Protein AF-A0A8D8G8B8-F1 (afdb_monomer)

Nearest PDB structures (foldseek):
  8p4f-assembly1_O  TM=9.162E-01  e=1.457E-73  Homo sapiens
  4n4a-assembly1_A  TM=9.515E-01  e=2.276E-36  Homo sapiens
  4ztb-assembly1_C  TM=6.975E-01  e=3.037E-04  Chikungunya virus
  8duf-assembly1_A  TM=7.609E-01  e=1.648E-03  Venezuelan equine encephalitis virus
  2hwk-assembly1_A  TM=7.775E-01  e=2.738E-03  Venezuelan equine encephalitis virus (strain TC-83)

Radius of gyration: 29.43 Å; Cα contacts (8 Å, |Δi|>4): 1204; chains: 1; bounding box: 69×52×89 Å

InterPro domains:
  IPR002877 Ribosomal RNA methyltransferase, FtsJ domain [PF01728] (19-229)
  IPR025816 RrmJ-type ribose 2-O-methyltransferase domain [PS51613] (18-231)
  IPR029063 S-adenosyl-L-methionine-dependent methyltransferase superfamily [SSF53335] (20-229)
  IPR050851 mRNA Cap 2'-O-Ribose Methyltransferase [PTHR16121] (1-631)

Foldseek 3Di:
DVVLLCFLQLANVLFLQQAPGLVLVVLLQVCLVVVNCQLFNAFPVRHTPADPLGAQEEEEAQQPQQSVVLNSQLSCPLSHAYEYAHFDDPRYHPLVRSLRGACLLYHYDHFPVNGRDLLDLRRLVRSLVVQCLLPVFAGQEYEYERADDPPPNQVCRQVVCLSVLLSSVLSCLSGHGAQGKYKYKHFDQPFQSSLQSVVLVCVQAVDKDKADGSSHRLQGRIIMIIGGGGHPPSVVVSVLSSVQSVCVSPDPDPDDDRHPDDPVVCVVPVVSVVRSVVVNVVSVVSNVVSVVSSVVCVVPVPRGDPCSVVVSVVSCVSSVHDNDYNDDDPDDDPVVLVCVLCPVHDLVLQPFDEAAQWDDLPSDPALPQKKKFFAADPDDDDQKDWGKKAAQFQQQIWGDDPNDTHRDPPQLEGAARSWIFTWIFFWWWDDAAPPIDTDTAIETAFGQTHNNRGCQLPQRVVRLSVQQSSLSSSADDFDLDVVGRTRHRYHYTDMDRLLCVVVQLVQWDWGQHNVRDTATWHWDDDSRDPIITGGGFKMKMFGQFAPQWDWDADPVVRAIWIQGNVVRDIDDPVRDPCPSNGGQGNSRRSNHMYIQGPPDRLQEDDPVRCVPPDDDNRHHHPVSSVVSSVVNVD

Organism: Culex pipiens (NCBI:txid7175)

Structure (mmCIF, N/CA/C/O backbone):
data_AF-A0A8D8G8B8-F1
#
_entry.id   AF-A0A8D8G8B8-F1
#
loop_
_atom_site.group_PDB
_atom_site.id
_atom_site.type_symbol
_atom_site.label_atom_id
_atom_site.label_alt_id
_atom_site.label_comp_id
_atom_site.label_asym_id
_atom_site.label_entity_id
_atom_site.label_seq_id
_atom_site.pdbx_PDB_ins_code
_atom_site.Cartn_x
_atom_site.Cartn_y
_atom_site.Cartn_z
_atom_site.occupancy
_atom_site.B_iso_or_equiv
_atom_site.auth_seq_id
_atom_site.auth_comp_id
_atom_site.auth_asym_id
_atom_site.auth_atom_id
_atom_site.pdbx_PDB_model_num
ATOM 1 N N . MET A 1 1 ? -9.395 -12.749 37.684 1.00 87.75 1 MET A N 1
ATOM 2 C CA . MET A 1 1 ? -10.056 -12.094 36.525 1.00 87.75 1 MET A CA 1
ATOM 3 C C . MET A 1 1 ? -9.531 -12.523 35.138 1.00 87.75 1 MET A C 1
ATOM 5 O O . MET A 1 1 ? -10.305 -13.087 34.373 1.00 87.75 1 MET A O 1
ATOM 9 N N . ARG A 1 2 ? -8.257 -12.290 34.752 1.00 89.06 2 ARG A N 1
ATOM 10 C CA . ARG A 1 2 ? -7.782 -12.545 33.361 1.00 89.06 2 ARG A CA 1
ATOM 11 C C . ARG A 1 2 ? -7.968 -13.997 32.883 1.00 89.06 2 ARG A C 1
ATOM 13 O O . ARG A 1 2 ? -8.383 -14.194 31.746 1.00 89.06 2 ARG A O 1
ATOM 20 N N . MET A 1 3 ? -7.724 -14.990 33.743 1.00 92.19 3 MET A N 1
ATOM 21 C CA . MET A 1 3 ? -7.962 -16.410 33.426 1.00 92.19 3 MET A CA 1
ATOM 22 C C . MET A 1 3 ? -9.453 -16.732 33.240 1.00 92.19 3 MET A C 1
ATOM 24 O O . MET A 1 3 ? -9.814 -17.439 32.303 1.00 92.19 3 MET A O 1
ATOM 28 N N . ALA A 1 4 ? -10.326 -16.175 34.086 1.00 94.56 4 ALA A N 1
ATOM 29 C CA . ALA A 1 4 ? -11.778 -16.323 33.958 1.00 94.56 4 ALA A CA 1
ATOM 30 C C . ALA A 1 4 ? -12.293 -15.723 32.641 1.00 94.56 4 ALA A C 1
ATOM 32 O O . ALA A 1 4 ? -13.097 -16.343 31.950 1.00 94.56 4 ALA A O 1
ATOM 33 N N . ARG A 1 5 ? -11.759 -14.566 32.227 1.00 93.88 5 ARG A N 1
ATOM 34 C CA . ARG A 1 5 ? -12.045 -13.967 30.913 1.00 93.88 5 ARG A CA 1
ATOM 35 C C . ARG A 1 5 ? -11.650 -14.890 29.757 1.00 93.88 5 ARG A C 1
ATOM 37 O O . ARG A 1 5 ? -12.420 -15.042 28.817 1.00 93.88 5 ARG A O 1
ATOM 44 N N . THR A 1 6 ? -10.479 -15.522 29.833 1.00 93.75 6 THR A N 1
ATOM 45 C CA . THR A 1 6 ? -10.028 -16.476 28.807 1.00 93.75 6 THR A CA 1
ATOM 46 C C . THR A 1 6 ? -10.955 -17.687 28.699 1.00 93.75 6 THR A C 1
ATOM 48 O O . THR A 1 6 ? -11.273 -18.108 27.592 1.00 93.75 6 THR A O 1
ATOM 51 N N . ARG A 1 7 ? -11.413 -18.231 29.834 1.00 95.06 7 ARG A N 1
ATOM 52 C CA . ARG A 1 7 ? -12.326 -19.387 29.867 1.00 95.06 7 ARG A CA 1
ATOM 53 C C . ARG A 1 7 ? -13.758 -19.050 29.441 1.00 95.06 7 ARG A C 1
ATOM 55 O O . ARG A 1 7 ? -14.430 -19.908 28.886 1.00 95.06 7 ARG A O 1
ATOM 62 N N . SER A 1 8 ? -14.223 -17.828 29.706 1.00 95.75 8 SER A N 1
ATOM 63 C CA . SER A 1 8 ? -15.611 -17.408 29.449 1.00 95.75 8 SER A CA 1
ATOM 64 C C . SER A 1 8 ? -15.854 -16.855 28.045 1.00 95.75 8 SER A C 1
ATOM 66 O O . SER A 1 8 ? -16.990 -16.914 27.569 1.00 95.75 8 SER A O 1
ATOM 68 N N . ASN A 1 9 ? -14.835 -16.306 27.377 1.00 96.44 9 ASN A N 1
ATOM 69 C CA . ASN A 1 9 ? -14.975 -15.732 26.039 1.00 96.44 9 ASN A CA 1
ATOM 70 C C . ASN A 1 9 ? -14.975 -16.832 24.950 1.00 96.44 9 ASN A C 1
ATOM 72 O O . ASN A 1 9 ? -13.936 -17.469 24.752 1.00 96.44 9 ASN A O 1
ATOM 76 N N . PRO A 1 10 ? -16.071 -17.029 24.188 1.00 96.31 10 PRO A N 1
ATOM 77 C CA . PRO A 1 10 ? -16.141 -18.058 23.143 1.00 96.31 10 PRO A CA 1
ATOM 78 C C . PRO A 1 10 ? -15.142 -17.879 21.995 1.00 96.31 10 PRO A C 1
ATOM 80 O O . PRO A 1 10 ? -14.795 -18.853 21.334 1.00 96.31 10 PRO A O 1
ATOM 83 N N . PHE A 1 11 ? -14.637 -16.660 21.791 1.00 96.75 11 PHE A N 1
ATOM 84 C CA . PHE A 1 11 ? -13.737 -16.314 20.689 1.00 96.75 11 PHE A CA 1
ATOM 85 C C . PHE A 1 11 ? -12.253 -16.252 21.098 1.00 96.75 11 PHE A C 1
ATOM 87 O O . PHE A 1 11 ? -11.394 -15.937 20.275 1.00 96.75 11 PHE A O 1
ATOM 94 N N . GLU A 1 12 ? -11.901 -16.528 22.362 1.00 95.38 12 GLU A N 1
ATOM 95 C CA . GLU A 1 12 ? -10.543 -16.252 22.867 1.00 95.38 12 GLU A CA 1
ATOM 96 C C . GLU A 1 12 ? -9.453 -17.117 22.207 1.00 95.38 12 GLU A C 1
ATOM 98 O O . GLU A 1 12 ? -8.317 -16.662 22.056 1.00 95.38 12 GLU A O 1
ATOM 103 N N . THR A 1 13 ? -9.772 -18.346 21.790 1.00 94.94 13 THR A N 1
ATOM 104 C CA . THR A 1 13 ? -8.812 -19.295 21.191 1.00 94.94 13 THR A CA 1
ATOM 105 C C . THR A 1 13 ? -8.370 -18.911 19.779 1.00 94.94 13 THR A C 1
ATOM 107 O O . THR A 1 13 ? -7.332 -19.396 19.326 1.00 94.94 13 THR A O 1
ATOM 110 N N . ILE A 1 14 ? -9.088 -18.005 19.107 1.00 95.25 14 ILE A N 1
ATOM 111 C CA . ILE A 1 14 ? -8.697 -17.442 17.806 1.00 95.25 14 ILE A CA 1
ATOM 112 C C . ILE A 1 14 ? -7.348 -16.717 17.921 1.00 95.25 14 ILE A C 1
ATOM 114 O O . ILE A 1 14 ? -6.475 -16.866 17.062 1.00 95.25 14 ILE A O 1
ATOM 118 N N . LYS A 1 15 ? -7.152 -15.982 19.026 1.00 93.62 15 LYS A N 1
ATOM 119 C CA . LYS A 1 15 ? -5.935 -15.214 19.324 1.00 93.62 15 LYS A CA 1
ATOM 120 C C . LYS A 1 15 ? -5.505 -14.365 18.117 1.00 93.62 15 LYS A C 1
ATOM 122 O O . LYS A 1 15 ? -6.287 -13.544 17.651 1.00 93.62 15 LYS A O 1
ATOM 127 N N . SER A 1 16 ? -4.254 -14.490 17.680 1.00 92.94 16 SER A N 1
ATOM 128 C CA . SER A 1 16 ? -3.675 -13.739 16.566 1.00 92.94 16 SER A CA 1
ATOM 129 C C . SER A 1 16 ? -3.580 -14.550 15.271 1.00 92.94 16 SER A C 1
ATOM 131 O O . SER A 1 16 ? -3.102 -14.019 14.278 1.00 92.94 16 SER A O 1
ATOM 133 N N . SER A 1 17 ? -4.033 -15.812 15.245 1.00 93.62 17 SER A N 1
ATOM 134 C CA . SER A 1 17 ? -3.844 -16.710 14.094 1.00 93.62 17 SER A CA 1
ATOM 135 C C . SER A 1 17 ? -2.374 -16.707 13.607 1.00 93.62 17 SER A C 1
ATOM 137 O O . SER A 1 17 ? -1.462 -16.947 14.403 1.00 93.62 17 SER A O 1
ATOM 139 N N . ILE A 1 18 ? -2.133 -16.407 12.329 1.00 93.81 18 ILE A N 1
ATOM 140 C CA . ILE A 1 18 ? -0.810 -16.271 11.703 1.00 93.81 18 ILE A CA 1
ATOM 141 C C . ILE A 1 18 ? -0.135 -14.906 11.926 1.00 93.81 18 ILE A C 1
ATOM 143 O O . ILE A 1 18 ? 1.025 -14.737 11.556 1.00 93.81 18 ILE A O 1
ATOM 147 N N . PHE A 1 19 ? -0.835 -13.947 12.530 1.00 95.12 19 PHE A N 1
ATOM 148 C CA . PHE A 1 19 ? -0.410 -12.553 12.658 1.00 95.12 19 PHE A CA 1
ATOM 149 C C . PHE A 1 19 ? 0.311 -12.264 13.977 1.00 95.12 19 PHE A C 1
ATOM 151 O O . PHE A 1 19 ? 0.281 -13.047 14.936 1.00 95.12 19 PHE A O 1
ATOM 158 N N . MET A 1 20 ? 0.948 -11.097 14.042 1.00 93.50 20 MET A N 1
ATOM 159 C CA . MET A 1 20 ? 1.714 -10.626 15.189 1.00 93.50 20 MET A CA 1
ATOM 160 C C . MET A 1 20 ? 0.867 -10.405 16.440 1.00 93.50 20 MET A C 1
ATOM 162 O O . MET A 1 20 ? 1.330 -10.645 17.555 1.00 93.50 20 MET A O 1
ATOM 166 N N . ASN A 1 21 ? -0.377 -9.957 16.272 1.00 94.19 21 ASN A N 1
ATOM 167 C CA . ASN A 1 21 ? -1.273 -9.637 17.371 1.00 94.19 21 ASN A CA 1
ATOM 168 C C . ASN A 1 21 ? -2.740 -9.868 16.978 1.00 94.19 21 ASN A C 1
ATOM 170 O O . ASN A 1 21 ? -3.073 -10.195 15.841 1.00 94.19 21 ASN A O 1
ATOM 174 N N . ARG A 1 22 ? -3.641 -9.725 17.954 1.00 94.94 22 ARG A N 1
ATOM 175 C CA . ARG A 1 22 ? -5.079 -9.951 17.741 1.00 94.94 22 ARG A CA 1
ATOM 176 C C . ARG A 1 22 ? -5.754 -8.865 16.906 1.00 94.94 22 ARG A C 1
ATOM 178 O O . ARG A 1 22 ? -6.830 -9.127 16.388 1.00 94.94 22 ARG A O 1
ATOM 185 N N . ALA A 1 23 ? -5.169 -7.669 16.803 1.00 96.00 23 ALA A N 1
ATOM 186 C CA . ALA A 1 23 ? -5.764 -6.570 16.046 1.00 96.00 23 ALA A CA 1
ATOM 187 C C . ALA A 1 23 ? -5.881 -6.943 14.561 1.00 96.00 23 ALA A C 1
ATOM 189 O O . ALA A 1 23 ? -6.941 -6.761 13.975 1.00 96.00 23 ALA A O 1
ATOM 190 N N . ALA A 1 24 ? -4.876 -7.614 13.992 1.00 97.06 24 ALA A N 1
ATOM 191 C CA . ALA A 1 24 ? -4.946 -8.154 12.630 1.00 97.06 24 ALA A CA 1
ATOM 192 C C . ALA A 1 24 ? -6.196 -9.024 12.388 1.00 97.06 24 ALA A C 1
ATOM 194 O O . ALA A 1 24 ? -6.895 -8.881 11.387 1.00 97.06 24 ALA A O 1
ATOM 195 N N . VAL A 1 25 ? -6.530 -9.888 13.353 1.00 97.31 25 VAL A N 1
ATOM 196 C CA . VAL A 1 25 ? -7.715 -10.756 13.280 1.00 97.31 25 VAL A CA 1
ATOM 197 C C . VAL A 1 25 ? -9.010 -9.952 13.435 1.00 97.31 25 VAL A C 1
ATOM 199 O O . VAL A 1 25 ? -10.019 -10.324 12.842 1.00 97.31 25 VAL A O 1
ATOM 202 N N . LYS A 1 26 ? -8.998 -8.818 14.151 1.00 97.88 26 LYS A N 1
ATOM 203 C CA . LYS A 1 26 ? -10.152 -7.906 14.168 1.00 97.88 26 LYS A CA 1
ATOM 204 C C . LYS A 1 26 ? -10.425 -7.316 12.794 1.00 97.88 26 LYS A C 1
ATOM 206 O O . LYS A 1 26 ? -11.577 -7.329 12.372 1.00 97.88 26 LYS A O 1
ATOM 211 N N . MET A 1 27 ? -9.388 -6.872 12.080 1.00 98.25 27 MET A N 1
ATOM 212 C CA . MET A 1 27 ? -9.578 -6.434 10.698 1.00 98.25 27 MET A CA 1
ATOM 213 C C . MET A 1 27 ? -10.020 -7.576 9.792 1.00 98.25 27 MET A C 1
ATOM 215 O O . MET A 1 27 ? -10.912 -7.360 8.988 1.00 98.25 27 MET A O 1
ATOM 219 N N . ALA A 1 28 ? -9.505 -8.797 9.957 1.00 98.25 28 ALA A N 1
ATOM 220 C CA . ALA A 1 28 ? -10.003 -9.947 9.199 1.00 98.25 28 ALA A CA 1
ATOM 221 C C . ALA A 1 28 ? -11.497 -10.224 9.447 1.00 98.25 28 ALA A C 1
ATOM 223 O O . ALA A 1 28 ? -12.244 -10.486 8.503 1.00 98.25 28 ALA A O 1
ATOM 224 N N . ASN A 1 29 ? -11.939 -10.139 10.707 1.00 98.44 29 ASN A N 1
ATOM 225 C CA . ASN A 1 29 ? -13.343 -10.290 11.067 1.00 98.44 29 ASN A CA 1
ATOM 226 C C . ASN A 1 29 ? -14.188 -9.169 10.450 1.00 98.44 29 ASN A C 1
ATOM 228 O O . ASN A 1 29 ? -15.213 -9.479 9.849 1.00 98.44 29 ASN A O 1
ATOM 232 N N . MET A 1 30 ? -13.789 -7.904 10.602 1.00 98.50 30 MET A N 1
ATOM 233 C CA . MET A 1 30 ? -14.551 -6.769 10.072 1.00 98.50 30 MET A CA 1
ATOM 234 C C . MET A 1 30 ? -14.572 -6.772 8.544 1.00 98.50 30 MET A C 1
ATOM 236 O O . MET A 1 30 ? -15.631 -6.627 7.954 1.00 98.50 30 MET A O 1
ATOM 240 N N . ASP A 1 31 ? -13.445 -7.029 7.889 1.00 98.56 31 ASP A N 1
ATOM 241 C CA . ASP A 1 31 ? -13.377 -7.127 6.432 1.00 98.56 31 ASP A CA 1
ATOM 242 C C . ASP A 1 31 ? -14.316 -8.216 5.913 1.00 98.56 31 ASP A C 1
ATOM 244 O O . ASP A 1 31 ? -15.114 -7.950 5.028 1.00 98.56 31 ASP A O 1
ATOM 248 N N . SER A 1 32 ? -14.353 -9.394 6.539 1.00 98.19 32 SER A N 1
ATOM 249 C CA . SER A 1 32 ? -15.342 -10.416 6.183 1.00 98.19 32 SER A CA 1
ATOM 250 C C . SER A 1 32 ? -16.791 -10.031 6.513 1.00 98.19 32 SER A C 1
ATOM 252 O O . SER A 1 32 ? -17.690 -10.479 5.812 1.00 98.19 32 SER A O 1
ATOM 254 N N . MET A 1 33 ? -17.030 -9.276 7.589 1.00 97.44 33 MET A N 1
ATOM 255 C CA . MET A 1 33 ? -18.368 -8.842 8.018 1.00 97.44 33 MET A CA 1
ATOM 256 C C . MET A 1 33 ? -18.964 -7.787 7.077 1.00 97.44 33 MET A C 1
ATOM 258 O O . MET A 1 33 ? -20.180 -7.711 6.945 1.00 97.44 33 MET A O 1
ATOM 262 N N . PHE A 1 34 ? -18.113 -6.993 6.431 1.00 97.56 34 PHE A N 1
ATOM 263 C CA . PHE A 1 34 ? -18.500 -5.934 5.503 1.00 97.56 34 PHE A CA 1
ATOM 264 C C . PHE A 1 34 ? -18.136 -6.289 4.052 1.00 97.56 34 PHE A C 1
ATOM 266 O O . PHE A 1 34 ? -17.647 -5.443 3.305 1.00 97.56 34 PHE A O 1
ATOM 273 N N . ASP A 1 35 ? -18.343 -7.552 3.664 1.00 97.00 35 ASP A N 1
ATOM 274 C CA . ASP A 1 35 ? -18.202 -8.056 2.287 1.00 97.00 35 ASP A CA 1
ATOM 275 C C . ASP A 1 35 ? -16.858 -7.731 1.616 1.00 97.00 35 ASP A C 1
ATOM 277 O O . ASP A 1 35 ? -16.769 -7.454 0.422 1.00 97.00 35 ASP A O 1
ATOM 281 N N . TYR A 1 36 ? -15.784 -7.768 2.399 1.00 98.06 36 TYR A N 1
ATOM 282 C CA . TYR A 1 36 ? -14.420 -7.428 2.004 1.00 98.06 36 TYR A CA 1
ATOM 283 C C . TYR A 1 36 ? -14.260 -6.005 1.460 1.00 98.06 36 TYR A C 1
ATOM 285 O O . TYR A 1 36 ? -13.342 -5.751 0.678 1.00 98.06 36 TYR A O 1
ATOM 293 N N . MET A 1 37 ? -15.111 -5.057 1.875 1.00 97.50 37 MET A N 1
ATOM 294 C CA . MET A 1 37 ? -15.055 -3.679 1.379 1.00 97.50 37 MET A CA 1
ATOM 295 C C . MET A 1 37 ? -13.695 -3.013 1.612 1.00 97.50 37 MET A C 1
ATOM 297 O O . MET A 1 37 ? -13.322 -2.136 0.847 1.00 97.50 37 MET A O 1
ATOM 301 N N . PHE A 1 38 ? -12.918 -3.412 2.626 1.00 98.31 38 PHE A N 1
ATOM 302 C CA . PHE A 1 38 ? -11.616 -2.790 2.865 1.00 98.31 38 PHE A CA 1
ATOM 303 C C . PHE A 1 38 ? -10.551 -3.328 1.902 1.00 98.31 38 PHE A C 1
ATOM 305 O O . PHE A 1 38 ? -9.780 -2.563 1.329 1.00 98.31 38 PHE A O 1
ATOM 312 N N . THR A 1 39 ? -10.502 -4.644 1.687 1.00 98.12 39 THR A N 1
ATOM 313 C CA . THR A 1 39 ? -9.478 -5.260 0.824 1.00 98.12 39 THR A CA 1
ATOM 314 C C . THR A 1 39 ? -9.890 -5.353 -0.652 1.00 98.12 39 THR A C 1
ATOM 316 O O . THR A 1 39 ? -9.038 -5.535 -1.530 1.00 98.12 39 THR A O 1
ATOM 319 N N . SER A 1 40 ? -11.177 -5.194 -0.950 1.00 97.69 40 SER A N 1
ATOM 320 C CA . SER A 1 40 ? -11.764 -5.187 -2.296 1.00 97.69 40 SER A CA 1
ATOM 321 C C . SER A 1 40 ? -12.827 -4.081 -2.403 1.00 97.69 40 SER A C 1
ATOM 323 O O . SER A 1 40 ? -14.014 -4.379 -2.528 1.00 97.69 40 SER A O 1
ATOM 325 N N . PRO A 1 41 ? -12.425 -2.800 -2.304 1.00 97.69 41 PRO A N 1
ATOM 326 C CA . PRO A 1 41 ? -13.370 -1.693 -2.250 1.00 97.69 41 PRO A CA 1
ATOM 327 C C . PRO A 1 41 ? -14.103 -1.501 -3.579 1.00 97.69 41 PRO A C 1
ATOM 329 O O . PRO A 1 41 ? -13.496 -1.540 -4.653 1.00 97.69 41 PRO A O 1
ATOM 332 N N . VAL A 1 42 ? -15.404 -1.236 -3.482 1.00 96.81 42 VAL A N 1
ATOM 333 C CA . VAL A 1 42 ? -16.296 -0.966 -4.617 1.00 96.81 42 VAL A CA 1
ATOM 334 C C . VAL A 1 42 ? -17.024 0.361 -4.425 1.00 96.81 42 VAL A C 1
ATOM 336 O O . VAL A 1 42 ? -17.228 0.787 -3.288 1.00 96.81 42 VAL A O 1
ATOM 339 N N . ASP A 1 43 ? -17.424 1.010 -5.516 1.00 93.06 43 ASP A N 1
ATOM 340 C CA . ASP A 1 43 ? -18.274 2.205 -5.493 1.00 93.06 43 ASP A CA 1
ATOM 341 C C . ASP A 1 43 ? -19.736 1.875 -5.121 1.00 93.06 43 ASP A C 1
ATOM 343 O O . ASP A 1 43 ? -20.104 0.722 -4.870 1.00 93.06 43 ASP A O 1
ATOM 347 N N . GLY A 1 44 ? -20.587 2.906 -5.080 1.00 87.12 44 GLY A N 1
ATOM 348 C CA . GLY A 1 44 ? -22.029 2.765 -4.847 1.00 87.12 44 GLY A CA 1
ATOM 349 C C . GLY A 1 44 ? -22.773 1.865 -5.845 1.00 87.12 44 GLY A C 1
ATOM 350 O O . GLY A 1 44 ? -23.846 1.367 -5.509 1.00 87.12 44 GLY A O 1
ATOM 351 N N . ALA A 1 45 ? -22.216 1.644 -7.038 1.00 91.62 45 ALA A N 1
ATOM 352 C CA . ALA A 1 45 ? -22.777 0.807 -8.096 1.00 91.62 45 ALA A CA 1
ATOM 353 C C . ALA A 1 45 ? -22.186 -0.618 -8.119 1.00 91.62 45 ALA A C 1
ATOM 355 O O . ALA A 1 45 ? -22.639 -1.455 -8.897 1.00 91.62 45 ALA A O 1
ATOM 356 N N . GLY A 1 46 ? -21.209 -0.916 -7.256 1.00 93.56 46 GLY A N 1
ATOM 357 C CA . GLY A 1 46 ? -20.549 -2.218 -7.175 1.00 93.56 46 GLY A CA 1
ATOM 358 C C . GLY A 1 46 ? -19.327 -2.375 -8.085 1.00 93.56 46 GLY A C 1
ATOM 359 O O . GLY A 1 46 ? -18.777 -3.473 -8.159 1.00 93.56 46 GLY A O 1
ATOM 360 N N . ASN A 1 47 ? -18.859 -1.313 -8.747 1.00 95.31 47 ASN A N 1
ATOM 361 C CA . ASN A 1 47 ? -17.637 -1.367 -9.550 1.00 95.31 47 ASN A CA 1
ATOM 362 C C . ASN A 1 47 ? -16.400 -1.259 -8.655 1.00 95.31 47 ASN A C 1
ATOM 364 O O . ASN A 1 47 ? -16.388 -0.482 -7.701 1.00 95.31 47 ASN A O 1
ATOM 368 N N . SER A 1 48 ? -15.332 -1.990 -8.982 1.00 96.00 48 SER A N 1
ATOM 369 C CA . SER A 1 48 ? -14.058 -1.898 -8.255 1.00 96.00 48 SER A CA 1
ATOM 370 C C . SER A 1 48 ? -13.516 -0.466 -8.259 1.00 96.00 48 SER A C 1
ATOM 372 O O . SER A 1 48 ? -13.357 0.135 -9.323 1.00 96.00 48 SER A O 1
ATOM 374 N N . LEU A 1 49 ? -13.148 0.052 -7.082 1.00 95.19 49 LEU A N 1
ATOM 375 C CA . LEU A 1 49 ? -12.430 1.329 -6.976 1.00 95.19 49 LEU A CA 1
ATOM 376 C C . LEU A 1 49 ? -10.965 1.219 -7.426 1.00 95.19 49 LEU A C 1
ATOM 378 O O . LEU A 1 49 ? -10.314 2.237 -7.650 1.00 95.19 49 LEU A O 1
ATOM 382 N N . VAL A 1 50 ? -10.440 -0.005 -7.551 1.00 94.31 50 VAL A N 1
ATOM 383 C CA . VAL A 1 50 ? -9.058 -0.278 -7.956 1.00 94.31 50 VAL A CA 1
ATOM 384 C C . VAL A 1 50 ? -9.059 -0.881 -9.355 1.00 94.31 50 VAL A C 1
ATOM 386 O O . VAL A 1 50 ? -9.556 -1.992 -9.554 1.00 94.31 50 VAL A O 1
ATOM 389 N N . LYS A 1 51 ? -8.489 -0.158 -10.321 1.00 89.00 51 LYS A N 1
ATOM 390 C CA . LYS A 1 51 ? -8.276 -0.658 -11.686 1.00 89.00 51 LYS A CA 1
ATOM 391 C C . LYS A 1 51 ? -7.112 -1.650 -11.718 1.00 89.00 51 LYS A C 1
ATOM 393 O O . LYS A 1 51 ? -6.225 -1.607 -10.866 1.00 89.00 51 LYS A O 1
ATOM 398 N N . ASP A 1 52 ? -7.050 -2.493 -12.745 1.00 83.88 52 ASP A N 1
ATOM 399 C CA . ASP A 1 52 ? -5.999 -3.517 -12.872 1.00 83.88 52 ASP A CA 1
ATOM 400 C C . ASP A 1 52 ? -4.576 -2.942 -12.896 1.00 83.88 52 ASP A C 1
ATOM 402 O O . ASP A 1 52 ? -3.649 -3.556 -12.365 1.00 83.88 52 ASP A O 1
ATOM 406 N N . SER A 1 53 ? -4.389 -1.740 -13.442 1.00 82.38 53 SER A N 1
ATOM 407 C CA . SER A 1 53 ? -3.104 -1.028 -13.433 1.00 82.38 53 SER A CA 1
ATOM 408 C C . SER A 1 53 ? -2.767 -0.373 -12.088 1.00 82.38 53 SER A C 1
ATOM 410 O O . SER A 1 53 ? -1.605 -0.064 -11.836 1.00 82.38 53 SER A O 1
ATOM 412 N N . ASP A 1 54 ? -3.750 -0.191 -11.203 1.00 90.88 54 ASP A N 1
ATOM 413 C CA . ASP A 1 54 ? -3.636 0.666 -10.023 1.00 90.88 54 ASP A CA 1
ATOM 414 C C . ASP A 1 54 ? -3.410 -0.122 -8.732 1.00 90.88 54 ASP A C 1
ATOM 416 O O . ASP A 1 54 ? -3.782 -1.291 -8.590 1.00 90.88 54 ASP A O 1
ATOM 420 N N . LEU A 1 55 ? -2.769 0.530 -7.765 1.00 95.62 55 LEU A N 1
ATOM 421 C CA . LEU A 1 55 ? -2.556 -0.017 -6.430 1.00 95.62 55 LEU A CA 1
ATOM 422 C C . LEU A 1 55 ? -3.746 0.282 -5.525 1.00 95.62 55 LEU A C 1
ATOM 424 O O . LEU A 1 55 ? -4.341 1.360 -5.584 1.00 95.62 55 LEU A O 1
ATOM 428 N N . LEU A 1 56 ? -4.024 -0.639 -4.607 1.00 97.75 56 LEU A N 1
ATOM 429 C CA . LEU A 1 56 ? -4.911 -0.361 -3.488 1.00 97.75 56 LEU A CA 1
ATOM 430 C C . LEU A 1 56 ? -4.156 0.444 -2.422 1.00 97.75 56 LEU A C 1
ATOM 432 O O . LEU A 1 56 ? -3.374 -0.100 -1.645 1.00 97.75 56 LEU A O 1
ATOM 436 N N . TYR A 1 57 ? -4.386 1.750 -2.394 1.00 98.38 57 TYR A N 1
ATOM 437 C CA . TYR A 1 57 ? -3.858 2.628 -1.349 1.00 98.38 57 TYR A CA 1
ATOM 438 C C . TYR A 1 57 ? -4.674 2.558 -0.059 1.00 98.38 57 TYR A C 1
ATOM 440 O O . TYR A 1 57 ? -5.896 2.725 -0.115 1.00 98.38 57 TYR A O 1
ATOM 448 N N . PHE A 1 58 ? -4.001 2.395 1.080 1.00 98.75 58 PHE A N 1
ATOM 449 C CA . PHE A 1 58 ? -4.614 2.464 2.407 1.00 98.75 58 PHE A CA 1
ATOM 450 C C . PHE A 1 58 ? -3.759 3.255 3.409 1.00 98.75 58 PHE A C 1
ATOM 452 O O . PHE A 1 58 ? -2.559 3.425 3.204 1.00 98.75 58 PHE A O 1
ATOM 459 N N . ALA A 1 59 ? -4.366 3.720 4.499 1.00 98.81 59 ALA A N 1
ATOM 460 C CA . ALA A 1 59 ? -3.665 4.318 5.636 1.00 98.81 59 ALA A CA 1
ATOM 461 C C . ALA A 1 59 ? -4.011 3.596 6.947 1.00 98.81 59 ALA A C 1
ATOM 463 O O . ALA A 1 59 ? -5.129 3.102 7.098 1.00 98.81 59 ALA A O 1
ATOM 464 N N . ASP A 1 60 ? -3.059 3.544 7.879 1.00 98.56 60 ASP A N 1
ATOM 465 C CA . ASP A 1 60 ? -3.213 2.935 9.205 1.00 98.56 60 ASP A CA 1
ATOM 466 C C . ASP A 1 60 ? -2.682 3.896 10.279 1.00 98.56 60 ASP A C 1
ATOM 468 O O . ASP A 1 60 ? -1.480 4.172 10.356 1.00 98.56 60 ASP A O 1
ATOM 472 N N . VAL A 1 61 ? -3.595 4.464 11.067 1.00 98.38 61 VAL A N 1
ATOM 473 C CA . VAL A 1 61 ? -3.324 5.594 11.968 1.00 98.38 61 VAL A CA 1
ATOM 474 C C . VAL A 1 61 ? -3.532 5.197 13.426 1.00 98.38 61 VAL A C 1
ATOM 476 O O . VAL A 1 61 ? -4.476 4.481 13.760 1.00 98.38 61 VAL A O 1
ATOM 479 N N . CYS A 1 62 ? -2.639 5.656 14.307 1.00 96.31 62 CYS A N 1
ATOM 480 C CA . CYS A 1 62 ? -2.582 5.260 15.718 1.00 96.31 62 CYS A CA 1
ATOM 481 C C . CYS A 1 62 ? -2.521 3.733 15.882 1.00 96.31 62 CYS A C 1
ATOM 483 O O . CYS A 1 62 ? -3.206 3.151 16.723 1.00 96.31 62 CYS A O 1
ATOM 485 N N . ALA A 1 63 ? -1.741 3.086 15.017 1.00 88.94 63 ALA A N 1
ATOM 486 C CA . ALA A 1 63 ? -1.869 1.664 14.738 1.00 88.94 63 ALA A CA 1
ATOM 487 C C . ALA A 1 63 ? -0.669 0.819 15.170 1.00 88.94 63 ALA A C 1
ATOM 489 O O . ALA A 1 63 ? -0.611 -0.369 14.840 1.00 88.94 63 ALA A O 1
ATOM 490 N N . GLY A 1 64 ? 0.287 1.386 15.912 1.00 90.88 64 GLY A N 1
ATOM 491 C CA . GLY A 1 64 ? 1.387 0.609 16.472 1.00 90.88 64 GLY A CA 1
ATOM 492 C C . GLY A 1 64 ? 0.878 -0.598 17.278 1.00 90.88 64 GLY A C 1
ATOM 493 O O . GLY A 1 64 ? -0.044 -0.463 18.084 1.00 90.88 64 GLY A O 1
ATOM 494 N N . PRO A 1 65 ? 1.415 -1.814 17.065 1.00 95.00 65 PRO A N 1
ATOM 495 C CA . PRO A 1 65 ? 2.615 -2.133 16.290 1.00 95.00 65 PRO A CA 1
ATOM 496 C C . PRO A 1 65 ? 2.373 -2.526 14.814 1.00 95.00 65 PRO A C 1
ATOM 498 O O . PRO A 1 65 ? 3.306 -2.987 14.164 1.00 95.00 65 PRO A O 1
ATOM 501 N N . GLY A 1 66 ? 1.153 -2.372 14.282 1.00 95.69 66 GLY A N 1
ATOM 502 C CA . GLY A 1 66 ? 0.836 -2.544 12.854 1.00 95.69 66 GLY A CA 1
ATOM 503 C C . GLY A 1 66 ? -0.040 -3.749 12.493 1.00 95.69 66 GLY A C 1
ATOM 504 O O . GLY A 1 66 ? -0.001 -4.231 11.365 1.00 95.69 66 GLY A O 1
ATOM 505 N N . GLY A 1 67 ? -0.841 -4.267 13.431 1.00 96.62 67 GLY A N 1
ATOM 506 C CA . GLY A 1 67 ? -1.634 -5.484 13.196 1.00 96.62 67 GLY A CA 1
ATOM 507 C C . GLY A 1 67 ? -2.639 -5.361 12.041 1.00 96.62 67 GLY A C 1
ATOM 508 O O . GLY A 1 67 ? -2.784 -6.291 11.249 1.00 96.62 67 GLY A O 1
ATOM 509 N N . PHE A 1 68 ? -3.319 -4.218 11.919 1.00 98.06 68 PHE A N 1
ATOM 510 C CA . PHE A 1 68 ? -4.272 -3.967 10.832 1.00 98.06 68 PHE A CA 1
ATOM 511 C C . PHE A 1 68 ? -3.568 -3.961 9.469 1.00 98.06 68 PHE A C 1
ATOM 513 O O . PHE A 1 68 ? -3.983 -4.680 8.557 1.00 98.06 68 PHE A O 1
ATOM 520 N N . SER A 1 69 ? -2.447 -3.246 9.369 1.00 98.19 69 SER A N 1
ATOM 521 C CA . SER A 1 69 ? -1.573 -3.262 8.193 1.00 98.19 69 SER A CA 1
ATOM 522 C C . SER A 1 69 ? -1.042 -4.655 7.840 1.00 98.19 69 SER A C 1
ATOM 524 O O . SER A 1 69 ? -1.059 -5.020 6.666 1.00 98.19 69 SER A O 1
ATOM 526 N N . GLU A 1 70 ? -0.621 -5.473 8.815 1.00 97.31 70 GLU A N 1
ATOM 527 C CA . GLU A 1 70 ? -0.145 -6.838 8.539 1.00 97.31 70 GLU A CA 1
ATOM 528 C C . GLU A 1 70 ? -1.242 -7.694 7.885 1.00 97.31 70 GLU A C 1
ATOM 530 O O . GLU A 1 70 ? -0.971 -8.382 6.898 1.00 97.31 70 GLU A O 1
ATOM 535 N N . TYR A 1 71 ? -2.486 -7.623 8.379 1.00 97.81 71 TYR A N 1
ATOM 536 C CA . TYR A 1 71 ? -3.627 -8.299 7.748 1.00 97.81 71 TYR A CA 1
ATOM 537 C C . TYR A 1 71 ? -3.838 -7.819 6.310 1.00 97.81 71 TYR A C 1
ATOM 539 O O . TYR A 1 71 ? -3.947 -8.632 5.385 1.00 97.81 71 TYR A O 1
ATOM 547 N N . PHE A 1 72 ? -3.883 -6.499 6.127 1.00 97.75 72 PHE A N 1
ATOM 548 C CA . PHE A 1 72 ? -4.174 -5.882 4.839 1.00 97.75 72 PHE A CA 1
ATOM 549 C C . PHE A 1 72 ? -3.131 -6.285 3.787 1.00 97.75 72 PHE A C 1
ATOM 551 O O . PHE A 1 72 ? -3.472 -6.734 2.689 1.00 97.75 72 PHE A O 1
ATOM 558 N N . LEU A 1 73 ? -1.851 -6.220 4.158 1.00 96.75 73 LEU A N 1
ATOM 559 C CA . LEU A 1 73 ? -0.719 -6.584 3.307 1.00 96.75 73 LEU A CA 1
ATOM 560 C C . LEU A 1 73 ? -0.568 -8.094 3.136 1.00 96.75 73 LEU A C 1
ATOM 562 O O . LEU A 1 73 ? -0.078 -8.532 2.106 1.00 96.75 73 LEU A O 1
ATOM 566 N N . TRP A 1 74 ? -1.011 -8.924 4.079 1.00 95.56 74 TRP A N 1
ATOM 567 C CA . TRP A 1 74 ? -1.081 -10.370 3.853 1.00 95.56 74 TRP A CA 1
ATOM 568 C C . TRP A 1 74 ? -2.147 -10.713 2.805 1.00 95.56 74 TRP A C 1
ATOM 570 O O . TRP A 1 74 ? -1.899 -11.507 1.895 1.00 95.56 74 TRP A O 1
ATOM 580 N N . ARG A 1 75 ? -3.326 -10.081 2.893 1.00 96.50 75 ARG A N 1
ATOM 581 C CA . ARG A 1 75 ? -4.433 -10.323 1.958 1.00 96.50 75 ARG A CA 1
ATOM 582 C C . ARG A 1 75 ? -4.111 -9.815 0.553 1.00 96.50 75 ARG A C 1
ATOM 584 O O . ARG A 1 75 ? -4.433 -10.489 -0.425 1.00 96.50 75 ARG A O 1
ATOM 591 N N . LYS A 1 76 ? -3.511 -8.627 0.447 1.00 95.75 76 LYS A N 1
ATOM 592 C CA . LYS A 1 76 ? -3.275 -7.937 -0.834 1.00 95.75 76 LYS A CA 1
ATOM 593 C C . LYS A 1 76 ? -1.854 -8.060 -1.358 1.00 95.75 76 LYS A C 1
ATOM 595 O O . LYS A 1 76 ? -1.633 -7.778 -2.536 1.00 95.75 76 LYS A O 1
ATOM 600 N N . LYS A 1 77 ? -0.916 -8.537 -0.540 1.00 94.62 77 LYS A N 1
ATOM 601 C CA . LYS A 1 77 ? 0.511 -8.605 -0.871 1.00 94.62 77 LYS A CA 1
ATOM 602 C C . LYS A 1 77 ? 0.997 -7.224 -1.325 1.00 94.62 77 LYS A C 1
ATOM 604 O O . LYS A 1 77 ? 0.530 -6.196 -0.841 1.00 94.62 77 LYS A O 1
ATOM 609 N N . TRP A 1 78 ? 1.872 -7.201 -2.322 1.00 95.25 78 TRP A N 1
ATOM 610 C CA . TRP A 1 78 ? 2.395 -5.983 -2.927 1.00 95.25 78 TRP A CA 1
ATOM 611 C C . TRP A 1 78 ? 1.382 -5.205 -3.785 1.00 95.25 78 TRP A C 1
ATOM 613 O O . TRP A 1 78 ? 1.696 -4.112 -4.241 1.00 95.25 78 TRP A O 1
ATOM 623 N N . LEU A 1 79 ? 0.166 -5.720 -4.018 1.00 96.12 79 LEU A N 1
ATOM 624 C CA . LEU A 1 79 ? -0.865 -4.991 -4.778 1.00 96.12 79 LEU A CA 1
ATOM 625 C C . LEU A 1 79 ? -1.483 -3.833 -3.976 1.00 96.12 79 LEU A C 1
ATOM 627 O O . LEU A 1 79 ? -2.303 -3.085 -4.513 1.00 96.12 79 LEU A O 1
ATOM 631 N N . ALA A 1 80 ? -1.113 -3.696 -2.701 1.00 96.88 80 ALA A N 1
ATOM 632 C CA . ALA A 1 80 ? -1.491 -2.584 -1.847 1.00 96.88 80 ALA A CA 1
ATOM 633 C C . ALA A 1 80 ? -0.263 -1.788 -1.388 1.00 96.88 80 ALA A C 1
ATOM 635 O O . ALA A 1 80 ? 0.784 -2.366 -1.088 1.00 96.88 80 ALA A O 1
ATOM 636 N N . LYS A 1 81 ? -0.427 -0.466 -1.296 1.00 96.69 81 LYS A N 1
ATOM 637 C CA . LYS A 1 81 ? 0.542 0.471 -0.712 1.00 96.69 81 LYS A CA 1
ATOM 638 C C . LYS A 1 81 ? -0.089 1.099 0.525 1.00 96.69 81 LYS A C 1
ATOM 640 O O . LYS A 1 81 ? -1.167 1.686 0.428 1.00 96.69 81 LYS A O 1
ATOM 645 N N . GLY A 1 82 ? 0.578 0.964 1.664 1.00 97.50 82 GLY A N 1
ATOM 646 C CA . GLY A 1 82 ? 0.099 1.484 2.939 1.00 97.50 82 GLY A CA 1
ATOM 647 C C . GLY A 1 82 ? 0.906 2.670 3.446 1.00 97.50 82 GLY A C 1
ATOM 648 O O . GLY A 1 82 ? 2.116 2.735 3.222 1.00 97.50 82 GLY A O 1
ATOM 649 N N . PHE A 1 83 ? 0.237 3.566 4.167 1.00 97.50 83 PHE A N 1
ATOM 650 C CA . PHE A 1 83 ? 0.846 4.697 4.866 1.00 97.50 83 PHE A CA 1
ATOM 651 C C . PHE A 1 83 ? 0.542 4.609 6.363 1.00 97.50 83 PHE A C 1
ATOM 653 O O . PHE A 1 83 ? -0.623 4.572 6.757 1.00 97.50 83 PHE A O 1
ATOM 660 N N . GLY A 1 84 ? 1.579 4.554 7.191 1.00 97.44 84 GLY A N 1
ATOM 661 C CA . GLY A 1 84 ? 1.456 4.442 8.641 1.00 97.44 84 GLY A CA 1
ATOM 662 C C . GLY A 1 84 ? 1.713 5.764 9.344 1.00 97.44 84 GLY A C 1
ATOM 663 O O . GLY A 1 84 ? 2.669 6.451 8.995 1.00 97.44 84 GLY A O 1
ATOM 664 N N . PHE A 1 85 ? 0.918 6.086 10.362 1.00 97.50 85 PHE A N 1
ATOM 665 C CA . PHE A 1 85 ? 1.146 7.245 11.229 1.00 97.50 85 PHE A CA 1
ATOM 666 C C . PHE A 1 85 ? 0.801 6.894 12.682 1.00 97.50 85 PHE A C 1
ATOM 668 O O . PHE A 1 85 ? -0.349 6.600 13.002 1.00 97.50 85 PHE A O 1
ATOM 675 N N . THR A 1 86 ? 1.797 6.848 13.566 1.00 96.69 86 THR A N 1
ATOM 676 C CA . THR A 1 86 ? 1.629 6.443 14.974 1.00 96.69 86 THR A CA 1
ATOM 677 C C . THR A 1 86 ? 2.710 7.074 15.842 1.00 96.69 86 THR A C 1
ATOM 679 O O . THR A 1 86 ? 3.776 7.411 15.330 1.00 96.69 86 THR A O 1
ATOM 682 N N . LEU A 1 87 ? 2.463 7.171 17.150 1.00 96.06 87 LEU A N 1
ATOM 683 C CA . LEU A 1 87 ? 3.469 7.596 18.124 1.00 96.06 87 LEU A CA 1
ATOM 684 C C . LEU A 1 87 ? 4.719 6.705 18.050 1.00 96.06 87 LEU A C 1
ATOM 686 O O . LEU A 1 87 ? 4.596 5.486 17.949 1.00 96.06 87 LEU A O 1
ATOM 690 N N . LYS A 1 88 ? 5.910 7.302 18.148 1.00 90.50 88 LYS A N 1
ATOM 691 C CA . LYS A 1 88 ? 7.184 6.563 18.180 1.00 90.50 88 LYS A CA 1
ATOM 692 C C . LYS A 1 88 ? 7.392 5.761 19.478 1.00 90.50 88 LYS A C 1
ATOM 694 O O . LYS A 1 88 ? 6.545 5.699 20.372 1.00 90.50 88 LYS A O 1
ATOM 699 N N . GLU A 1 89 ? 8.567 5.139 19.566 1.00 88.88 89 GLU A N 1
ATOM 700 C CA . GLU A 1 89 ? 9.073 4.401 20.725 1.00 88.88 89 GLU A CA 1
ATOM 701 C C . GLU A 1 89 ? 8.236 3.155 21.054 1.00 88.88 89 GLU A C 1
ATOM 703 O O . GLU A 1 89 ? 8.122 2.233 20.248 1.00 88.88 89 GLU A O 1
ATOM 708 N N . CYS A 1 90 ? 7.659 3.087 22.256 1.00 85.50 90 CYS A N 1
ATOM 709 C CA . CYS A 1 90 ? 6.913 1.922 22.725 1.00 85.50 90 CYS A CA 1
ATOM 710 C C . CYS A 1 90 ? 5.633 1.642 21.918 1.00 85.50 90 CYS A C 1
ATOM 712 O O . CYS A 1 90 ? 5.146 0.508 21.939 1.00 85.50 90 CYS A O 1
ATOM 714 N N . ASN A 1 91 ? 5.134 2.645 21.189 1.00 86.50 91 ASN A N 1
ATOM 715 C CA . ASN A 1 91 ? 3.916 2.585 20.382 1.00 86.50 91 ASN A CA 1
ATOM 716 C C . ASN A 1 91 ? 4.200 2.592 18.870 1.00 86.50 91 ASN A C 1
ATOM 718 O O . ASN A 1 91 ? 3.276 2.803 18.083 1.00 86.50 91 ASN A O 1
ATOM 722 N N . ASP A 1 92 ? 5.453 2.364 18.464 1.00 92.88 92 ASP A N 1
ATOM 723 C CA . ASP A 1 92 ? 5.850 2.390 17.057 1.00 92.88 92 ASP A CA 1
ATOM 724 C C . ASP A 1 92 ? 5.448 1.105 16.305 1.00 92.88 92 ASP A C 1
ATOM 726 O O . ASP A 1 92 ? 5.155 0.055 16.895 1.00 92.88 92 ASP A O 1
ATOM 730 N N . PHE A 1 93 ? 5.445 1.181 14.976 1.00 92.88 93 PHE A N 1
ATOM 731 C CA . PHE A 1 93 ? 5.318 0.032 14.091 1.00 92.88 93 PHE A CA 1
ATOM 732 C C . PHE A 1 93 ? 6.490 -0.937 14.272 1.00 92.88 93 PHE A C 1
ATOM 734 O O . PHE A 1 93 ? 7.646 -0.533 14.338 1.00 92.88 93 PHE A O 1
ATOM 741 N N . LYS A 1 94 ? 6.193 -2.241 14.276 1.00 92.56 94 LYS A N 1
ATOM 742 C CA . LYS A 1 94 ? 7.205 -3.310 14.315 1.00 92.56 94 LYS A CA 1
ATOM 743 C C . LYS A 1 94 ? 7.186 -4.063 12.995 1.00 92.56 94 LYS A C 1
ATOM 745 O O . LYS A 1 94 ? 6.639 -5.164 12.898 1.00 92.56 94 LYS A O 1
ATOM 750 N N . LEU A 1 95 ? 7.707 -3.430 11.947 1.00 89.06 95 LEU A N 1
ATOM 751 C CA . LEU A 1 95 ? 7.639 -3.954 10.577 1.00 89.06 95 LEU A CA 1
ATOM 752 C C . LEU A 1 95 ? 8.430 -5.258 10.417 1.00 89.06 95 LEU A C 1
ATOM 754 O O . LEU A 1 95 ? 8.034 -6.132 9.652 1.00 89.06 95 LEU A O 1
ATOM 758 N N . GLU A 1 96 ? 9.496 -5.439 11.191 1.00 86.25 96 GLU A N 1
ATOM 759 C CA . GLU A 1 96 ? 10.268 -6.680 11.287 1.00 86.25 96 GLU A CA 1
ATOM 760 C C . GLU A 1 96 ? 9.446 -7.869 11.814 1.00 86.25 96 GLU A C 1
ATOM 762 O O . GLU A 1 96 ? 9.791 -9.032 11.586 1.00 86.25 96 GLU A O 1
ATOM 767 N N . ASP A 1 97 ? 8.331 -7.592 12.493 1.00 88.25 97 ASP A N 1
ATOM 768 C CA . ASP A 1 97 ? 7.393 -8.595 12.973 1.00 88.25 97 ASP A CA 1
ATOM 769 C C . ASP A 1 97 ? 6.275 -8.915 11.966 1.00 88.25 97 ASP A C 1
ATOM 771 O O . ASP A 1 97 ? 5.490 -9.837 12.217 1.00 88.25 97 ASP A O 1
ATOM 775 N N . PHE A 1 98 ? 6.200 -8.237 10.815 1.00 88.62 98 PHE A N 1
ATOM 776 C CA . PHE A 1 98 ? 5.225 -8.552 9.767 1.00 88.62 98 PHE A CA 1
ATOM 777 C C . PHE A 1 98 ? 5.664 -9.826 9.041 1.00 88.62 98 PHE A C 1
ATOM 779 O O . PHE A 1 98 ? 6.365 -9.793 8.034 1.00 88.62 98 PHE A O 1
ATOM 786 N N . LYS A 1 99 ? 5.255 -10.983 9.571 1.00 83.94 99 LYS A N 1
ATOM 787 C CA . LYS A 1 99 ? 5.666 -12.300 9.047 1.00 83.94 99 LYS A CA 1
ATOM 788 C C . LYS A 1 99 ? 4.691 -12.824 8.006 1.00 83.94 99 LYS A C 1
ATOM 790 O O . LYS A 1 99 ? 5.074 -13.636 7.167 1.00 83.94 99 LYS A O 1
ATOM 795 N N . ALA A 1 100 ? 3.433 -12.398 8.088 1.00 83.31 100 ALA A N 1
ATOM 796 C CA . ALA A 1 100 ? 2.407 -12.762 7.121 1.00 83.31 100 ALA A CA 1
ATOM 797 C C . ALA A 1 100 ? 2.332 -11.759 5.955 1.00 83.31 100 ALA A C 1
ATOM 799 O O . ALA A 1 100 ? 2.082 -12.158 4.819 1.00 83.31 100 ALA A O 1
ATOM 800 N N . GLY A 1 101 ? 2.533 -10.468 6.231 1.00 83.38 101 GLY A N 1
ATOM 801 C CA . GLY A 1 101 ? 2.388 -9.388 5.254 1.00 83.38 101 GLY A CA 1
ATOM 802 C C . GLY A 1 101 ? 3.643 -9.086 4.430 1.00 83.38 101 GLY A C 1
ATOM 803 O O . GLY A 1 101 ? 4.697 -9.684 4.615 1.00 83.38 101 GLY A O 1
ATOM 804 N N . THR A 1 102 ? 3.508 -8.123 3.518 1.00 85.81 102 THR A N 1
ATOM 805 C CA . THR A 1 102 ? 4.593 -7.533 2.715 1.00 85.81 102 THR A CA 1
ATOM 806 C C . THR A 1 102 ? 4.920 -6.131 3.252 1.00 85.81 102 THR A C 1
ATOM 808 O O . THR A 1 102 ? 4.374 -5.155 2.738 1.00 85.81 102 THR A O 1
ATOM 811 N N . PRO A 1 103 ? 5.733 -5.990 4.319 1.00 91.25 103 PRO A N 1
ATOM 812 C CA . PRO A 1 103 ? 6.011 -4.687 4.938 1.00 91.25 103 PRO A CA 1
ATOM 813 C C . PRO A 1 103 ? 6.749 -3.708 4.011 1.00 91.25 103 PRO A C 1
ATOM 815 O O . PRO A 1 103 ? 6.750 -2.504 4.253 1.00 91.25 103 PRO A O 1
ATOM 818 N N . GLU A 1 104 ? 7.357 -4.182 2.925 1.00 92.75 104 GLU A N 1
ATOM 819 C CA . GLU A 1 104 ? 8.101 -3.353 1.973 1.00 92.75 104 GLU A CA 1
ATOM 820 C C . GLU A 1 104 ? 7.190 -2.383 1.206 1.00 92.75 104 GLU A C 1
ATOM 822 O O . GLU A 1 104 ? 7.659 -1.341 0.752 1.00 92.75 104 GLU A O 1
ATOM 827 N N . THR A 1 105 ? 5.886 -2.667 1.105 1.00 94.69 105 THR A N 1
ATOM 828 C CA . THR A 1 105 ? 4.898 -1.736 0.530 1.00 94.69 105 THR A CA 1
ATOM 829 C C . THR A 1 105 ? 4.192 -0.875 1.580 1.00 94.69 105 THR A C 1
ATOM 831 O O . THR A 1 105 ? 3.245 -0.155 1.259 1.00 94.69 105 THR A O 1
ATOM 834 N N . PHE A 1 106 ? 4.662 -0.895 2.829 1.00 95.12 106 PHE A N 1
ATOM 835 C CA . PHE A 1 106 ? 4.202 -0.021 3.903 1.00 95.12 106 PHE A CA 1
ATOM 836 C C . PHE A 1 106 ? 5.220 1.085 4.176 1.00 95.12 106 PHE A C 1
ATOM 838 O O . PHE A 1 106 ? 6.425 0.830 4.236 1.00 95.12 106 PHE A O 1
ATOM 845 N N . ASP A 1 107 ? 4.744 2.318 4.326 1.00 92.69 107 ASP A N 1
ATOM 846 C CA . ASP A 1 107 ? 5.597 3.486 4.521 1.00 92.69 107 ASP A CA 1
ATOM 847 C C . ASP A 1 107 ? 5.175 4.288 5.758 1.00 92.69 107 ASP A C 1
ATOM 849 O O . ASP A 1 107 ? 4.055 4.791 5.821 1.00 92.69 107 ASP A O 1
ATOM 853 N N . THR A 1 108 ? 6.056 4.399 6.753 1.00 93.31 108 THR A N 1
ATOM 854 C CA . THR A 1 108 ? 5.756 5.032 8.048 1.00 93.31 108 THR A CA 1
ATOM 855 C C . THR A 1 108 ? 6.152 6.500 8.065 1.00 93.31 108 THR A C 1
ATOM 857 O O . THR A 1 108 ? 7.274 6.849 7.716 1.00 93.31 108 THR A O 1
ATOM 860 N N . TYR A 1 109 ? 5.258 7.389 8.472 1.00 93.12 109 TYR A N 1
ATOM 861 C CA . TYR A 1 109 ? 5.498 8.826 8.550 1.00 93.12 109 TYR A CA 1
ATOM 862 C C . TYR A 1 109 ? 5.191 9.327 9.963 1.00 93.12 109 TYR A C 1
ATOM 864 O O . TYR A 1 109 ? 4.238 8.862 10.580 1.00 93.12 109 TYR A O 1
ATOM 872 N N . TYR A 1 110 ? 5.992 10.266 10.475 1.00 93.44 110 TYR A N 1
ATOM 873 C CA . TYR A 1 110 ? 5.926 10.706 11.879 1.00 93.44 110 TYR A CA 1
ATOM 874 C C . TYR A 1 110 ? 5.763 12.224 12.042 1.00 93.44 110 TYR A C 1
ATOM 876 O O . TYR A 1 110 ? 5.908 12.743 13.148 1.00 93.44 110 TYR A O 1
ATOM 884 N N . GLY A 1 111 ? 5.442 12.925 10.951 1.00 92.00 111 GLY A N 1
ATOM 885 C CA . GLY A 1 111 ? 5.281 14.377 10.943 1.00 92.00 111 GLY A CA 1
ATOM 886 C C . GLY A 1 111 ? 6.604 15.148 11.055 1.00 92.00 111 GLY A C 1
ATOM 887 O O . GLY A 1 111 ? 7.657 14.544 11.258 1.00 92.00 111 GLY A O 1
ATOM 888 N N . PRO A 1 112 ? 6.578 16.487 10.927 1.00 92.06 112 PRO A N 1
ATOM 889 C CA . PRO A 1 112 ? 7.783 17.323 10.925 1.00 92.06 112 PRO A CA 1
ATOM 890 C C . PRO A 1 112 ? 8.577 17.257 12.234 1.00 92.06 112 PRO A C 1
ATOM 892 O O . PRO A 1 112 ? 9.795 17.421 12.230 1.00 92.06 112 PRO A O 1
ATOM 895 N N . LYS A 1 113 ? 7.889 16.981 13.350 1.00 91.12 113 LYS A N 1
ATOM 896 C CA . LYS A 1 113 ? 8.492 16.812 14.682 1.00 91.12 113 LYS A CA 1
ATOM 897 C C . LYS A 1 113 ? 8.988 15.393 14.942 1.00 91.12 113 LYS A C 1
ATOM 899 O O . LYS A 1 113 ? 9.515 15.125 16.018 1.00 91.12 113 LYS A O 1
ATOM 904 N N . GLU A 1 114 ? 8.819 14.486 13.979 1.00 92.31 114 GLU A N 1
ATOM 905 C CA . GLU A 1 114 ? 9.321 13.116 14.039 1.00 92.31 114 GLU A CA 1
ATOM 906 C C . GLU A 1 114 ? 8.851 12.340 15.286 1.00 92.31 114 GLU A C 1
ATOM 908 O O . GLU A 1 114 ? 9.563 11.459 15.764 1.00 92.31 114 GLU A O 1
ATOM 913 N N . ASN A 1 115 ? 7.655 12.637 15.807 1.00 94.19 115 ASN A N 1
ATOM 914 C CA . ASN A 1 115 ? 7.084 12.011 17.008 1.00 94.19 115 ASN A CA 1
ATOM 915 C C . ASN A 1 115 ? 5.822 11.176 16.725 1.00 94.19 115 ASN A C 1
ATOM 917 O O . ASN A 1 115 ? 5.494 10.289 17.514 1.00 94.19 115 ASN A O 1
ATOM 921 N N . GLY A 1 116 ? 5.144 11.428 15.599 1.00 95.31 116 GLY A N 1
ATOM 922 C CA . GLY A 1 116 ? 3.905 10.760 15.208 1.00 95.31 116 GLY A CA 1
ATOM 923 C C . GLY A 1 116 ? 2.703 11.080 16.100 1.00 95.31 116 GLY A C 1
ATOM 924 O O . GLY A 1 116 ? 1.784 10.266 16.202 1.00 95.31 116 GLY A O 1
ATOM 925 N N . ASP A 1 117 ? 2.712 12.236 16.769 1.00 97.38 117 ASP A N 1
ATOM 926 C CA . ASP A 1 117 ? 1.588 12.678 17.593 1.00 97.38 117 ASP A CA 1
ATOM 927 C C . ASP A 1 117 ? 0.417 13.121 16.710 1.00 97.38 117 ASP A C 1
ATOM 929 O O . ASP A 1 117 ? 0.537 14.063 15.925 1.00 97.38 117 ASP A O 1
ATOM 933 N N . VAL A 1 118 ? -0.713 12.426 16.841 1.00 97.94 118 VAL A N 1
ATOM 934 C CA . VAL A 1 118 ? -1.939 12.685 16.077 1.00 97.94 118 VAL A CA 1
ATOM 935 C C . VAL A 1 118 ? -2.721 13.883 16.595 1.00 97.94 118 VAL A C 1
ATOM 937 O O . VAL A 1 118 ? -3.617 14.342 15.900 1.00 97.94 118 VAL A O 1
ATOM 940 N N . PHE A 1 119 ? -2.421 14.382 17.794 1.00 97.88 119 PHE A N 1
ATOM 941 C CA . PHE A 1 119 ? -3.075 15.577 18.323 1.00 97.88 119 PHE A CA 1
ATOM 942 C C . PHE A 1 119 ? -2.506 16.859 17.729 1.00 97.88 119 PHE A C 1
ATOM 944 O O . PHE A 1 119 ? -3.204 17.869 17.691 1.00 97.88 119 PHE A O 1
ATOM 951 N N . ASP A 1 120 ? -1.270 16.814 17.239 1.00 98.25 120 ASP A N 1
ATOM 952 C CA . ASP A 1 120 ? -0.573 17.968 16.691 1.00 98.25 120 ASP A CA 1
ATOM 953 C C . ASP A 1 120 ? -1.119 18.346 15.296 1.00 98.25 120 ASP A C 1
ATOM 955 O O . ASP A 1 120 ? -0.963 17.568 14.344 1.00 98.25 120 ASP A O 1
ATOM 959 N N . PRO A 1 121 ? -1.731 19.536 15.130 1.00 98.06 121 PRO A N 1
ATOM 960 C CA . PRO A 1 121 ? -2.281 19.979 13.848 1.00 98.06 121 PRO A CA 1
ATOM 961 C C . PRO A 1 121 ? -1.246 20.005 12.712 1.00 98.06 121 PRO A C 1
ATOM 963 O O . PRO A 1 121 ? -1.576 19.683 11.568 1.00 98.06 121 PRO A O 1
ATOM 966 N N . GLU A 1 122 ? 0.016 20.328 13.020 1.00 97.88 122 GLU A N 1
ATOM 967 C CA . GLU A 1 122 ? 1.101 20.373 12.035 1.00 97.88 122 GLU A CA 1
ATOM 968 C C . GLU A 1 122 ? 1.411 18.970 11.496 1.00 97.88 122 GLU A C 1
ATOM 970 O O . GLU A 1 122 ? 1.582 18.777 10.289 1.00 97.88 122 GLU A O 1
ATOM 975 N N . ASN A 1 123 ? 1.408 17.965 12.376 1.00 97.75 123 ASN A N 1
ATOM 976 C CA . ASN A 1 123 ? 1.602 16.577 11.974 1.00 97.75 123 ASN A CA 1
ATOM 977 C C . ASN A 1 123 ? 0.438 16.059 11.117 1.00 97.75 123 ASN A C 1
ATOM 979 O O . ASN A 1 123 ? 0.683 15.368 10.125 1.00 97.75 123 ASN A O 1
ATOM 983 N N . ILE A 1 124 ? -0.811 16.395 11.473 1.00 98.06 124 ILE A N 1
ATOM 984 C CA . ILE A 1 124 ? -2.007 16.011 10.702 1.00 98.06 124 ILE A CA 1
ATOM 985 C C . ILE A 1 124 ? -1.907 16.549 9.271 1.00 98.06 124 ILE A C 1
ATOM 987 O O . ILE A 1 124 ? -2.067 15.784 8.316 1.00 98.06 124 ILE A O 1
ATOM 991 N N . GLN A 1 125 ? -1.618 17.846 9.116 1.00 97.94 125 GLN A N 1
ATOM 992 C CA . GLN A 1 125 ? -1.517 18.479 7.802 1.00 97.94 125 GLN A CA 1
ATOM 993 C C . GLN A 1 125 ? -0.358 17.894 6.988 1.00 97.94 125 GLN A C 1
ATOM 995 O O . GLN A 1 125 ? -0.535 17.526 5.827 1.00 97.94 125 GLN A O 1
ATOM 1000 N N . ALA A 1 126 ? 0.814 17.732 7.604 1.00 96.88 126 ALA A N 1
ATOM 1001 C CA . ALA A 1 126 ? 1.983 17.182 6.930 1.00 96.88 126 ALA A CA 1
ATOM 1002 C C . ALA A 1 126 ? 1.769 15.729 6.470 1.00 96.88 126 ALA A C 1
ATOM 1004 O O . ALA A 1 126 ? 2.193 15.357 5.373 1.00 96.88 126 ALA A O 1
ATOM 1005 N N . PHE A 1 127 ? 1.083 14.903 7.271 1.00 97.12 127 PHE A N 1
ATOM 1006 C CA . PHE A 1 127 ? 0.725 13.543 6.868 1.00 97.12 127 PHE A CA 1
ATOM 1007 C C . PHE A 1 127 ? -0.291 13.539 5.719 1.00 97.12 127 PHE A C 1
ATOM 1009 O O . PHE A 1 127 ? -0.138 12.757 4.778 1.00 97.12 127 PHE A O 1
ATOM 1016 N N . ALA A 1 128 ? -1.287 14.431 5.748 1.00 97.50 128 ALA A N 1
ATOM 1017 C CA . ALA A 1 128 ? -2.248 14.565 4.658 1.00 97.50 128 ALA A CA 1
ATOM 1018 C C . ALA A 1 128 ? -1.563 14.941 3.336 1.00 97.50 128 ALA A C 1
ATOM 1020 O O . ALA A 1 128 ? -1.738 14.243 2.334 1.00 97.50 128 ALA A O 1
ATOM 1021 N N . ASP A 1 129 ? -0.698 15.956 3.349 1.00 95.12 129 ASP A N 1
ATOM 1022 C CA . ASP A 1 129 ? 0.089 16.369 2.184 1.00 95.12 129 ASP A CA 1
ATOM 1023 C C . ASP A 1 129 ? 0.961 15.222 1.654 1.00 95.12 129 ASP A C 1
ATOM 1025 O O . 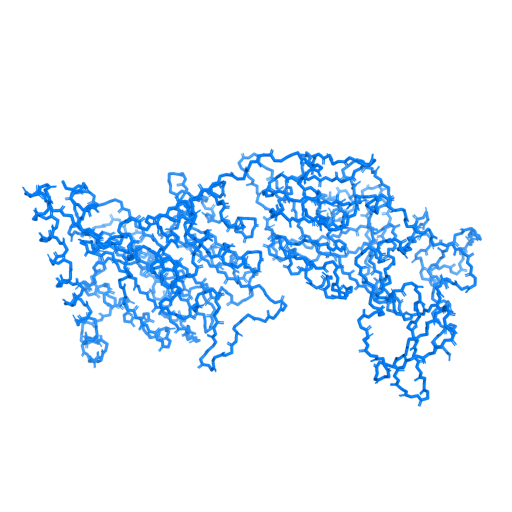ASP A 1 129 ? 1.033 14.977 0.446 1.00 95.12 129 ASP A O 1
ATOM 1029 N N . TYR A 1 130 ? 1.613 14.488 2.559 1.00 93.56 130 TYR A N 1
ATOM 1030 C CA . TYR A 1 130 ? 2.467 13.352 2.226 1.00 93.56 130 TYR A CA 1
ATOM 1031 C C . TYR A 1 130 ? 1.706 12.217 1.523 1.00 93.56 130 TYR A C 1
ATOM 1033 O O . TYR A 1 130 ? 2.216 11.621 0.567 1.00 93.56 130 TYR A O 1
ATOM 1041 N N . VAL A 1 131 ? 0.482 11.922 1.968 1.00 95.69 131 VAL A N 1
ATOM 1042 C CA . VAL A 1 131 ? -0.388 10.911 1.353 1.00 95.69 131 VAL A CA 1
ATOM 1043 C C . VAL A 1 131 ? -0.925 11.394 0.003 1.00 95.69 131 VAL A C 1
ATOM 1045 O O . VAL A 1 131 ? -0.884 10.648 -0.981 1.00 95.69 131 VAL A O 1
ATOM 1048 N N . LEU A 1 132 ? -1.397 12.640 -0.082 1.00 94.38 132 LEU A N 1
ATOM 1049 C CA . LEU A 1 132 ? -1.992 13.195 -1.302 1.00 94.38 132 LEU A CA 1
ATOM 1050 C C . LEU A 1 132 ? -0.972 13.306 -2.444 1.00 94.38 132 LEU A C 1
ATOM 1052 O O . LEU A 1 132 ? -1.286 12.930 -3.574 1.00 94.38 132 LEU A O 1
ATOM 1056 N N . ARG A 1 133 ? 0.285 13.677 -2.156 1.00 90.88 133 ARG A N 1
ATOM 1057 C CA . ARG A 1 133 ? 1.378 13.692 -3.155 1.00 90.88 133 ARG A CA 1
ATOM 1058 C C . ARG A 1 133 ? 1.664 12.324 -3.784 1.00 90.88 133 ARG A C 1
ATOM 1060 O O . ARG A 1 133 ? 2.183 12.257 -4.893 1.00 90.88 133 ARG A O 1
ATOM 1067 N N . GLN A 1 134 ? 1.342 11.232 -3.089 1.00 90.81 134 GLN A N 1
ATOM 1068 C CA . GLN A 1 134 ? 1.634 9.862 -3.534 1.00 90.81 134 GLN A CA 1
ATOM 1069 C C . GLN A 1 134 ? 0.430 9.119 -4.117 1.00 90.81 134 GLN A C 1
ATOM 1071 O O . GLN A 1 134 ? 0.601 8.077 -4.754 1.00 90.81 134 GLN A O 1
ATOM 1076 N N . THR A 1 135 ? -0.779 9.621 -3.878 1.00 91.69 135 THR A N 1
ATOM 1077 C CA . THR A 1 135 ? -2.035 8.950 -4.250 1.00 91.69 135 THR A CA 1
ATOM 1078 C C . THR A 1 135 ? -2.915 9.774 -5.184 1.00 91.69 135 THR A C 1
ATOM 1080 O O . THR A 1 135 ? -3.932 9.252 -5.642 1.00 91.69 135 THR A O 1
ATOM 1083 N N . GLU A 1 136 ? -2.530 11.027 -5.458 1.00 80.38 136 GLU A N 1
ATOM 1084 C CA . GLU A 1 136 ? -3.235 12.067 -6.229 1.00 80.38 136 GLU A CA 1
ATOM 1085 C C . GLU A 1 136 ? -4.581 12.503 -5.627 1.00 80.38 136 GLU A C 1
ATOM 1087 O O . GLU A 1 136 ? -4.874 13.691 -5.570 1.00 80.38 136 GLU A O 1
ATOM 1092 N N . THR A 1 137 ? -5.393 11.559 -5.149 1.00 91.75 137 THR A N 1
ATOM 1093 C CA . THR A 1 137 ? -6.782 11.770 -4.704 1.00 91.75 137 THR A CA 1
ATOM 1094 C C . THR A 1 137 ? -7.060 11.280 -3.281 1.00 91.75 137 THR A C 1
ATOM 1096 O O . THR A 1 137 ? -8.195 11.369 -2.819 1.00 91.75 137 THR A O 1
ATOM 1099 N N . GLY A 1 138 ? -6.050 10.756 -2.580 1.00 96.81 138 GLY A N 1
ATOM 1100 C CA . GLY A 1 138 ? -6.186 10.171 -1.244 1.00 96.81 138 GLY A CA 1
ATOM 1101 C C . GLY A 1 138 ? -6.247 8.643 -1.251 1.00 96.81 138 GLY A C 1
ATOM 1102 O O . GLY A 1 138 ? -6.244 7.992 -2.298 1.00 96.81 138 GLY A O 1
ATOM 1103 N N . VAL A 1 139 ? -6.300 8.024 -0.075 1.00 98.62 139 VAL A N 1
ATOM 1104 C CA . VAL A 1 139 ? -6.364 6.560 0.080 1.00 98.62 139 VAL A CA 1
ATOM 1105 C C . VAL A 1 139 ? -7.773 6.026 -0.157 1.00 98.62 139 VAL A C 1
ATOM 1107 O O . VAL A 1 139 ? -8.755 6.718 0.097 1.00 98.62 139 VAL A O 1
ATOM 1110 N N . HIS A 1 140 ? -7.883 4.777 -0.619 1.00 98.62 140 HIS A N 1
ATOM 1111 C CA . HIS A 1 140 ? -9.179 4.099 -0.751 1.00 98.62 140 HIS A CA 1
ATOM 1112 C C . HIS A 1 140 ? -9.766 3.757 0.615 1.00 98.62 140 HIS A C 1
ATOM 1114 O O . HIS A 1 140 ? -10.980 3.791 0.790 1.00 98.62 140 HIS A O 1
ATOM 1120 N N . VAL A 1 141 ? -8.899 3.401 1.564 1.00 98.81 141 VAL A N 1
ATOM 1121 C CA . VAL A 1 141 ? -9.289 2.949 2.895 1.00 98.81 141 VAL A CA 1
ATOM 1122 C C . VAL A 1 141 ? -8.385 3.577 3.937 1.00 98.81 141 VAL A C 1
ATOM 1124 O O . VAL A 1 141 ? -7.166 3.540 3.797 1.00 98.81 141 VAL A O 1
ATOM 1127 N N . MET A 1 142 ? -8.965 4.090 5.012 1.00 98.81 142 MET A N 1
ATOM 1128 C CA . MET A 1 142 ? -8.219 4.392 6.227 1.00 98.81 142 MET A CA 1
ATOM 1129 C C . MET A 1 142 ? -8.718 3.527 7.381 1.00 98.81 142 MET A C 1
ATOM 1131 O O . MET A 1 142 ? -9.922 3.365 7.577 1.00 98.81 142 MET A O 1
ATOM 1135 N N . MET A 1 143 ? -7.779 2.980 8.143 1.00 98.69 143 MET A N 1
ATOM 1136 C CA . MET A 1 143 ? -8.039 2.244 9.371 1.00 98.69 143 MET A CA 1
ATOM 1137 C C . MET A 1 143 ? -7.401 2.993 10.541 1.00 98.69 143 MET A C 1
ATOM 1139 O O . MET A 1 143 ? -6.337 3.597 10.391 1.00 98.69 143 MET A O 1
ATOM 1143 N N . ALA A 1 144 ? -8.051 2.963 11.700 1.00 98.25 144 ALA A N 1
ATOM 1144 C CA . ALA A 1 144 ? -7.508 3.545 12.915 1.00 98.25 144 ALA A CA 1
ATOM 1145 C C . ALA A 1 144 ? -7.870 2.702 14.149 1.00 98.25 144 ALA A C 1
ATOM 1147 O O . ALA A 1 144 ? -9.031 2.335 14.355 1.00 98.25 144 ALA A O 1
ATOM 1148 N N . ASP A 1 145 ? -6.870 2.364 14.965 1.00 96.31 145 ASP A N 1
ATOM 1149 C CA . ASP A 1 145 ? -7.022 1.531 16.172 1.00 96.31 145 ASP A CA 1
ATOM 1150 C C . ASP A 1 145 ? -6.420 2.223 17.405 1.00 96.31 145 ASP A C 1
ATOM 1152 O O . ASP A 1 145 ? -5.856 1.574 18.290 1.00 96.31 145 ASP A O 1
ATOM 1156 N N . GLY A 1 146 ? -6.555 3.547 17.491 1.00 94.06 146 GLY A N 1
ATOM 1157 C CA . GLY A 1 146 ? -5.994 4.348 18.571 1.00 94.06 146 GLY A CA 1
ATOM 1158 C C . GLY A 1 146 ? -6.613 4.045 19.934 1.00 94.06 146 GLY A C 1
ATOM 1159 O O . GLY A 1 146 ? -7.825 3.905 20.085 1.00 94.06 146 GLY A O 1
ATOM 1160 N N . GLY A 1 147 ? -5.768 3.937 20.953 1.00 92.50 147 GLY A N 1
ATOM 1161 C CA . GLY A 1 147 ? -6.175 3.834 22.350 1.00 92.50 147 GLY A CA 1
ATOM 1162 C C . GLY A 1 147 ? -4.958 3.819 23.266 1.00 92.50 147 GLY A C 1
ATOM 1163 O O . GLY A 1 147 ? -3.862 3.464 22.842 1.00 92.50 147 GLY A O 1
ATOM 1164 N N . PHE A 1 148 ? -5.153 4.187 24.525 1.00 93.00 148 PHE A N 1
ATOM 1165 C CA . PHE A 1 148 ? -4.100 4.219 25.539 1.00 93.00 148 PHE A CA 1
ATOM 1166 C C . PHE A 1 148 ? -4.614 3.642 26.862 1.00 93.00 148 PHE A C 1
ATOM 1168 O O . PHE A 1 148 ? -5.809 3.374 27.021 1.00 93.00 148 PHE A O 1
ATOM 1175 N N . SER A 1 149 ? -3.697 3.379 27.795 1.00 91.50 149 SER A N 1
ATOM 1176 C CA . SER A 1 149 ? -4.061 2.829 29.102 1.00 91.50 149 SER A CA 1
ATOM 1177 C C . SER A 1 149 ? -4.821 3.861 29.933 1.00 91.50 149 SER A C 1
ATOM 1179 O O . SER A 1 149 ? -4.375 4.994 30.087 1.00 91.50 149 SER A O 1
ATOM 1181 N N . VAL A 1 150 ? -5.945 3.438 30.502 1.00 94.25 150 VAL A N 1
ATOM 1182 C CA . VAL A 1 150 ? -6.787 4.215 31.427 1.00 94.25 150 VAL A CA 1
ATOM 1183 C C . VAL A 1 150 ? -6.954 3.466 32.751 1.00 94.25 150 VAL A C 1
ATOM 1185 O O . VAL A 1 150 ? -8.009 3.511 33.373 1.00 94.25 150 VAL A O 1
ATOM 1188 N N . GLU A 1 151 ? -5.927 2.709 33.143 1.00 94.25 151 GLU A N 1
ATOM 1189 C CA . GLU A 1 151 ? -5.935 1.885 34.355 1.00 94.25 151 GLU A CA 1
ATOM 1190 C C . GLU A 1 151 ? -6.345 2.707 35.587 1.00 94.25 151 GLU A C 1
ATOM 1192 O O . GLU A 1 151 ? -5.800 3.784 35.840 1.00 94.25 151 GLU A O 1
ATOM 1197 N N . GLY A 1 152 ? -7.350 2.213 36.316 1.00 94.19 152 GLY A N 1
ATOM 1198 C CA . GLY A 1 152 ? -7.945 2.881 37.477 1.00 94.19 152 GLY A CA 1
ATOM 1199 C C . GLY A 1 152 ? -9.003 3.944 37.153 1.00 94.19 152 GLY A C 1
ATOM 1200 O O . GLY A 1 152 ? -9.614 4.482 38.074 1.00 94.19 152 GLY A O 1
ATOM 1201 N N . ARG A 1 153 ? -9.231 4.256 35.870 1.00 95.69 153 ARG A N 1
ATOM 1202 C CA . ARG A 1 153 ? -10.248 5.204 35.376 1.00 95.69 153 ARG A CA 1
ATOM 1203 C C . ARG A 1 153 ? -10.986 4.650 34.156 1.00 95.69 153 ARG A C 1
ATOM 1205 O O . ARG A 1 153 ? -11.315 5.374 33.220 1.00 95.69 153 ARG A O 1
ATOM 1212 N N . GLU A 1 154 ? -11.246 3.346 34.143 1.00 95.25 154 GLU A N 1
ATOM 1213 C CA . GLU A 1 154 ? -11.810 2.641 32.989 1.00 95.25 154 GLU A CA 1
ATOM 1214 C C . GLU A 1 154 ? -13.187 3.185 32.574 1.00 95.25 154 GLU A C 1
ATOM 1216 O O . GLU A 1 154 ? -13.493 3.222 31.385 1.00 95.25 154 GLU A O 1
ATOM 1221 N N . ASN A 1 155 ? -13.987 3.668 33.530 1.00 96.38 155 ASN A N 1
ATOM 1222 C CA . ASN A 1 155 ? -15.306 4.256 33.265 1.00 96.38 155 ASN A CA 1
ATOM 1223 C C . ASN A 1 155 ? -15.234 5.646 32.603 1.00 96.38 155 ASN A C 1
ATOM 1225 O O . ASN A 1 155 ? -16.223 6.106 32.044 1.00 96.38 155 ASN A O 1
ATOM 1229 N N . GLU A 1 156 ? -14.078 6.315 32.647 1.00 96.94 156 GLU A N 1
ATOM 1230 C CA . GLU A 1 156 ? -13.855 7.641 32.049 1.00 96.94 156 GLU A CA 1
ATOM 1231 C C . GLU A 1 156 ? -13.199 7.545 30.661 1.00 96.94 156 GLU A C 1
ATOM 1233 O O . GLU A 1 156 ? -12.835 8.559 30.063 1.00 96.94 156 GLU A O 1
ATOM 1238 N N . GLN A 1 157 ? -13.030 6.328 30.129 1.00 97.88 157 GLN A N 1
ATOM 1239 C CA . GLN A 1 157 ? -12.268 6.076 28.907 1.00 97.88 157 GLN A CA 1
ATOM 1240 C C . GLN A 1 157 ? -12.766 6.882 27.702 1.00 97.88 157 GLN A C 1
ATOM 1242 O O . GLN A 1 157 ? -11.945 7.357 26.916 1.00 97.88 157 GLN A O 1
ATOM 1247 N N . GLU A 1 158 ? -14.084 7.048 27.559 1.00 98.25 158 GLU A N 1
ATOM 1248 C CA . GLU A 1 158 ? -14.683 7.861 26.496 1.00 98.25 158 GLU A CA 1
ATOM 1249 C C . GLU A 1 158 ? -14.210 9.317 26.572 1.00 98.25 158 GLU A C 1
ATOM 1251 O O . GLU A 1 158 ? -13.704 9.856 25.588 1.00 98.25 158 GLU A O 1
ATOM 1256 N N . ILE A 1 159 ? -14.323 9.929 27.752 1.00 97.62 159 ILE A N 1
ATOM 1257 C CA . ILE A 1 159 ? -13.988 11.339 27.979 1.00 97.62 159 ILE A CA 1
ATOM 1258 C C . ILE A 1 159 ? -12.492 11.558 27.757 1.00 97.62 159 ILE A C 1
ATOM 1260 O O . ILE A 1 159 ? -12.102 12.488 27.058 1.00 97.62 159 ILE A O 1
ATOM 1264 N N . LEU A 1 160 ? -11.652 10.666 28.289 1.00 97.12 160 LEU A N 1
ATOM 1265 C CA . LEU A 1 160 ? -10.201 10.743 28.122 1.00 97.12 160 LEU A CA 1
ATOM 1266 C C . LEU A 1 160 ? -9.782 10.562 26.652 1.00 97.12 160 LEU A C 1
ATOM 1268 O O . LEU A 1 160 ? -8.815 11.178 26.211 1.00 97.12 160 LEU A O 1
ATOM 1272 N N . SER A 1 161 ? -10.509 9.750 25.877 1.00 97.75 161 SER A N 1
ATOM 1273 C CA . SER A 1 161 ? -10.181 9.446 24.475 1.00 97.75 161 SER A CA 1
ATOM 1274 C C . SER A 1 161 ? -10.807 10.413 23.462 1.00 97.75 161 SER A C 1
ATOM 1276 O O . SER A 1 161 ? -10.576 10.261 22.263 1.00 97.75 161 SER A O 1
ATOM 1278 N N . LYS A 1 162 ? -11.580 11.416 23.896 1.00 97.88 162 LYS A N 1
ATOM 1279 C CA . LYS A 1 162 ? -12.378 12.273 23.000 1.00 97.88 162 LYS A CA 1
ATOM 1280 C C . LYS A 1 162 ? -11.563 12.971 21.903 1.00 97.88 162 LYS A C 1
ATOM 1282 O O . LYS A 1 162 ? -11.982 12.998 20.748 1.00 97.88 162 LYS A O 1
ATOM 1287 N N . GLN A 1 163 ? -10.377 13.491 22.234 1.00 98.19 163 GLN A N 1
ATOM 1288 C CA . GLN A 1 163 ? -9.513 14.163 21.259 1.00 98.19 163 GLN A CA 1
ATOM 1289 C C . GLN A 1 163 ? -8.920 13.149 20.275 1.00 98.19 163 GLN A C 1
ATOM 1291 O O . GLN A 1 163 ? -8.767 13.448 19.096 1.00 98.19 163 GLN A O 1
ATOM 1296 N N . LEU A 1 164 ? -8.677 11.913 20.723 1.00 98.50 164 LEU A N 1
ATOM 1297 C CA . LEU A 1 164 ? -8.228 10.814 19.870 1.00 98.50 164 LEU A CA 1
ATOM 1298 C C . LEU A 1 164 ? -9.306 10.353 18.897 1.00 98.50 164 LEU A C 1
ATOM 1300 O O . LEU A 1 164 ? -8.989 10.051 17.747 1.00 98.50 164 LEU A O 1
ATOM 1304 N N . TYR A 1 165 ? -10.575 10.338 19.303 1.00 98.62 165 TYR A N 1
ATOM 1305 C CA . TYR A 1 165 ? -11.674 10.099 18.366 1.00 98.62 165 TYR A CA 1
ATOM 1306 C C . TYR A 1 165 ? -11.696 11.177 17.287 1.00 98.62 165 TYR A C 1
ATOM 1308 O O . TYR A 1 165 ? -11.697 10.859 16.097 1.00 98.62 165 TYR A O 1
ATOM 1316 N N . LEU A 1 166 ? -11.650 12.442 17.715 1.00 98.81 166 LEU A N 1
ATOM 1317 C CA . LEU A 1 166 ? -11.678 13.593 16.825 1.00 98.81 166 LEU A CA 1
ATOM 1318 C C . LEU A 1 166 ? -10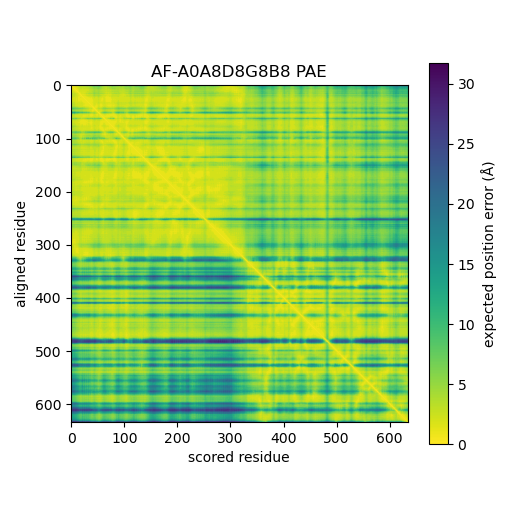.520 13.559 15.829 1.00 98.81 166 LEU A C 1
ATOM 1320 O O . LEU A 1 166 ? -10.762 13.658 14.632 1.00 98.81 166 LEU A O 1
ATOM 1324 N N . CYS A 1 167 ? -9.283 13.370 16.289 1.00 98.81 167 CYS A N 1
ATOM 1325 C CA . CYS A 1 167 ? -8.109 13.440 15.420 1.00 98.81 167 CYS A CA 1
ATOM 1326 C C . CYS A 1 167 ? -8.048 12.281 14.418 1.00 98.81 167 CYS A C 1
ATOM 1328 O O . CYS A 1 167 ? -7.733 12.502 13.252 1.00 98.81 167 CYS A O 1
ATOM 1330 N N . GLN A 1 168 ? -8.414 11.057 14.820 1.00 98.75 168 GLN A N 1
ATOM 1331 C CA . GLN A 1 168 ? -8.491 9.926 13.883 1.00 98.75 168 GLN A CA 1
ATOM 1332 C C . GLN A 1 168 ? -9.538 10.174 12.784 1.00 98.75 168 GLN A C 1
ATOM 1334 O O . GLN A 1 168 ? -9.294 9.870 11.617 1.00 98.75 168 GLN A O 1
ATOM 1339 N N . ILE A 1 169 ? -10.689 10.754 13.143 1.00 98.81 169 ILE A N 1
ATOM 1340 C CA . ILE A 1 169 ? -11.745 11.125 12.191 1.00 98.81 169 ILE A CA 1
ATOM 1341 C C . ILE A 1 169 ? -11.303 12.285 11.293 1.00 98.81 169 ILE A C 1
ATOM 1343 O O . ILE A 1 169 ? -11.502 12.229 10.081 1.00 98.81 169 ILE A O 1
ATOM 1347 N N . LEU A 1 170 ? -10.671 13.311 11.862 1.00 98.81 170 LEU A N 1
ATOM 1348 C CA . LEU A 1 170 ? -10.139 14.456 11.130 1.00 98.81 170 LEU A CA 1
ATOM 1349 C C . LEU A 1 170 ? -9.125 14.008 10.074 1.00 98.81 170 LEU A C 1
ATOM 1351 O O . LEU A 1 170 ? -9.259 14.374 8.909 1.00 98.81 170 LEU A O 1
ATOM 1355 N N . VAL A 1 171 ? -8.167 13.153 10.446 1.00 98.75 171 VAL A N 1
ATOM 1356 C CA . VAL A 1 171 ? -7.207 12.583 9.491 1.00 98.75 171 VAL A CA 1
ATOM 1357 C C . VAL A 1 171 ? -7.942 11.829 8.378 1.00 98.75 171 VAL A C 1
ATOM 1359 O O . VAL A 1 171 ? -7.621 12.028 7.209 1.00 98.75 171 VAL A O 1
ATOM 1362 N N . ALA A 1 172 ? -8.978 11.043 8.696 1.00 98.75 172 ALA A N 1
ATOM 1363 C CA . ALA A 1 172 ? -9.766 10.340 7.683 1.00 98.75 172 ALA A CA 1
ATOM 1364 C C . ALA A 1 172 ? -10.455 11.281 6.694 1.00 98.75 172 ALA A C 1
ATOM 1366 O O . ALA A 1 172 ? -10.405 11.039 5.488 1.00 98.75 172 ALA A O 1
ATOM 1367 N N . LEU A 1 173 ? -11.051 12.376 7.168 1.00 98.62 173 LEU A N 1
ATOM 1368 C CA . LEU A 1 173 ? -11.654 13.370 6.280 1.00 98.62 173 LEU A CA 1
ATOM 1369 C C . LEU A 1 173 ? -10.617 14.074 5.394 1.00 98.62 173 LEU A C 1
ATOM 1371 O O . LEU A 1 173 ? -10.959 14.434 4.267 1.00 98.62 173 LEU A O 1
ATOM 1375 N N . SER A 1 174 ? -9.376 14.214 5.869 1.00 98.31 174 SER A N 1
ATOM 1376 C CA . SER A 1 174 ? -8.271 14.838 5.132 1.00 98.31 174 SER A CA 1
ATOM 1377 C C . SER A 1 174 ? -7.637 13.934 4.067 1.00 98.31 174 SER A C 1
ATOM 1379 O O . SER A 1 174 ? -7.124 14.452 3.079 1.00 98.31 174 SER A O 1
ATOM 1381 N N . ILE A 1 175 ? -7.635 12.603 4.243 1.00 98.56 175 ILE A N 1
ATOM 1382 C CA . ILE A 1 175 ? -6.856 11.700 3.366 1.00 98.56 175 ILE A CA 1
ATOM 1383 C C . ILE A 1 175 ? -7.666 10.638 2.629 1.00 98.56 175 ILE A C 1
ATOM 1385 O O . ILE A 1 175 ? -7.144 10.034 1.692 1.00 98.56 175 ILE A O 1
ATOM 1389 N N . VAL A 1 176 ? -8.904 10.355 3.036 1.00 98.69 176 VAL A N 1
ATOM 1390 C CA . VAL A 1 176 ? -9.749 9.376 2.341 1.00 98.69 176 VAL A CA 1
ATOM 1391 C C . VAL A 1 176 ? -10.335 10.022 1.087 1.00 98.69 176 VAL A C 1
ATOM 1393 O O . VAL A 1 176 ? -10.903 11.116 1.138 1.00 98.69 176 VAL A O 1
ATOM 1396 N N . ARG A 1 177 ? -10.213 9.333 -0.052 1.00 97.62 177 ARG A N 1
ATOM 1397 C CA . ARG A 1 177 ? -10.770 9.790 -1.334 1.00 97.62 177 ARG A CA 1
ATOM 1398 C C . ARG A 1 177 ? -12.300 9.757 -1.338 1.00 97.62 177 ARG A C 1
ATOM 1400 O O . ARG A 1 177 ? -12.910 9.020 -0.564 1.00 97.62 177 ARG A O 1
ATOM 1407 N N . THR A 1 178 ? -12.932 10.481 -2.260 1.00 96.88 178 THR A N 1
ATOM 1408 C CA . THR A 1 178 ? -14.371 10.322 -2.550 1.00 96.88 178 THR A CA 1
ATOM 1409 C C . THR A 1 178 ? -14.688 8.866 -2.912 1.00 96.88 178 THR A C 1
ATOM 1411 O O . THR A 1 178 ? -13.887 8.202 -3.564 1.00 96.88 178 THR A O 1
ATOM 1414 N N . GLU A 1 179 ? -15.833 8.353 -2.458 1.00 96.94 179 GLU A N 1
ATOM 1415 C CA . GLU A 1 179 ? -16.213 6.928 -2.471 1.00 96.94 179 GLU A CA 1
ATOM 1416 C C . GLU A 1 179 ? -15.316 6.006 -1.611 1.00 96.94 179 GLU A C 1
ATOM 1418 O O . GLU A 1 179 ? -15.607 4.820 -1.468 1.00 96.94 179 GLU A O 1
ATOM 1423 N N . GLY A 1 180 ? -14.277 6.526 -0.954 1.00 97.94 180 GLY A N 1
ATOM 1424 C CA . GLY A 1 180 ? -13.419 5.763 -0.050 1.00 97.94 180 GLY A CA 1
ATOM 1425 C C . GLY A 1 180 ? -14.125 5.305 1.229 1.00 97.94 180 GLY A C 1
ATOM 1426 O O . GLY A 1 180 ? -15.295 5.615 1.484 1.00 97.94 180 GLY A O 1
ATOM 1427 N N . HIS A 1 181 ? -13.424 4.512 2.032 1.00 98.62 181 HIS A N 1
ATOM 1428 C CA . HIS A 1 181 ? -13.951 3.873 3.236 1.00 98.62 181 HIS A CA 1
ATOM 1429 C C . HIS A 1 181 ? -13.088 4.177 4.457 1.00 98.62 181 HIS A C 1
ATOM 1431 O O . HIS A 1 181 ? -11.886 4.422 4.348 1.00 98.62 181 HIS A O 1
ATOM 1437 N N . PHE A 1 182 ? -13.700 4.128 5.634 1.00 98.69 182 PHE A N 1
ATOM 1438 C CA . PHE A 1 182 ? -13.025 4.438 6.885 1.00 98.69 182 PHE A CA 1
ATOM 1439 C C . PHE A 1 182 ? -13.518 3.534 8.014 1.00 98.69 182 PHE A C 1
ATOM 1441 O O . PHE A 1 182 ? -14.711 3.256 8.115 1.00 98.69 182 PHE A O 1
ATOM 1448 N N . VAL A 1 183 ? -12.602 3.069 8.861 1.00 98.81 183 VAL A N 1
ATOM 1449 C CA . VAL A 1 183 ? -12.926 2.348 10.094 1.00 98.81 183 VAL A CA 1
ATOM 1450 C C . VAL A 1 183 ? -12.080 2.866 11.247 1.00 98.81 183 VAL A C 1
ATOM 1452 O O . VAL A 1 183 ? -10.864 2.994 11.118 1.00 98.81 183 VAL A O 1
ATOM 1455 N N . VAL A 1 184 ? -12.717 3.136 12.385 1.00 98.75 184 VAL A N 1
ATOM 1456 C CA . VAL A 1 184 ? -12.040 3.628 13.590 1.00 98.75 184 VAL A CA 1
ATOM 1457 C C . VAL A 1 184 ? -12.542 2.929 14.838 1.00 98.75 184 VAL A C 1
ATOM 1459 O O . VAL A 1 184 ? -13.749 2.747 15.018 1.00 98.75 184 VAL A O 1
ATOM 1462 N N . LYS A 1 185 ? -11.609 2.540 15.709 1.00 98.50 185 LYS A N 1
ATOM 1463 C CA . LYS A 1 185 ? -11.933 2.094 17.063 1.00 98.50 185 LYS A CA 1
ATOM 1464 C C . LYS A 1 185 ? -12.432 3.266 17.898 1.00 98.50 185 LYS A C 1
ATOM 1466 O O . LYS A 1 185 ? -11.779 4.301 17.995 1.00 98.50 185 LYS A O 1
ATOM 1471 N N . LEU A 1 186 ? -13.534 3.025 18.589 1.00 97.94 186 LEU A N 1
ATOM 1472 C CA . LEU A 1 186 ? -14.097 3.884 19.617 1.00 97.94 186 LEU A CA 1
ATOM 1473 C C . LEU A 1 186 ? -14.357 3.041 20.876 1.00 97.94 186 LEU A C 1
ATOM 1475 O O . LEU A 1 186 ? -14.295 1.806 20.849 1.00 97.94 186 LEU A O 1
ATOM 1479 N N . PHE A 1 187 ? -14.656 3.703 21.986 1.00 97.81 187 PHE A N 1
ATOM 1480 C CA . PHE A 1 187 ? -15.176 3.065 23.193 1.00 97.81 187 PHE A CA 1
ATOM 1481 C C . PHE A 1 187 ? -16.653 3.419 23.350 1.00 97.81 187 PHE A C 1
ATOM 1483 O O . PHE A 1 187 ? -17.422 3.278 22.399 1.00 97.81 187 PHE A O 1
ATOM 1490 N N . ASP A 1 188 ? -17.066 3.852 24.533 1.00 98.31 188 ASP A N 1
ATOM 1491 C CA . ASP A 1 188 ? -18.429 4.313 24.738 1.00 98.31 188 ASP A CA 1
ATOM 1492 C C . ASP A 1 188 ? -18.726 5.599 23.954 1.00 98.31 188 ASP A C 1
ATOM 1494 O O . ASP A 1 188 ? -17.815 6.329 23.550 1.00 98.31 188 ASP A O 1
ATOM 1498 N N . LEU A 1 189 ? -20.016 5.797 23.672 1.00 98.12 189 LEU A N 1
ATOM 1499 C CA . LEU A 1 189 ? -20.571 6.893 22.874 1.00 98.12 189 LEU A CA 1
ATOM 1500 C C . LEU A 1 189 ? -21.776 7.495 23.606 1.00 98.12 189 LEU A C 1
ATOM 1502 O O . LEU A 1 189 ? -22.871 7.582 23.048 1.00 98.12 189 LEU A O 1
ATOM 1506 N N . PHE A 1 190 ? -21.602 7.819 24.885 1.00 97.88 190 PHE A N 1
ATOM 1507 C CA . PHE A 1 190 ? -22.663 8.364 25.730 1.00 97.88 190 PHE A CA 1
ATOM 1508 C C . PHE A 1 190 ? -22.678 9.891 25.738 1.00 97.88 190 PHE A C 1
ATOM 1510 O O . PHE A 1 190 ? -23.727 10.495 25.956 1.00 97.88 190 PHE A O 1
ATOM 1517 N N . THR A 1 191 ? -21.528 10.527 25.519 1.00 98.19 191 THR A N 1
ATOM 1518 C CA . THR A 1 191 ? -21.399 11.981 25.638 1.00 98.19 191 THR A CA 1
ATOM 1519 C C . THR A 1 191 ? -21.925 12.712 24.395 1.00 98.19 191 THR A C 1
ATOM 1521 O O . THR A 1 191 ? -21.743 12.226 23.272 1.00 98.19 191 THR A O 1
ATOM 1524 N N . PRO A 1 192 ? -22.504 13.922 24.550 1.00 97.88 192 PRO A N 1
ATOM 1525 C CA . PRO A 1 192 ? -22.904 14.763 23.419 1.00 97.88 192 PRO A CA 1
ATOM 1526 C C . PRO A 1 192 ? -21.751 15.071 22.458 1.00 97.88 192 PRO A C 1
ATOM 1528 O O . PRO A 1 192 ? -21.956 15.104 21.248 1.00 97.88 192 PRO A O 1
ATOM 1531 N N . PHE A 1 193 ? -20.524 15.227 22.969 1.00 98.50 193 PHE A N 1
ATOM 1532 C CA . PHE A 1 193 ? -19.326 15.380 22.144 1.00 98.50 193 PHE A CA 1
ATOM 1533 C C . PHE A 1 193 ? -19.131 14.193 21.193 1.00 98.50 193 PHE A C 1
ATOM 1535 O O . PHE A 1 193 ? -19.029 14.388 19.982 1.00 98.50 193 PHE A O 1
ATOM 1542 N N . SER A 1 194 ? -19.098 12.965 21.726 1.00 98.69 194 SER A N 1
ATOM 1543 C CA . SER A 1 194 ? -18.899 11.761 20.916 1.00 98.69 194 SER A CA 1
ATOM 1544 C C . SER A 1 194 ? -20.033 11.580 19.914 1.00 98.69 194 SER A C 1
ATOM 1546 O O . SER A 1 194 ? -19.772 11.367 18.736 1.00 98.69 194 SER A O 1
ATOM 1548 N N . VAL A 1 195 ? -21.291 11.708 20.344 1.00 98.62 195 VAL A N 1
ATOM 1549 C CA . VAL A 1 195 ? -22.450 11.543 19.452 1.00 98.62 195 VAL A CA 1
ATOM 1550 C C . VAL A 1 195 ? -22.485 12.630 18.374 1.00 98.62 195 VAL A C 1
ATOM 1552 O O . VAL A 1 195 ? -22.702 12.312 17.206 1.00 98.62 195 VAL A O 1
ATOM 1555 N N . GLY A 1 196 ? -22.185 13.883 18.728 1.00 98.75 196 GLY A N 1
ATOM 1556 C CA . GLY A 1 196 ? -22.046 14.988 17.779 1.00 98.75 196 GLY A CA 1
ATOM 1557 C C . GLY A 1 196 ? -20.945 14.742 16.748 1.00 98.75 196 GLY A C 1
ATOM 1558 O O . GLY A 1 196 ? -21.141 14.992 15.561 1.00 98.75 196 GLY A O 1
ATOM 1559 N N . LEU A 1 197 ? -19.820 14.155 17.163 1.00 98.81 197 LEU A N 1
ATOM 1560 C CA . LEU A 1 197 ? -18.756 13.751 16.247 1.00 98.81 197 LEU A CA 1
ATOM 1561 C C . LEU A 1 197 ? -19.238 12.680 15.253 1.00 98.81 197 LEU A C 1
ATOM 1563 O O . LEU A 1 197 ? -19.001 12.810 14.052 1.00 98.81 197 LEU A O 1
ATOM 1567 N N . ILE A 1 198 ? -19.960 11.653 15.719 1.00 98.69 198 ILE A N 1
ATOM 1568 C CA . ILE A 1 198 ? -20.542 10.623 14.837 1.00 98.69 198 ILE A CA 1
ATOM 1569 C C . ILE A 1 198 ? -21.595 11.221 13.899 1.00 98.69 198 ILE A C 1
ATOM 1571 O O . ILE A 1 198 ? -21.655 10.839 12.729 1.00 98.69 198 ILE A O 1
ATOM 1575 N N . TYR A 1 199 ? -22.388 12.183 14.373 1.00 98.75 199 TYR A N 1
ATOM 1576 C CA . TYR A 1 199 ? -23.371 12.884 13.552 1.00 98.75 199 TYR A CA 1
ATOM 1577 C C . TYR A 1 199 ? -22.705 13.628 12.396 1.00 98.75 199 TYR A C 1
ATOM 1579 O O . TYR A 1 199 ? -23.099 13.441 11.246 1.00 98.75 199 TYR A O 1
ATOM 1587 N N . LEU A 1 200 ? -21.642 14.391 12.664 1.00 98.69 200 LEU A N 1
ATOM 1588 C CA . LEU A 1 200 ? -20.868 15.065 11.618 1.00 98.69 200 LEU A CA 1
ATOM 1589 C C . LEU A 1 200 ? -20.300 14.060 10.603 1.00 98.69 200 LEU A C 1
ATOM 1591 O O . LEU A 1 200 ? -20.434 14.255 9.395 1.00 98.69 200 LEU A O 1
ATOM 1595 N N . VAL A 1 201 ? -19.747 12.935 11.071 1.00 98.38 201 VAL A N 1
ATOM 1596 C CA . VAL A 1 201 ? -19.252 11.867 10.184 1.00 98.38 201 VAL A CA 1
ATOM 1597 C C . VAL A 1 201 ? -20.372 11.254 9.341 1.00 98.38 201 VAL A C 1
ATOM 1599 O O . VAL A 1 201 ? -20.150 10.964 8.165 1.00 98.38 201 VAL A O 1
ATOM 1602 N N . SER A 1 202 ? -21.584 11.109 9.884 1.00 98.19 202 SER A N 1
ATOM 1603 C CA . SER A 1 202 ? -22.742 10.593 9.140 1.00 98.19 202 SER A CA 1
ATOM 1604 C C . SER A 1 202 ? -23.106 11.455 7.927 1.00 98.19 202 SER A C 1
ATOM 1606 O O . SER A 1 202 ? -23.607 10.933 6.937 1.00 98.19 202 SER A O 1
ATOM 1608 N N . LYS A 1 203 ? -22.805 12.761 7.962 1.00 98.12 203 LYS A N 1
ATOM 1609 C CA . LYS A 1 203 ? -23.012 13.669 6.823 1.00 98.12 203 LYS A CA 1
ATOM 1610 C C . LYS A 1 203 ? -21.865 13.591 5.802 1.00 98.12 203 LYS A C 1
ATOM 1612 O O . LYS A 1 203 ? -22.052 13.900 4.625 1.00 98.12 203 LYS A O 1
ATOM 1617 N N . CYS A 1 204 ? -20.692 13.114 6.217 1.00 98.62 204 CYS A N 1
ATOM 1618 C CA . CYS A 1 204 ? -19.515 12.957 5.359 1.00 98.62 204 CYS A CA 1
ATOM 1619 C C . CYS A 1 204 ? -19.480 11.650 4.554 1.00 98.62 204 CYS A C 1
ATOM 1621 O O . CYS A 1 204 ? -18.689 11.550 3.619 1.00 98.62 204 CYS A O 1
ATOM 1623 N N . PHE A 1 205 ? -20.287 10.646 4.897 1.00 98.56 205 PHE A N 1
ATOM 1624 C CA . PHE A 1 205 ? -20.291 9.335 4.240 1.00 98.56 205 PHE A CA 1
ATOM 1625 C C . PHE A 1 205 ? -21.711 8.911 3.877 1.00 98.56 205 PHE A C 1
ATOM 1627 O O . PHE A 1 205 ? -22.654 9.215 4.597 1.00 98.56 205 PHE A O 1
ATOM 1634 N N . LYS A 1 206 ? -21.881 8.155 2.786 1.00 98.00 206 LYS A N 1
ATOM 1635 C CA . LYS A 1 206 ? -23.213 7.679 2.369 1.00 98.00 206 LYS A CA 1
ATOM 1636 C C . LYS A 1 206 ? -23.836 6.707 3.367 1.00 98.00 206 LYS A C 1
ATOM 1638 O O . LYS A 1 206 ? -25.057 6.648 3.477 1.00 98.00 206 LYS A O 1
ATOM 1643 N N . LYS A 1 207 ? -23.018 5.887 4.035 1.00 97.56 207 LYS A N 1
ATOM 1644 C CA . LYS A 1 207 ? -23.473 4.944 5.066 1.00 97.56 207 LYS A CA 1
ATOM 1645 C C . LYS A 1 207 ? -22.480 4.883 6.214 1.00 97.56 207 LYS A C 1
ATOM 1647 O O . LYS A 1 207 ? -21.271 4.841 5.982 1.00 97.56 207 LYS A O 1
ATOM 1652 N N . ILE A 1 208 ? -23.002 4.783 7.430 1.00 98.19 208 ILE A N 1
ATOM 1653 C CA . ILE A 1 208 ? -22.220 4.500 8.632 1.00 98.19 208 ILE A CA 1
ATOM 1654 C C . ILE A 1 208 ? -22.814 3.312 9.392 1.00 98.19 208 ILE A C 1
ATOM 1656 O O . ILE A 1 208 ? -23.993 2.995 9.244 1.00 98.19 208 ILE A O 1
ATOM 1660 N N . SER A 1 209 ? -21.990 2.647 10.195 1.00 98.19 209 SER A N 1
ATOM 1661 C CA . SER A 1 209 ? -22.403 1.574 11.093 1.00 98.19 209 SER A CA 1
ATOM 1662 C C . SER A 1 209 ? -21.518 1.556 12.337 1.00 98.19 209 SER A C 1
ATOM 1664 O O . SER A 1 209 ? -20.296 1.618 12.232 1.00 98.19 209 SER A O 1
ATOM 1666 N N . ILE A 1 210 ? -22.129 1.457 13.513 1.00 98.56 210 ILE A N 1
ATOM 1667 C CA . ILE A 1 210 ? -21.459 1.141 14.772 1.00 98.56 210 ILE A CA 1
ATOM 1668 C C . ILE A 1 210 ? -21.537 -0.373 14.951 1.00 98.56 210 ILE A C 1
ATOM 1670 O O . ILE A 1 210 ? -22.620 -0.955 14.945 1.00 98.56 210 ILE A O 1
ATOM 1674 N N . CYS A 1 211 ? -20.388 -1.021 15.109 1.00 96.31 211 CYS A N 1
ATOM 1675 C CA . CYS A 1 211 ? -20.317 -2.469 15.246 1.00 96.31 211 CYS A CA 1
ATOM 1676 C C . CYS A 1 211 ? -19.326 -2.895 16.331 1.00 96.31 211 CYS A C 1
ATOM 1678 O O . CYS A 1 211 ? -18.354 -2.203 16.631 1.00 96.31 211 CYS A O 1
ATOM 1680 N N . LYS A 1 212 ? -19.549 -4.074 16.914 1.00 97.75 212 LYS A N 1
ATOM 1681 C CA . LYS A 1 212 ? -18.604 -4.724 17.824 1.00 97.75 212 LYS A CA 1
ATOM 1682 C C . LYS A 1 212 ? -18.272 -6.112 17.267 1.00 97.75 212 LYS A C 1
ATOM 1684 O O . LYS A 1 212 ? -19.091 -7.018 17.407 1.00 97.75 212 LYS A O 1
ATOM 1689 N N . PRO A 1 213 ? -17.108 -6.305 16.617 1.00 96.88 213 PRO A N 1
ATOM 1690 C CA . PRO A 1 213 ? -16.764 -7.596 16.032 1.00 96.88 213 PRO A CA 1
ATOM 1691 C C . PRO A 1 213 ? -16.560 -8.648 17.128 1.00 96.88 213 PRO A C 1
ATOM 1693 O O . PRO A 1 213 ? -16.117 -8.328 18.231 1.00 96.88 213 PRO A O 1
ATOM 1696 N N . ASN A 1 214 ? -16.795 -9.921 16.807 1.00 95.50 214 ASN A N 1
ATOM 1697 C CA . ASN A 1 214 ? -16.643 -11.051 17.736 1.00 95.50 214 ASN A CA 1
ATOM 1698 C C . ASN A 1 214 ? -15.212 -11.204 18.283 1.00 95.50 214 ASN A C 1
ATOM 1700 O O . ASN A 1 214 ? -14.984 -11.752 19.360 1.00 95.50 214 ASN A O 1
ATOM 1704 N N . THR A 1 215 ? -14.227 -10.708 17.537 1.00 96.00 215 THR A N 1
ATOM 1705 C CA . THR A 1 215 ? -12.819 -10.634 17.951 1.00 96.00 215 THR A CA 1
ATOM 1706 C C . THR A 1 215 ? -12.529 -9.517 18.959 1.00 96.00 215 THR A C 1
ATOM 1708 O O . THR A 1 215 ? -11.460 -9.515 19.577 1.00 96.00 215 THR A O 1
ATOM 1711 N N . SER A 1 216 ? -13.447 -8.560 19.132 1.00 96.00 216 SER A N 1
ATOM 1712 C CA . SER A 1 216 ? -13.439 -7.633 20.262 1.00 96.00 216 SER A CA 1
ATOM 1713 C C . SER A 1 216 ? -14.016 -8.335 21.486 1.00 96.00 216 SER A C 1
ATOM 1715 O O . SER A 1 216 ? -14.984 -9.089 21.407 1.00 96.00 216 SER A O 1
ATOM 1717 N N . ARG A 1 217 ? -13.405 -8.131 22.653 1.00 95.62 217 ARG A N 1
ATOM 1718 C CA . ARG A 1 217 ? -13.812 -8.864 23.858 1.00 95.62 217 ARG A CA 1
ATOM 1719 C C . ARG A 1 217 ? -15.221 -8.429 24.276 1.00 95.62 217 ARG A C 1
ATOM 1721 O O . ARG A 1 217 ? -15.473 -7.233 24.349 1.00 95.62 217 ARG A O 1
ATOM 1728 N N . PRO A 1 218 ? -16.113 -9.356 24.653 1.00 94.88 218 PRO A N 1
ATOM 1729 C CA . PRO A 1 218 ? -17.512 -9.015 24.919 1.00 94.88 218 PRO A CA 1
ATOM 1730 C C . PRO A 1 218 ? -17.705 -8.077 26.121 1.00 94.88 218 PRO A C 1
ATOM 1732 O O . PRO A 1 218 ? -18.663 -7.325 26.153 1.00 94.88 218 PRO A O 1
ATOM 1735 N N . ALA A 1 219 ? -16.794 -8.102 27.098 1.00 95.62 219 ALA A N 1
ATOM 1736 C CA . ALA A 1 219 ? -16.929 -7.355 28.351 1.00 95.62 219 ALA A CA 1
ATOM 1737 C C . ALA A 1 219 ? -16.294 -5.947 28.347 1.00 95.62 219 ALA A C 1
ATOM 1739 O O . ALA A 1 219 ? -16.339 -5.275 29.372 1.00 95.62 219 ALA A O 1
ATOM 1740 N N . ASN A 1 220 ? -15.658 -5.509 27.252 1.00 94.94 220 ASN A N 1
ATOM 1741 C CA . ASN A 1 220 ? -15.093 -4.156 27.155 1.00 94.94 220 ASN A CA 1
ATOM 1742 C C . ASN A 1 220 ? -15.980 -3.231 26.305 1.00 94.94 220 ASN A C 1
ATOM 1744 O O . ASN A 1 220 ? -16.801 -3.703 25.518 1.00 94.94 220 ASN A O 1
ATOM 1748 N N . SER A 1 221 ? -15.746 -1.926 26.423 1.00 96.88 221 SER A N 1
ATOM 1749 C CA . SER A 1 221 ? -16.487 -0.893 25.689 1.00 96.88 221 SER A CA 1
ATOM 1750 C C . SER A 1 221 ? -16.029 -0.699 24.239 1.00 96.88 221 SER A C 1
ATOM 1752 O O . SER A 1 221 ? -16.627 0.077 23.501 1.00 96.88 221 SER A O 1
ATOM 1754 N N . GLU A 1 222 ? -14.978 -1.408 23.809 1.00 97.62 222 GLU A N 1
ATOM 1755 C CA . GLU A 1 222 ? -14.430 -1.303 22.453 1.00 97.62 222 GLU A CA 1
ATOM 1756 C C . GLU A 1 222 ? -15.488 -1.648 21.398 1.00 97.62 222 GLU A C 1
ATOM 1758 O O . GLU A 1 222 ? -16.082 -2.732 21.421 1.00 97.62 222 GLU A O 1
ATOM 1763 N N . ARG A 1 223 ? -15.657 -0.740 20.443 1.00 97.81 223 ARG A N 1
ATOM 1764 C CA . ARG A 1 223 ? -16.504 -0.869 19.257 1.00 97.81 223 ARG A CA 1
ATOM 1765 C C . ARG A 1 223 ? -15.841 -0.137 18.091 1.00 97.81 223 ARG A C 1
ATOM 1767 O O . ARG A 1 223 ? -14.819 0.519 18.263 1.00 97.81 223 ARG A O 1
ATOM 1774 N N . TYR A 1 224 ? -16.400 -0.266 16.900 1.00 98.62 224 TYR A N 1
ATOM 1775 C CA . TYR A 1 224 ? -15.858 0.328 15.688 1.00 98.62 224 TYR A CA 1
ATOM 1776 C C . TYR A 1 224 ? -16.945 1.097 14.951 1.00 98.62 224 TYR A C 1
ATOM 1778 O O . TYR A 1 224 ? -18.040 0.573 14.742 1.00 98.62 224 TYR A O 1
ATOM 1786 N N . LEU A 1 225 ? -16.627 2.321 14.541 1.00 98.81 225 LEU A N 1
ATOM 1787 C CA . LEU A 1 225 ? -17.401 3.045 13.542 1.00 98.81 225 LEU A CA 1
ATOM 1788 C C . LEU A 1 225 ? -16.856 2.679 12.162 1.00 98.81 225 LEU A C 1
ATOM 1790 O O . LEU A 1 225 ? -15.668 2.854 11.899 1.00 98.81 225 LEU A O 1
ATOM 1794 N N . VAL A 1 226 ? -17.728 2.192 11.286 1.00 98.81 226 VAL A N 1
ATOM 1795 C CA . VAL A 1 226 ? -17.428 1.838 9.898 1.00 98.81 226 VAL A CA 1
ATOM 1796 C C . VAL A 1 226 ? -18.193 2.778 8.982 1.00 98.81 226 VAL A C 1
ATOM 1798 O O . VAL A 1 226 ? -19.409 2.896 9.086 1.00 98.81 226 VAL A O 1
ATOM 1801 N N . CYS A 1 227 ? -17.481 3.440 8.079 1.00 98.75 227 CYS A N 1
ATOM 1802 C CA . CYS A 1 227 ? -18.015 4.441 7.168 1.00 98.75 227 CYS A CA 1
ATOM 1803 C C . CYS A 1 227 ? -17.754 4.018 5.719 1.00 98.75 227 CYS A C 1
ATOM 1805 O O . CYS A 1 227 ? -16.624 3.681 5.349 1.00 98.75 227 CYS A O 1
ATOM 1807 N N . LYS A 1 228 ? -18.799 4.047 4.890 1.00 98.12 228 LYS A N 1
ATOM 1808 C CA . LYS A 1 228 ? -18.763 3.625 3.490 1.00 98.12 228 LYS A CA 1
ATOM 1809 C C . LYS A 1 228 ? -19.095 4.794 2.571 1.00 98.12 228 LYS A C 1
ATOM 1811 O O . LYS A 1 228 ? -20.085 5.493 2.779 1.00 98.12 228 LYS A O 1
ATOM 1816 N N . TRP A 1 229 ? -18.274 4.930 1.535 1.00 98.31 229 TRP A N 1
ATOM 1817 C CA . TRP A 1 229 ? -18.368 5.922 0.469 1.00 98.31 229 TRP A CA 1
ATOM 1818 C C . TRP A 1 229 ? -18.362 7.362 0.978 1.00 98.31 229 TRP A C 1
ATOM 1820 O O . TRP A 1 229 ? -19.415 7.964 1.187 1.00 98.31 229 TRP A O 1
ATOM 1830 N N . LYS A 1 230 ? -17.164 7.918 1.177 1.00 98.19 230 LYS A N 1
ATOM 1831 C CA . LYS A 1 230 ? -17.006 9.336 1.518 1.00 98.19 230 LYS A CA 1
ATOM 1832 C C . LYS A 1 230 ? -17.645 10.216 0.440 1.00 98.19 230 LYS A C 1
ATOM 1834 O O . LYS A 1 230 ? -17.361 10.044 -0.746 1.00 98.19 230 LYS A O 1
ATOM 1839 N N . ASN A 1 231 ? -18.477 11.159 0.860 1.00 97.88 231 ASN A N 1
ATOM 1840 C CA . ASN A 1 231 ? -19.102 12.147 -0.009 1.00 97.88 231 ASN A CA 1
ATOM 1841 C C . ASN A 1 231 ? -18.058 13.170 -0.507 1.00 97.88 231 ASN A C 1
ATOM 1843 O O . ASN A 1 231 ? -17.047 13.410 0.165 1.00 97.88 231 ASN A O 1
ATOM 1847 N N . PRO A 1 232 ? -18.275 13.801 -1.673 1.00 96.44 232 PRO A N 1
ATOM 1848 C CA . PRO A 1 232 ? -17.554 15.020 -2.027 1.00 96.44 232 PRO A CA 1
ATOM 1849 C C . PRO A 1 232 ? -17.983 16.191 -1.119 1.00 96.44 232 PRO A C 1
ATOM 1851 O O . PRO A 1 232 ? -19.044 16.142 -0.500 1.00 96.44 232 PRO A O 1
ATOM 1854 N N . GLY A 1 233 ? -17.177 17.258 -1.056 1.00 95.00 233 GLY A N 1
ATOM 1855 C CA . GLY A 1 233 ? -17.550 18.505 -0.368 1.00 95.00 233 GLY A CA 1
ATOM 1856 C C . GLY A 1 233 ? -17.579 18.428 1.163 1.00 95.00 233 GLY A C 1
ATOM 1857 O O . GLY A 1 233 ? -18.350 19.135 1.805 1.00 95.00 233 GLY A O 1
ATOM 1858 N N . THR A 1 234 ? -16.760 17.567 1.772 1.00 97.12 234 THR A N 1
ATOM 1859 C CA . THR A 1 234 ? -16.678 17.412 3.240 1.00 97.12 234 THR A CA 1
ATOM 1860 C C . THR A 1 234 ? -15.809 18.476 3.919 1.00 97.12 234 THR A C 1
ATOM 1862 O O . THR A 1 234 ? -15.552 18.388 5.118 1.00 97.12 234 THR A O 1
ATOM 1865 N N . ASP A 1 235 ? -15.323 19.461 3.163 1.00 96.81 235 ASP A N 1
ATOM 1866 C CA .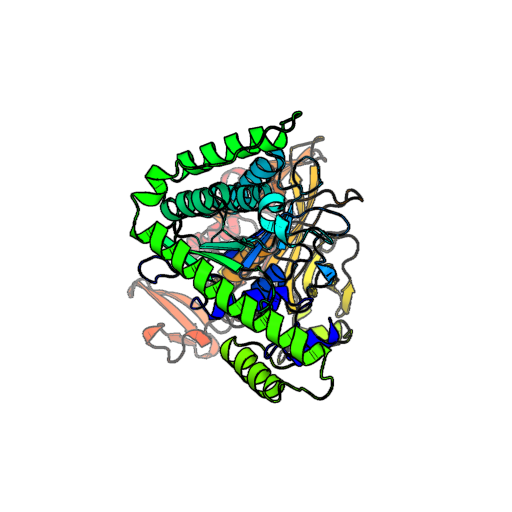 ASP A 1 235 ? -14.288 20.415 3.573 1.00 96.81 235 ASP A CA 1
ATOM 1867 C C . ASP A 1 235 ? -14.727 21.309 4.739 1.00 96.81 235 ASP A C 1
ATOM 1869 O O . ASP A 1 235 ? -13.928 21.628 5.612 1.00 96.81 235 ASP A O 1
ATOM 1873 N N . ALA A 1 236 ? -16.008 21.686 4.799 1.00 98.31 236 ALA A N 1
ATOM 1874 C CA . ALA A 1 236 ? -16.530 22.512 5.890 1.00 98.31 236 ALA A CA 1
ATOM 1875 C C . ALA A 1 236 ? -16.481 21.779 7.242 1.00 98.31 236 ALA A C 1
ATOM 1877 O O . ALA A 1 236 ? -16.040 22.347 8.238 1.00 98.31 236 ALA A O 1
ATOM 1878 N N . ILE A 1 237 ? -16.879 20.501 7.263 1.00 98.56 237 ILE A N 1
ATOM 1879 C CA . ILE A 1 237 ? -16.820 19.662 8.469 1.00 98.56 237 ILE A CA 1
ATOM 1880 C C . ILE A 1 237 ? -15.363 19.370 8.830 1.00 98.56 237 ILE A C 1
ATOM 1882 O O . ILE A 1 237 ? -14.992 19.454 9.996 1.00 98.56 237 ILE A O 1
ATOM 1886 N N . GLN A 1 238 ? -14.524 19.067 7.836 1.00 98.38 238 GLN A N 1
ATOM 1887 C CA . GLN A 1 238 ? -13.096 18.834 8.044 1.00 98.38 238 GLN A CA 1
ATOM 1888 C C . GLN A 1 238 ? -12.408 20.060 8.666 1.00 98.38 238 GLN A C 1
ATOM 1890 O O . GLN A 1 238 ? -11.705 19.905 9.663 1.00 98.38 238 GLN A O 1
ATOM 1895 N N . ARG A 1 239 ? -12.677 21.273 8.164 1.00 98.56 239 ARG A N 1
ATOM 1896 C CA . ARG A 1 239 ? -12.160 22.528 8.732 1.00 98.56 239 ARG A CA 1
ATOM 1897 C C . ARG A 1 239 ? -12.668 22.781 10.147 1.00 98.56 239 ARG A C 1
ATOM 1899 O O . ARG A 1 239 ? -11.869 23.091 11.020 1.00 98.56 239 ARG A O 1
ATOM 1906 N N . HIS A 1 240 ? -13.963 22.584 10.394 1.00 98.56 240 HIS A N 1
ATOM 1907 C CA . HIS A 1 240 ? -14.528 22.729 11.735 1.00 98.56 240 HIS A CA 1
ATOM 1908 C C . HIS A 1 240 ? -13.844 21.795 12.747 1.00 98.56 240 HIS A C 1
ATOM 1910 O O . HIS A 1 240 ? -13.430 22.231 13.817 1.00 98.56 240 HIS A O 1
ATOM 1916 N N . LEU A 1 241 ? -13.662 20.515 12.400 1.00 98.75 241 LEU A N 1
ATOM 1917 C CA . LEU A 1 241 ? -12.963 19.567 13.271 1.00 98.75 241 LEU A CA 1
ATOM 1918 C C . LEU A 1 241 ? -11.482 19.926 13.455 1.00 98.75 241 LEU A C 1
ATOM 1920 O O . LEU A 1 241 ? -10.938 19.694 14.534 1.00 98.75 241 LEU A O 1
ATOM 1924 N N . PHE A 1 242 ? -10.838 20.504 12.439 1.00 98.69 242 PHE A N 1
ATOM 1925 C CA . PHE A 1 242 ? -9.472 21.012 12.551 1.00 98.69 242 PHE A CA 1
ATOM 1926 C C . PHE A 1 242 ? -9.378 22.152 13.574 1.00 98.69 242 PHE A C 1
ATOM 1928 O O . PHE A 1 242 ? -8.584 22.053 14.504 1.00 98.69 242 PHE A O 1
ATOM 1935 N N . GLU A 1 243 ? -10.248 23.161 13.481 1.00 98.31 243 GLU A N 1
ATOM 1936 C CA . GLU A 1 243 ? -10.309 24.293 14.423 1.00 98.31 243 GLU A CA 1
ATOM 1937 C C . GLU A 1 243 ? -10.586 23.827 15.864 1.00 98.31 243 GLU A C 1
ATOM 1939 O O . GLU A 1 243 ? -9.961 24.292 16.821 1.00 98.31 243 GLU A O 1
ATOM 1944 N N . VAL A 1 244 ? -11.485 22.850 16.033 1.00 98.38 244 VAL A N 1
ATOM 1945 C CA . VAL A 1 244 ? -11.756 22.222 17.335 1.00 98.38 244 VAL A CA 1
ATOM 1946 C C . VAL A 1 244 ? -10.507 21.523 17.878 1.00 98.38 244 VAL A C 1
ATOM 1948 O O . VAL A 1 244 ? -10.211 21.650 19.069 1.00 98.38 244 VAL A O 1
ATOM 1951 N N . ASN A 1 245 ? -9.756 20.798 17.039 1.00 98.50 245 ASN A N 1
ATOM 1952 C CA . ASN A 1 245 ? -8.503 20.184 17.477 1.00 98.50 245 ASN A CA 1
ATOM 1953 C C . ASN A 1 245 ? -7.461 21.236 17.862 1.00 98.50 245 ASN A C 1
ATOM 1955 O O . ASN A 1 245 ? -6.828 21.095 18.902 1.00 98.50 245 ASN A O 1
ATOM 1959 N N . GLU A 1 246 ? -7.295 22.293 17.066 1.00 97.62 246 GLU A N 1
ATOM 1960 C CA . GLU A 1 246 ? -6.359 23.376 17.378 1.00 97.62 246 GLU A CA 1
ATOM 1961 C C . GLU A 1 246 ? -6.668 24.010 18.734 1.00 97.62 246 GLU A C 1
ATOM 1963 O O . GLU A 1 246 ? -5.752 24.258 19.521 1.00 97.62 246 GLU A O 1
ATOM 1968 N N . PHE A 1 247 ? -7.948 24.214 19.049 1.00 96.88 247 PHE A N 1
ATOM 1969 C CA . PHE A 1 247 ? -8.357 24.667 20.373 1.00 96.88 247 PHE A CA 1
ATOM 1970 C C . PHE A 1 247 ? -7.973 23.656 21.466 1.00 96.88 247 PHE A C 1
ATOM 1972 O O . PHE A 1 247 ? -7.348 24.031 22.459 1.00 96.88 247 PHE A O 1
ATOM 1979 N N . LEU A 1 248 ? -8.314 22.372 21.292 1.00 96.69 248 LEU A N 1
ATOM 1980 C CA . LEU A 1 248 ? -8.029 21.321 22.278 1.00 96.69 248 LEU A CA 1
ATOM 1981 C C . LEU A 1 248 ? -6.530 21.061 22.474 1.00 96.69 248 LEU A C 1
ATOM 1983 O O . LEU A 1 248 ? -6.127 20.687 23.571 1.00 96.69 248 LEU A O 1
ATOM 1987 N N . PHE A 1 249 ? -5.717 21.262 21.440 1.00 96.19 249 PHE A N 1
ATOM 1988 C CA . PHE A 1 249 ? -4.268 21.097 21.480 1.00 96.19 249 PHE A CA 1
ATOM 1989 C C . PHE A 1 249 ? -3.570 22.282 22.160 1.00 96.19 249 PHE A C 1
ATOM 1991 O O . PHE A 1 249 ? -2.637 22.087 22.935 1.00 96.19 249 PHE A O 1
ATOM 1998 N N . ASN A 1 250 ? -4.036 23.511 21.912 1.00 94.81 250 ASN A N 1
ATOM 1999 C CA . ASN A 1 250 ? -3.395 24.729 22.420 1.00 94.81 250 ASN A CA 1
ATOM 2000 C C . ASN A 1 250 ? -3.935 25.218 23.774 1.00 94.81 250 ASN A C 1
ATOM 2002 O O . ASN A 1 250 ? -3.377 26.163 24.346 1.00 94.81 250 ASN A O 1
ATOM 2006 N N . LYS A 1 251 ? -5.025 24.634 24.291 1.00 90.81 251 LYS A N 1
ATOM 2007 C CA . LYS A 1 251 ? -5.617 25.071 25.562 1.00 90.81 251 LYS A CA 1
ATOM 2008 C C . LYS A 1 251 ? -4.624 24.937 26.721 1.00 90.81 251 LYS A C 1
ATOM 2010 O O . LYS A 1 251 ? -3.963 23.917 26.894 1.00 90.81 251 LYS A O 1
ATOM 2015 N N . LYS A 1 252 ? -4.534 25.995 27.530 1.00 85.25 252 LYS A N 1
ATOM 2016 C CA . LYS A 1 252 ? -3.681 26.065 28.734 1.00 85.25 252 LYS A CA 1
ATOM 2017 C C . LYS A 1 252 ? -4.481 26.020 30.033 1.00 85.25 252 LYS A C 1
ATOM 2019 O O . LYS A 1 252 ? -3.910 25.800 31.096 1.00 85.25 252 LYS A O 1
ATOM 2024 N N . ASP A 1 253 ? -5.782 26.281 29.949 1.00 87.00 253 ASP A N 1
ATOM 2025 C CA . ASP A 1 253 ? -6.708 26.226 31.070 1.00 87.00 253 ASP A CA 1
ATOM 2026 C C . ASP A 1 253 ? -7.463 24.885 31.091 1.00 87.00 253 ASP A C 1
ATOM 2028 O O . ASP A 1 253 ? -7.257 24.006 30.252 1.00 87.00 253 ASP A O 1
ATOM 2032 N N . GLN A 1 254 ? -8.330 24.705 32.086 1.00 84.12 254 GLN A N 1
ATOM 2033 C CA . GLN A 1 254 ? -9.135 23.491 32.232 1.00 84.12 254 GLN A CA 1
ATOM 2034 C C . GLN A 1 254 ? -10.434 23.520 31.410 1.00 84.12 254 GLN A C 1
ATOM 2036 O O . GLN A 1 254 ? -11.303 22.675 31.626 1.00 84.12 254 GLN A O 1
ATOM 2041 N N . LYS A 1 255 ? -10.612 24.477 30.485 1.00 90.50 255 LYS A N 1
ATOM 2042 C CA . LYS A 1 255 ? -11.825 24.515 29.660 1.00 90.50 255 LYS A CA 1
ATOM 2043 C C . LYS A 1 255 ? -11.846 23.331 28.702 1.00 90.50 255 LYS A C 1
ATOM 2045 O O . LYS A 1 255 ? -10.818 22.834 28.234 1.00 90.50 255 LYS A O 1
ATOM 2050 N N . ASP A 1 256 ? -13.043 22.856 28.400 1.00 94.81 256 ASP A N 1
ATOM 2051 C CA . ASP A 1 256 ? -13.229 21.742 27.486 1.00 94.81 256 ASP A CA 1
ATOM 2052 C C . ASP A 1 256 ? -14.497 21.916 26.653 1.00 94.81 256 ASP A C 1
ATOM 2054 O O . ASP A 1 256 ? -15.414 22.640 27.037 1.00 94.81 256 ASP A O 1
ATOM 2058 N N . ILE A 1 257 ? -14.530 21.264 25.492 1.00 95.94 257 ILE A N 1
ATOM 2059 C CA . ILE A 1 257 ? -15.649 21.348 24.547 1.00 95.94 257 ILE A CA 1
ATOM 2060 C C . ILE A 1 257 ? -16.627 20.213 24.844 1.00 95.94 257 ILE A C 1
ATOM 2062 O O . ILE A 1 257 ? -16.303 19.054 24.606 1.00 95.94 257 ILE A O 1
ATOM 2066 N N . LEU A 1 258 ? -17.811 20.512 25.372 1.00 96.38 258 LEU A N 1
ATOM 2067 C CA . LEU A 1 258 ? -18.771 19.476 25.785 1.00 96.38 258 LEU A CA 1
ATOM 2068 C C . LEU A 1 258 ? -19.635 18.941 24.636 1.00 96.38 258 LEU A C 1
ATOM 2070 O O . LEU A 1 258 ? -20.097 17.802 24.695 1.00 96.38 258 LEU A O 1
ATOM 2074 N N . GLU A 1 259 ? -19.818 19.735 23.586 1.00 96.50 259 GLU A N 1
ATOM 2075 C CA . GLU A 1 259 ? -20.646 19.408 22.429 1.00 96.50 259 GLU A CA 1
ATOM 2076 C C . GLU A 1 259 ? -20.032 19.976 21.145 1.00 96.50 259 GLU A C 1
ATOM 2078 O O . GLU A 1 259 ? -19.443 21.054 21.151 1.00 96.50 259 GLU A O 1
ATOM 2083 N N . LEU A 1 260 ? -20.145 19.219 20.050 1.00 97.88 260 LEU A N 1
ATOM 2084 C CA . LEU A 1 260 ? -19.771 19.666 18.697 1.00 97.88 260 LEU A CA 1
ATOM 2085 C C . LEU A 1 260 ? -20.991 20.088 17.877 1.00 97.88 260 LEU A C 1
ATOM 2087 O O . LEU A 1 260 ? -20.882 20.838 16.914 1.00 97.88 260 LEU A O 1
ATOM 2091 N N . VAL A 1 261 ? -22.152 19.553 18.244 1.00 97.94 261 VAL A N 1
ATOM 2092 C CA . VAL A 1 261 ? -23.432 19.759 17.580 1.00 97.94 261 VAL A CA 1
ATOM 2093 C C . VAL A 1 261 ? -24.451 19.995 18.689 1.00 97.94 261 VAL A C 1
ATOM 2095 O O . VAL A 1 261 ? -24.477 19.189 19.625 1.00 97.94 261 VAL A O 1
ATOM 2098 N N . PRO A 1 262 ? -25.272 21.058 18.612 1.00 97.44 262 PRO A N 1
ATOM 2099 C CA . PRO A 1 262 ? -26.305 21.307 19.607 1.00 97.44 262 PRO A CA 1
ATOM 2100 C C . PRO A 1 262 ? -27.237 20.104 19.755 1.00 97.44 262 PRO A C 1
ATOM 2102 O O . PRO A 1 262 ? -27.622 19.482 18.761 1.00 97.44 262 PRO A O 1
ATOM 2105 N N . PHE A 1 263 ? -27.628 19.794 20.990 1.00 93.81 263 PHE A N 1
ATOM 2106 C CA . PHE A 1 263 ? -28.482 18.640 21.280 1.00 93.81 263 PHE A CA 1
ATOM 2107 C C . PHE A 1 263 ? -29.803 18.651 20.494 1.00 93.81 263 PHE A C 1
ATOM 2109 O O . PHE A 1 263 ? -30.227 17.605 20.007 1.00 93.81 263 PHE A O 1
ATOM 2116 N N . ASP A 1 264 ? -30.415 19.824 20.314 1.00 96.38 264 ASP A N 1
ATOM 2117 C CA . ASP A 1 264 ? -31.672 19.958 19.571 1.00 96.38 264 ASP A CA 1
ATOM 2118 C C . ASP A 1 264 ? -31.514 19.535 18.102 1.00 96.38 264 ASP A C 1
ATOM 2120 O O . ASP A 1 264 ? -32.337 18.780 17.595 1.00 96.38 264 ASP A O 1
ATOM 2124 N N . VAL A 1 265 ? -30.390 19.881 17.461 1.00 97.38 265 VAL A N 1
ATOM 2125 C CA . VAL A 1 265 ? -30.077 19.460 16.081 1.00 97.38 265 VAL A CA 1
ATOM 2126 C C . VAL A 1 265 ? -29.904 17.941 15.986 1.00 97.38 265 VAL A C 1
ATOM 2128 O O . VAL A 1 265 ? -30.327 17.327 15.009 1.00 97.38 265 VAL A O 1
ATOM 2131 N N . LEU A 1 266 ? -29.289 17.312 16.994 1.00 96.00 266 LEU A N 1
ATOM 2132 C CA . LEU A 1 266 ? -29.153 15.851 17.038 1.00 96.00 266 LEU A CA 1
ATOM 2133 C C . LEU A 1 266 ? -30.506 15.161 17.207 1.00 96.00 266 LEU A C 1
ATOM 2135 O O . LEU A 1 266 ? -30.728 14.104 16.625 1.00 96.00 266 LEU A O 1
ATOM 2139 N N . LYS A 1 267 ? -31.385 15.742 18.026 1.00 95.00 267 LYS A N 1
ATOM 2140 C CA . LYS A 1 267 ? -32.703 15.190 18.339 1.00 95.00 267 LYS A CA 1
ATOM 2141 C C . LYS A 1 267 ? -33.691 15.341 17.180 1.00 95.00 267 LYS A C 1
ATOM 2143 O O . LYS A 1 267 ? -34.545 14.477 17.017 1.00 95.00 267 LYS A O 1
ATOM 2148 N N . GLU A 1 268 ? -33.568 16.407 16.390 1.00 97.44 268 GLU A N 1
ATOM 2149 C CA . GLU A 1 268 ? -34.363 16.621 15.174 1.00 97.44 268 GLU A CA 1
ATOM 2150 C C . GLU A 1 268 ? -34.121 15.533 14.110 1.00 97.44 268 GLU A C 1
ATOM 2152 O O . GLU A 1 268 ? -35.045 15.164 13.386 1.00 97.44 268 GLU A O 1
ATOM 2157 N N . ASP A 1 269 ? -32.910 14.966 14.031 1.00 97.69 269 ASP A N 1
ATOM 2158 C CA . ASP A 1 269 ? -32.621 13.792 13.195 1.00 97.69 269 ASP A CA 1
ATOM 2159 C C . ASP A 1 269 ? -33.000 12.497 13.940 1.00 97.69 269 ASP A C 1
ATOM 2161 O O . ASP A 1 269 ? -32.150 11.759 14.448 1.00 97.69 269 ASP A O 1
ATOM 2165 N N . GLU A 1 270 ? -34.308 12.226 14.024 1.00 97.81 270 GLU A N 1
ATOM 2166 C CA . GLU A 1 270 ? -34.869 11.103 14.792 1.00 97.81 270 GLU A CA 1
ATOM 2167 C C . GLU A 1 270 ? -34.264 9.748 14.397 1.00 97.81 270 GLU A C 1
ATOM 2169 O O . GLU A 1 270 ? -33.986 8.909 15.256 1.00 97.81 270 GLU A O 1
ATOM 2174 N N . ALA A 1 271 ? -34.019 9.532 13.101 1.00 97.94 271 ALA A N 1
ATOM 2175 C CA . ALA A 1 271 ? -33.465 8.280 12.596 1.00 97.94 271 ALA A CA 1
ATOM 2176 C C . ALA A 1 271 ? -32.030 8.054 13.093 1.00 97.94 271 ALA A C 1
ATOM 2178 O O . ALA A 1 271 ? -31.698 6.960 13.560 1.00 97.94 271 ALA A O 1
ATOM 2179 N N . PHE A 1 272 ? -31.180 9.084 13.024 1.00 98.12 272 PHE A N 1
ATOM 2180 C CA . PHE A 1 272 ? -29.827 9.017 13.566 1.00 98.12 272 PHE A CA 1
ATOM 2181 C C . PHE A 1 272 ? -29.839 8.855 15.090 1.00 98.12 272 PHE A C 1
ATOM 2183 O O . PHE A 1 272 ? -29.136 7.993 15.628 1.00 98.12 272 PHE A O 1
ATOM 2190 N N . PHE A 1 273 ? -30.642 9.664 15.784 1.00 97.62 273 PHE A N 1
ATOM 2191 C CA . PHE A 1 273 ? -30.710 9.658 17.241 1.00 97.62 273 PHE A CA 1
ATOM 2192 C C . PHE A 1 273 ? -31.131 8.285 17.772 1.00 97.62 273 PHE A C 1
ATOM 2194 O O . PHE A 1 273 ? -30.454 7.710 18.630 1.00 97.62 273 PHE A O 1
ATOM 2201 N N . GLN A 1 274 ? -32.204 7.723 17.206 1.00 98.31 274 GLN A N 1
ATOM 2202 C CA . GLN A 1 274 ? -32.715 6.409 17.579 1.00 98.31 274 GLN A CA 1
ATOM 2203 C C . GLN A 1 274 ? -31.683 5.309 17.303 1.00 98.31 274 GLN A C 1
ATOM 2205 O O . GLN A 1 274 ? -31.456 4.452 18.155 1.00 98.31 274 GLN A O 1
ATOM 2210 N N . TYR A 1 275 ? -30.982 5.372 16.166 1.00 98.50 275 TYR A N 1
ATOM 2211 C CA . TYR A 1 275 ? -29.925 4.415 15.837 1.00 98.50 275 TYR A CA 1
ATOM 2212 C C . TYR A 1 275 ? -28.799 4.389 16.883 1.00 98.50 275 TYR A C 1
ATOM 2214 O O . TYR A 1 275 ? -28.388 3.316 17.335 1.00 98.50 275 TYR A O 1
ATOM 2222 N N . VAL A 1 276 ? -28.294 5.559 17.291 1.00 98.25 276 VAL A N 1
ATOM 2223 C CA . VAL A 1 276 ? -27.229 5.648 18.305 1.00 98.25 276 VAL A CA 1
ATOM 2224 C C . VAL A 1 276 ? -27.735 5.182 19.671 1.00 98.25 276 VAL A C 1
ATOM 2226 O O . VAL A 1 276 ? -27.027 4.443 20.362 1.00 98.25 276 VAL A O 1
ATOM 2229 N N . TYR A 1 277 ? -28.960 5.565 20.043 1.00 98.06 277 TYR A N 1
ATOM 2230 C CA . TYR A 1 277 ? -29.607 5.134 21.282 1.00 98.06 277 TYR A CA 1
ATOM 2231 C C . TYR A 1 277 ? -29.730 3.605 21.359 1.00 98.06 277 TYR A C 1
ATOM 2233 O O . TYR A 1 277 ? -29.286 2.990 22.335 1.00 98.06 277 TYR A O 1
ATOM 2241 N N . ASP A 1 278 ? -30.263 2.976 20.311 1.00 98.50 278 ASP A N 1
ATOM 2242 C CA . ASP A 1 278 ? -30.450 1.526 20.253 1.00 98.50 278 ASP A CA 1
ATOM 2243 C C . ASP A 1 278 ? -29.113 0.783 20.248 1.00 98.50 278 ASP A C 1
ATOM 2245 O O . ASP A 1 278 ? -28.928 -0.156 21.026 1.00 98.50 278 ASP A O 1
ATOM 2249 N N . SER A 1 279 ? -28.145 1.258 19.459 1.00 98.38 279 SER A N 1
ATOM 2250 C CA . SER A 1 279 ? -26.779 0.722 19.428 1.00 98.38 279 SER A CA 1
ATOM 2251 C C . SER A 1 279 ? -26.129 0.742 20.818 1.00 98.38 279 SER A C 1
ATOM 2253 O O . SER A 1 279 ? -25.564 -0.261 21.267 1.00 98.38 279 SER A O 1
ATOM 2255 N N . ASN A 1 280 ? -26.241 1.858 21.545 1.00 98.38 280 ASN A N 1
ATOM 2256 C CA . ASN A 1 280 ? -25.696 1.978 22.896 1.00 98.38 280 ASN A CA 1
ATOM 2257 C C . ASN A 1 280 ? -26.351 1.001 23.877 1.00 98.38 280 ASN A C 1
ATOM 2259 O O . ASN A 1 280 ? -25.645 0.330 24.634 1.00 98.38 280 ASN A O 1
ATOM 2263 N N . ASN A 1 281 ? -27.677 0.870 23.836 1.00 98.44 281 ASN A N 1
ATOM 2264 C CA . ASN A 1 281 ? -28.408 -0.039 24.716 1.00 98.44 281 ASN A CA 1
ATOM 2265 C C . ASN A 1 281 ? -28.171 -1.516 24.382 1.00 98.44 281 ASN A C 1
ATOM 2267 O O . ASN A 1 281 ? -28.102 -2.358 25.280 1.00 98.44 281 ASN A O 1
ATOM 2271 N N . GLU A 1 282 ? -28.050 -1.871 23.105 1.00 98.00 282 GLU A N 1
ATOM 2272 C CA . GLU A 1 282 ? -27.734 -3.235 22.688 1.00 98.00 282 GLU A CA 1
ATOM 2273 C C . GLU A 1 282 ? -26.321 -3.641 23.124 1.00 98.00 282 GLU A C 1
ATOM 2275 O O . GLU A 1 282 ? -26.149 -4.659 23.805 1.00 98.00 282 GLU A O 1
ATOM 2280 N N . ILE A 1 283 ? -25.313 -2.823 22.803 1.00 97.56 283 ILE A N 1
ATOM 2281 C CA . ILE A 1 283 ? -23.923 -3.094 23.186 1.00 97.56 283 ILE A CA 1
ATOM 2282 C C . ILE A 1 283 ? -23.786 -3.116 24.714 1.00 97.56 283 ILE A C 1
ATOM 2284 O O . ILE A 1 283 ? -23.154 -4.030 25.248 1.00 97.56 283 ILE A O 1
ATOM 2288 N N . GLY A 1 284 ? -24.432 -2.184 25.423 1.00 97.62 284 GLY A N 1
ATOM 2289 C CA . GLY A 1 284 ? -24.430 -2.128 26.886 1.00 97.62 284 GLY A CA 1
ATOM 2290 C C . GLY A 1 284 ? -25.027 -3.382 27.532 1.00 97.62 284 GLY A C 1
ATOM 2291 O O . GLY A 1 284 ? -24.409 -3.978 28.418 1.00 97.62 284 GLY A O 1
ATOM 2292 N N . ARG A 1 285 ? -26.180 -3.869 27.048 1.00 98.25 285 ARG A N 1
ATOM 2293 C CA . ARG A 1 285 ? -26.777 -5.131 27.533 1.00 98.25 285 ARG A CA 1
ATOM 2294 C C . ARG A 1 285 ? -25.831 -6.317 27.335 1.00 98.25 285 ARG A C 1
ATOM 2296 O O . ARG A 1 285 ? -25.628 -7.104 28.263 1.00 98.25 285 ARG A O 1
ATOM 2303 N N . ASN A 1 286 ? -25.204 -6.421 26.164 1.00 97.19 286 ASN A N 1
ATOM 2304 C CA . ASN A 1 286 ? -24.243 -7.485 25.866 1.00 97.19 286 ASN A CA 1
ATOM 2305 C C . ASN A 1 286 ? -22.982 -7.395 26.744 1.00 97.19 286 ASN A C 1
ATOM 2307 O O . ASN A 1 286 ? -22.480 -8.419 27.220 1.00 97.19 286 ASN A O 1
ATOM 2311 N N . GLN A 1 287 ? -22.504 -6.181 27.023 1.00 97.81 287 GLN A N 1
ATOM 2312 C CA . GLN A 1 287 ? -21.371 -5.942 27.915 1.00 97.81 287 GLN A CA 1
ATOM 2313 C C . GLN A 1 287 ? -21.679 -6.375 29.353 1.00 97.81 287 GLN A C 1
ATOM 2315 O O . GLN A 1 287 ? -20.862 -7.066 29.966 1.00 97.81 287 GLN A O 1
ATOM 2320 N N . VAL A 1 288 ? -22.872 -6.054 29.871 1.00 98.19 288 VAL A N 1
ATOM 2321 C CA . VAL A 1 288 ? -23.330 -6.497 31.201 1.00 98.19 288 VAL A CA 1
ATOM 2322 C C . VAL A 1 288 ? -23.345 -8.023 31.295 1.00 98.19 288 VAL A C 1
ATOM 2324 O O . VAL A 1 288 ? -22.852 -8.584 32.277 1.00 98.19 288 VAL A O 1
ATOM 2327 N N . VAL A 1 289 ? -23.844 -8.717 30.265 1.00 97.69 289 VAL A N 1
ATOM 2328 C CA . VAL A 1 289 ? -23.798 -10.188 30.198 1.00 97.69 289 VAL A CA 1
ATOM 2329 C C . VAL A 1 289 ? -22.351 -10.691 30.217 1.00 97.69 289 VAL A C 1
ATOM 2331 O O . VAL A 1 289 ? -22.026 -11.601 30.983 1.00 97.69 289 VAL A O 1
ATOM 2334 N N . GLY A 1 290 ? -21.462 -10.082 29.429 1.00 96.44 290 GLY A N 1
ATOM 2335 C CA . GLY A 1 290 ? -20.039 -10.422 29.398 1.00 96.44 290 GLY A CA 1
ATOM 2336 C C . GLY A 1 290 ? -19.351 -10.260 30.759 1.00 96.44 290 GLY A C 1
ATOM 2337 O O . GLY A 1 290 ? -18.624 -11.157 31.190 1.00 96.44 290 GLY A O 1
ATOM 2338 N N . LEU A 1 291 ? -19.610 -9.154 31.459 1.00 97.38 291 LEU A N 1
ATOM 2339 C CA . LEU A 1 291 ? -19.065 -8.872 32.791 1.00 97.38 291 LEU A CA 1
ATOM 2340 C C . LEU A 1 291 ? -19.581 -9.866 33.838 1.00 97.38 291 LEU A C 1
ATOM 2342 O O . LEU A 1 291 ? -18.779 -10.464 34.558 1.00 97.38 291 LEU A O 1
ATOM 2346 N N . ARG A 1 292 ? -20.896 -10.124 33.866 1.00 97.69 292 ARG A N 1
ATOM 2347 C CA . ARG A 1 292 ? -21.505 -11.132 34.754 1.00 97.69 292 ARG A CA 1
ATOM 2348 C C . ARG A 1 292 ? -20.943 -12.529 34.497 1.00 97.69 292 ARG A C 1
ATOM 2350 O O . ARG A 1 292 ? -20.644 -13.253 35.444 1.00 97.69 292 ARG A O 1
ATOM 2357 N N . LYS A 1 293 ? -20.717 -12.895 33.230 1.00 96.81 293 LYS A N 1
ATOM 2358 C CA . LYS A 1 293 ? -20.091 -14.176 32.870 1.00 96.81 293 LYS A CA 1
ATOM 2359 C C . LYS A 1 293 ? -18.660 -14.277 33.411 1.00 96.81 293 LYS A C 1
ATOM 2361 O O . LYS A 1 293 ? -18.277 -15.326 33.919 1.00 96.81 293 LYS A O 1
ATOM 2366 N N . ILE A 1 294 ? -17.868 -13.202 33.348 1.00 97.12 294 ILE A N 1
ATOM 2367 C CA . ILE A 1 294 ? -16.509 -13.181 33.919 1.00 97.12 294 ILE A CA 1
ATOM 2368 C C . ILE A 1 294 ? -16.542 -13.319 35.446 1.00 97.12 294 ILE A C 1
ATOM 2370 O O . ILE A 1 294 ? -15.697 -14.036 35.990 1.00 97.12 294 ILE A O 1
ATOM 2374 N N . ALA A 1 295 ? -17.487 -12.662 36.123 1.00 97.31 295 ALA A N 1
ATOM 2375 C CA . ALA A 1 295 ? -17.671 -12.782 37.570 1.00 97.31 295 ALA A CA 1
ATOM 2376 C C . ALA A 1 295 ? -17.985 -14.235 37.963 1.00 97.31 295 ALA A C 1
ATOM 2378 O O . ALA A 1 295 ? -17.213 -14.840 38.705 1.00 97.31 295 ALA A O 1
ATOM 2379 N N . ALA A 1 296 ? -18.986 -14.851 37.325 1.00 97.50 296 ALA A N 1
ATOM 2380 C CA . ALA A 1 296 ? -19.351 -16.250 37.562 1.00 97.50 296 ALA A CA 1
ATOM 2381 C C . ALA A 1 296 ? -18.184 -17.228 37.311 1.00 97.50 296 ALA A C 1
ATOM 2383 O O . ALA A 1 296 ? -17.955 -18.157 38.080 1.00 97.50 296 ALA A O 1
ATOM 2384 N N . TYR A 1 297 ? -17.388 -17.011 36.257 1.00 97.31 297 TYR A N 1
ATOM 2385 C CA . TYR A 1 297 ? -16.195 -17.827 35.982 1.00 97.31 297 TYR A CA 1
ATOM 2386 C C . TYR A 1 297 ? -15.038 -17.552 36.951 1.00 97.31 297 TYR A C 1
ATOM 2388 O O . TYR A 1 297 ? -14.116 -18.362 37.044 1.00 97.31 297 TYR A O 1
ATOM 2396 N N . THR A 1 298 ? -15.025 -16.400 37.621 1.00 96.62 298 THR A N 1
ATOM 2397 C CA . THR A 1 298 ? -14.038 -16.096 38.665 1.00 96.62 298 THR A CA 1
ATOM 2398 C C . THR A 1 298 ? -14.395 -16.831 39.951 1.00 96.62 298 THR A C 1
ATOM 2400 O O . THR A 1 298 ? -13.502 -17.408 40.562 1.00 96.62 298 THR A O 1
ATOM 2403 N N . GLU A 1 299 ? -15.681 -16.870 40.300 1.00 96.69 299 GLU A N 1
ATOM 2404 C CA . GLU A 1 299 ? -16.210 -17.609 41.453 1.00 96.69 299 GLU A CA 1
ATOM 2405 C C . GLU A 1 299 ? -16.128 -19.128 41.254 1.00 96.69 299 GLU A C 1
ATOM 2407 O O . GLU A 1 299 ? -15.773 -19.854 42.179 1.00 96.69 299 GLU A O 1
ATOM 2412 N N . ASN A 1 300 ? -16.394 -19.619 40.037 1.00 96.38 300 ASN A N 1
ATOM 2413 C CA . ASN A 1 300 ? -16.343 -21.041 39.708 1.00 96.38 300 ASN A CA 1
ATOM 2414 C C . ASN A 1 300 ? -15.275 -21.356 38.643 1.00 96.38 300 ASN A C 1
ATOM 2416 O O . ASN A 1 300 ? -15.431 -21.134 37.432 1.00 96.38 300 ASN A O 1
ATOM 2420 N N . THR A 1 301 ? -14.167 -21.942 39.097 1.00 94.81 301 THR A N 1
ATOM 2421 C CA . THR A 1 301 ? -13.031 -22.325 38.249 1.00 94.81 301 THR A CA 1
ATOM 2422 C C . THR A 1 301 ? -13.291 -23.544 37.360 1.00 94.81 301 THR A C 1
ATOM 2424 O O . THR A 1 301 ? -12.556 -23.729 36.390 1.00 94.81 301 THR A O 1
ATOM 2427 N N . ASN A 1 302 ? -14.368 -24.297 37.602 1.00 95.81 302 ASN A N 1
ATOM 2428 C CA . ASN A 1 302 ? -14.753 -25.469 36.808 1.00 95.81 302 ASN A CA 1
ATOM 2429 C C . ASN A 1 302 ? -15.590 -25.116 35.568 1.00 95.81 302 ASN A C 1
ATOM 2431 O O . ASN A 1 302 ? -15.808 -25.969 34.712 1.00 95.81 302 ASN A O 1
ATOM 2435 N N . LEU A 1 303 ? -16.058 -23.867 35.436 1.00 96.12 303 LEU A N 1
ATOM 2436 C CA . LEU A 1 303 ? -16.784 -23.428 34.242 1.00 96.12 303 LEU A CA 1
ATOM 2437 C C . LEU A 1 303 ? -15.856 -23.347 33.018 1.00 96.12 303 LEU A C 1
ATOM 2439 O O . LEU A 1 303 ? -14.762 -22.770 33.081 1.00 96.12 303 LEU A O 1
ATOM 2443 N N . VAL A 1 304 ? -16.319 -23.890 31.888 1.00 91.81 304 VAL A N 1
ATOM 2444 C CA . VAL A 1 304 ? -15.587 -23.943 30.613 1.00 91.81 304 VAL A CA 1
ATOM 2445 C C . VAL A 1 304 ? -16.535 -23.651 29.447 1.00 91.81 304 VAL A C 1
ATOM 2447 O O . VAL A 1 304 ? -17.640 -24.183 29.387 1.00 91.81 304 VAL A O 1
ATOM 2450 N N . GLU A 1 305 ? -16.089 -22.846 28.480 1.00 95.81 305 GLU A N 1
ATOM 2451 C CA . GLU A 1 305 ? -16.784 -22.669 27.201 1.00 95.81 305 GLU A CA 1
ATOM 2452 C C . GLU A 1 305 ? -16.332 -23.746 26.198 1.00 95.81 305 GLU A C 1
ATOM 2454 O O . GLU A 1 305 ? -15.334 -23.597 25.492 1.00 95.81 305 GLU A O 1
ATOM 2459 N N . SER A 1 306 ? -17.077 -24.851 26.123 1.00 96.06 306 SER A N 1
ATOM 2460 C CA . SER A 1 306 ? -16.720 -26.038 25.323 1.00 96.06 306 SER A CA 1
ATOM 2461 C C . SER A 1 306 ? -16.668 -25.798 23.808 1.00 96.06 306 SER A C 1
ATOM 2463 O O . SER A 1 306 ? -16.023 -26.548 23.077 1.00 96.06 306 SER A O 1
ATOM 2465 N N . ARG A 1 307 ? -17.311 -24.735 23.311 1.00 96.94 307 ARG A N 1
ATOM 2466 C CA . ARG A 1 307 ? -17.425 -24.442 21.872 1.00 96.94 307 ARG A CA 1
ATOM 2467 C C . ARG A 1 307 ? -16.232 -23.685 21.290 1.00 96.94 307 ARG A C 1
ATOM 2469 O O . ARG A 1 307 ? -16.191 -23.492 20.078 1.00 96.94 307 ARG A O 1
ATOM 2476 N N . GLN A 1 308 ? -15.259 -23.271 22.105 1.00 96.75 308 GLN A N 1
ATOM 2477 C CA . GLN A 1 308 ? -14.128 -22.445 21.660 1.00 96.75 308 GLN A CA 1
ATOM 2478 C C . GLN A 1 308 ? -13.361 -23.037 20.464 1.00 96.75 308 GLN A C 1
ATOM 2480 O O . GLN A 1 308 ? -12.949 -22.297 19.573 1.00 96.75 308 GLN A O 1
ATOM 2485 N N . ALA A 1 309 ? -13.154 -24.358 20.425 1.00 95.94 309 ALA A N 1
ATOM 2486 C CA . ALA A 1 309 ? -12.439 -25.008 19.323 1.00 95.94 309 ALA A CA 1
ATOM 2487 C C . ALA A 1 309 ? -13.234 -24.954 18.006 1.00 95.94 309 ALA A C 1
ATOM 2489 O O . ALA A 1 309 ? -12.686 -24.569 16.972 1.00 95.94 309 ALA A O 1
ATOM 2490 N N . LYS A 1 310 ? -14.535 -25.270 18.065 1.00 97.06 310 LYS A N 1
ATOM 2491 C CA . LYS A 1 310 ? -15.441 -25.218 16.909 1.00 97.06 310 LYS A CA 1
ATOM 2492 C C . LYS A 1 310 ? -15.584 -23.788 16.386 1.00 97.06 310 LYS A C 1
ATOM 2494 O O . LYS A 1 310 ? -15.336 -23.552 15.214 1.00 97.06 310 LYS A O 1
ATOM 2499 N N . ILE A 1 311 ? -15.872 -22.829 17.272 1.00 97.44 311 ILE A N 1
ATOM 2500 C CA . ILE A 1 311 ? -16.012 -21.406 16.919 1.00 97.44 311 ILE A CA 1
ATOM 2501 C C . ILE A 1 311 ? -14.742 -20.887 16.249 1.00 97.44 311 ILE A C 1
ATOM 2503 O O . ILE A 1 311 ? -14.819 -20.188 15.245 1.00 97.44 311 ILE A O 1
ATOM 2507 N N . ARG A 1 312 ? -13.562 -21.254 16.761 1.00 96.56 312 ARG A N 1
ATOM 2508 C CA . ARG A 1 312 ? -12.297 -20.887 16.124 1.00 96.56 312 ARG A CA 1
ATOM 2509 C C . ARG A 1 312 ? -12.211 -21.415 14.691 1.00 96.56 312 ARG A C 1
ATOM 2511 O O . ARG A 1 312 ? -11.868 -20.640 13.805 1.00 96.56 312 ARG A O 1
ATOM 2518 N N . SER A 1 313 ? -12.499 -22.696 14.469 1.00 96.94 313 SER A N 1
ATOM 2519 C CA . SER A 1 313 ? -12.448 -23.304 13.133 1.00 96.94 313 SER A CA 1
ATOM 2520 C C . SER A 1 313 ? -13.442 -22.645 12.167 1.00 96.94 313 SER A C 1
ATOM 2522 O O . SER A 1 313 ? -13.057 -22.252 11.063 1.00 96.94 313 SER A O 1
ATOM 2524 N N . ASP A 1 314 ? -14.678 -22.422 12.621 1.00 97.56 314 ASP A N 1
ATOM 2525 C CA . ASP A 1 314 ? -15.732 -21.771 11.839 1.00 97.56 314 ASP A CA 1
ATOM 2526 C C . ASP A 1 314 ? -15.328 -20.328 11.479 1.00 97.56 314 ASP A C 1
ATOM 2528 O O . ASP A 1 314 ? -15.369 -19.942 10.312 1.00 97.56 314 ASP A O 1
ATOM 2532 N N . CYS A 1 315 ? -14.839 -19.544 12.448 1.00 97.94 315 CYS A N 1
ATOM 2533 C CA . CYS A 1 315 ? -14.371 -18.174 12.221 1.00 97.94 315 CYS A CA 1
ATOM 2534 C C . CYS A 1 315 ? -13.201 -18.105 11.232 1.00 97.94 315 CYS A C 1
ATOM 2536 O O . CYS A 1 315 ? -13.232 -17.288 10.314 1.00 97.94 315 CYS A O 1
ATOM 2538 N N . LEU A 1 316 ? -12.174 -18.950 11.390 1.00 97.06 316 LEU A N 1
ATOM 2539 C CA . LEU A 1 316 ? -11.034 -18.965 10.467 1.00 97.06 316 LEU A CA 1
ATOM 2540 C C . LEU A 1 316 ? -11.480 -19.317 9.042 1.00 97.06 316 LEU A C 1
ATOM 2542 O O . LEU A 1 316 ? -11.019 -18.689 8.090 1.00 97.06 316 LEU A O 1
ATOM 2546 N N . THR A 1 317 ? -12.430 -20.243 8.901 1.00 97.50 317 THR A N 1
ATOM 2547 C CA . THR A 1 317 ? -13.004 -20.623 7.604 1.00 97.50 317 THR A CA 1
ATOM 2548 C C . THR A 1 317 ? -13.781 -19.466 6.973 1.00 97.50 317 THR A C 1
ATOM 2550 O O . THR A 1 317 ? -13.487 -19.083 5.841 1.00 97.50 317 THR A O 1
ATOM 2553 N N . ILE A 1 318 ? -14.716 -18.856 7.713 1.00 97.69 318 ILE A N 1
ATOM 2554 C CA . ILE A 1 318 ? -15.540 -17.729 7.240 1.00 97.69 318 ILE A CA 1
ATOM 2555 C C . ILE A 1 318 ? -14.651 -16.550 6.824 1.00 97.69 318 ILE A C 1
ATOM 2557 O O . ILE A 1 318 ? -14.812 -15.989 5.743 1.00 97.69 318 ILE A O 1
ATOM 2561 N N . TRP A 1 319 ? -13.646 -16.214 7.636 1.00 97.56 319 TRP A N 1
ATOM 2562 C CA . TRP A 1 319 ? -12.741 -15.092 7.367 1.00 97.56 319 TRP A CA 1
ATOM 2563 C C . TRP A 1 319 ? -11.628 -15.432 6.369 1.00 97.56 319 TRP A C 1
ATOM 2565 O O . TRP A 1 319 ? -10.762 -14.593 6.095 1.00 97.56 319 TRP A O 1
ATOM 2575 N N . LYS A 1 320 ? -11.635 -16.647 5.804 1.00 97.56 320 LYS A N 1
ATOM 2576 C CA . LYS A 1 320 ? -10.626 -17.145 4.860 1.00 97.56 320 LYS A CA 1
ATOM 2577 C C . LYS A 1 320 ? -9.208 -16.964 5.405 1.00 97.56 320 LYS A C 1
ATOM 2579 O O . LYS A 1 320 ? -8.341 -16.422 4.714 1.00 97.56 320 LYS A O 1
ATOM 2584 N N . LEU A 1 321 ? -8.997 -17.339 6.663 1.00 96.38 321 LEU A N 1
ATOM 2585 C CA . LEU A 1 321 ? -7.701 -17.361 7.332 1.00 96.38 321 LEU A CA 1
ATOM 2586 C C . LEU A 1 321 ? -7.201 -18.809 7.428 1.00 96.38 321 LEU A C 1
ATOM 2588 O O . LEU A 1 321 ? -7.989 -19.703 7.732 1.00 96.38 321 LEU A O 1
ATOM 2592 N N . PRO A 1 322 ? -5.903 -19.066 7.206 1.00 93.81 322 PRO A N 1
ATOM 2593 C CA . PRO A 1 322 ? -5.367 -20.411 7.332 1.00 93.81 322 PRO A CA 1
ATOM 2594 C C . PRO A 1 322 ? -5.340 -20.842 8.801 1.00 93.81 322 PRO A C 1
ATOM 2596 O O . PRO A 1 322 ? -4.942 -20.075 9.682 1.00 93.81 322 PRO A O 1
ATOM 2599 N N . ASP A 1 323 ? -5.710 -22.095 9.059 1.00 90.38 323 ASP A N 1
ATOM 2600 C CA . ASP A 1 323 ? -5.613 -22.696 10.387 1.00 90.38 323 ASP A CA 1
ATOM 2601 C C . ASP A 1 323 ? -4.215 -23.279 10.628 1.00 90.38 323 ASP A C 1
ATOM 2603 O O . ASP A 1 323 ? -4.003 -24.487 10.723 1.00 90.38 323 ASP A O 1
ATOM 2607 N N . VAL A 1 324 ? -3.226 -22.389 10.663 1.00 88.44 324 VAL A N 1
ATOM 2608 C CA . VAL A 1 324 ? -1.838 -22.737 10.970 1.00 88.44 324 VAL A CA 1
ATOM 2609 C C . VAL A 1 324 ? -1.274 -21.769 11.996 1.00 88.44 324 VAL A C 1
ATOM 2611 O O . VAL A 1 324 ? -1.691 -20.617 12.107 1.00 88.44 324 VAL A O 1
ATOM 2614 N N . LEU A 1 325 ? -0.300 -22.241 12.767 1.00 80.12 325 LEU A N 1
ATOM 2615 C CA . LEU A 1 325 ? 0.419 -21.384 13.702 1.00 80.12 325 LEU A CA 1
ATOM 2616 C C . LEU A 1 325 ? 1.350 -20.434 12.942 1.00 80.12 325 LEU A C 1
ATOM 2618 O O . LEU A 1 325 ? 1.962 -20.824 11.945 1.00 80.12 325 LEU A O 1
ATOM 2622 N N . ARG A 1 326 ? 1.512 -19.211 13.462 1.00 84.00 326 ARG A N 1
ATOM 2623 C CA . ARG A 1 326 ? 2.570 -18.284 13.037 1.00 84.00 326 ARG A CA 1
ATOM 2624 C C . ARG A 1 326 ? 3.924 -18.989 13.164 1.00 84.00 326 ARG A C 1
ATOM 2626 O O . ARG A 1 326 ? 4.314 -19.388 14.260 1.00 84.00 326 ARG A O 1
ATOM 2633 N N . ARG A 1 327 ? 4.630 -19.157 12.047 1.00 77.25 327 ARG A N 1
ATOM 2634 C CA . ARG A 1 327 ? 5.959 -19.784 11.984 1.00 77.25 327 ARG A CA 1
ATOM 2635 C C . ARG A 1 327 ? 6.947 -18.824 11.341 1.00 77.25 327 ARG A C 1
ATOM 2637 O O . ARG A 1 327 ? 6.589 -18.089 10.427 1.00 77.25 327 ARG A O 1
ATOM 2644 N N . HIS A 1 328 ? 8.191 -18.866 11.803 1.00 69.50 328 HIS A N 1
ATOM 2645 C CA . HIS A 1 328 ? 9.295 -18.300 11.041 1.00 69.50 328 HIS A CA 1
ATOM 2646 C C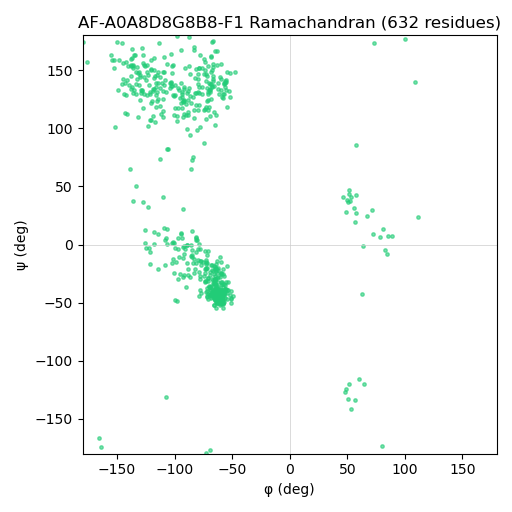 . HIS A 1 328 ? 9.630 -19.256 9.897 1.00 69.50 328 HIS A C 1
ATOM 2648 O O . HIS A 1 328 ? 9.807 -20.450 10.162 1.00 69.50 328 HIS A O 1
ATOM 2654 N N . PRO A 1 329 ? 9.718 -18.777 8.645 1.00 66.44 329 PRO A N 1
ATOM 2655 C CA . PRO A 1 329 ? 10.314 -19.572 7.587 1.00 66.44 329 PRO A CA 1
ATOM 2656 C C . PRO A 1 329 ? 11.728 -19.979 8.026 1.00 66.44 329 PRO A C 1
ATOM 2658 O O . PRO A 1 329 ? 12.462 -19.124 8.534 1.00 66.44 329 PRO A O 1
ATOM 2661 N N . PRO A 1 330 ? 12.122 -21.254 7.877 1.00 68.31 330 PRO A N 1
ATOM 2662 C CA . PRO A 1 330 ? 13.493 -21.642 8.156 1.00 68.31 330 PRO A CA 1
ATOM 2663 C C . PRO A 1 330 ? 14.437 -20.866 7.223 1.00 68.31 330 PRO A C 1
ATOM 2665 O O . PRO A 1 330 ? 14.081 -20.615 6.065 1.00 68.31 330 PRO A O 1
ATOM 2668 N N . PRO A 1 331 ? 15.633 -20.475 7.692 1.00 72.25 331 PRO A N 1
ATOM 2669 C CA . PRO A 1 331 ? 16.617 -19.834 6.837 1.00 72.25 331 PRO A CA 1
ATOM 2670 C C . PRO A 1 331 ? 17.074 -20.830 5.763 1.00 72.25 331 PRO A C 1
ATOM 2672 O O . PRO A 1 331 ? 17.853 -21.739 6.033 1.00 72.25 331 PRO A O 1
ATOM 2675 N N . ALA A 1 332 ? 16.576 -20.671 4.538 1.00 82.38 332 ALA A N 1
ATOM 2676 C CA . ALA A 1 332 ? 17.057 -21.425 3.384 1.00 82.38 332 ALA A CA 1
ATOM 2677 C C . ALA A 1 332 ? 18.404 -20.858 2.913 1.00 82.38 332 ALA A C 1
ATOM 2679 O O . ALA A 1 332 ? 18.660 -19.658 3.058 1.00 82.38 332 ALA A O 1
ATOM 2680 N N . LYS A 1 333 ? 19.269 -21.677 2.306 1.00 91.81 333 LYS A N 1
ATOM 2681 C CA . LYS A 1 333 ? 20.431 -21.138 1.576 1.00 91.81 333 LYS A CA 1
ATOM 2682 C C . LYS A 1 333 ? 19.950 -20.373 0.330 1.00 91.81 333 LYS A C 1
ATOM 2684 O O . LYS A 1 333 ? 18.913 -20.751 -0.222 1.00 91.81 333 LYS A O 1
ATOM 2689 N N . PRO A 1 334 ? 20.669 -19.338 -0.144 1.00 92.50 334 PRO A N 1
ATOM 2690 C CA . PRO A 1 334 ? 20.262 -18.570 -1.324 1.00 92.50 334 PRO A CA 1
ATOM 2691 C C . PRO A 1 334 ? 19.929 -19.444 -2.545 1.00 92.50 334 PRO A C 1
ATOM 2693 O O . PRO A 1 334 ? 18.854 -19.287 -3.113 1.00 92.50 334 PRO A O 1
ATOM 2696 N N . ASP A 1 335 ? 20.761 -20.440 -2.872 1.00 92.50 335 ASP A N 1
ATOM 2697 C CA . ASP A 1 335 ? 20.515 -21.356 -4.000 1.00 92.50 335 ASP A CA 1
ATOM 2698 C C . ASP A 1 335 ? 19.283 -22.252 -3.817 1.00 92.50 335 ASP A C 1
ATOM 2700 O O . ASP A 1 335 ? 18.598 -22.609 -4.774 1.00 92.50 335 ASP A O 1
ATOM 2704 N N . GLU A 1 336 ? 18.982 -22.663 -2.585 1.00 92.88 336 GLU A N 1
ATOM 2705 C CA . GLU A 1 336 ? 17.776 -23.442 -2.298 1.00 92.88 336 GLU A CA 1
ATOM 2706 C C . GLU A 1 336 ? 16.522 -22.584 -2.463 1.00 92.88 336 GLU A C 1
ATOM 2708 O O . GLU A 1 336 ? 15.556 -23.012 -3.092 1.00 92.88 336 GLU A O 1
ATOM 2713 N N . TYR A 1 337 ? 16.566 -21.348 -1.966 1.00 93.62 337 TYR A N 1
ATOM 2714 C CA . TYR A 1 337 ? 15.475 -20.394 -2.119 1.00 93.62 337 TYR A CA 1
ATOM 2715 C C . TYR A 1 337 ? 15.244 -20.024 -3.592 1.00 93.62 337 TYR A C 1
ATOM 2717 O O . TYR A 1 337 ? 14.105 -20.021 -4.060 1.00 93.62 337 TYR A O 1
ATOM 2725 N N . ALA A 1 338 ? 16.322 -19.799 -4.348 1.00 94.25 338 ALA A N 1
ATOM 2726 C CA . ALA A 1 338 ? 16.257 -19.562 -5.785 1.00 94.25 338 ALA A CA 1
ATOM 2727 C C . ALA A 1 338 ? 15.609 -20.746 -6.516 1.00 94.25 338 ALA A C 1
ATOM 2729 O O . ALA A 1 338 ? 14.694 -20.537 -7.308 1.00 94.25 338 ALA A O 1
ATOM 2730 N N . ARG A 1 339 ? 15.996 -21.992 -6.197 1.00 93.06 339 ARG A N 1
ATOM 2731 C CA . ARG A 1 339 ? 15.360 -23.199 -6.758 1.00 93.06 339 ARG A CA 1
ATOM 2732 C C . ARG A 1 339 ? 13.864 -23.276 -6.449 1.00 93.06 339 ARG A C 1
ATOM 2734 O O . ARG A 1 339 ? 13.093 -23.643 -7.330 1.00 93.06 339 ARG A O 1
ATOM 2741 N N . GLN A 1 340 ? 13.435 -22.886 -5.248 1.00 92.94 340 GLN A N 1
ATOM 2742 C CA . GLN A 1 340 ? 12.009 -22.844 -4.897 1.00 92.94 340 GLN A CA 1
ATOM 2743 C C . GLN A 1 340 ? 11.226 -21.823 -5.741 1.00 92.94 340 GLN A C 1
ATOM 2745 O O . GLN A 1 340 ? 10.101 -22.110 -6.144 1.00 92.94 340 GLN A O 1
ATOM 2750 N N . ILE A 1 341 ? 11.803 -20.650 -6.032 1.00 94.19 341 ILE A N 1
ATOM 2751 C CA . ILE A 1 341 ? 11.169 -19.637 -6.898 1.00 94.19 341 ILE A CA 1
ATOM 2752 C C . ILE A 1 341 ? 11.179 -20.083 -8.363 1.00 94.19 341 ILE A C 1
ATOM 2754 O O . ILE A 1 341 ? 10.184 -19.932 -9.076 1.00 94.19 341 ILE A O 1
ATOM 2758 N N . LEU A 1 342 ? 12.308 -20.617 -8.826 1.00 93.81 342 LEU A N 1
ATOM 2759 C CA . LEU A 1 342 ? 12.484 -21.056 -10.204 1.00 93.81 342 LEU A CA 1
ATOM 2760 C C . LEU A 1 342 ? 11.607 -22.271 -10.536 1.00 93.81 342 LEU A C 1
ATOM 2762 O O . LEU A 1 342 ? 11.153 -22.372 -11.673 1.00 93.81 342 LEU A O 1
ATOM 2766 N N . GLY A 1 343 ? 11.289 -23.135 -9.570 1.00 90.88 343 GLY A N 1
ATOM 2767 C CA . GLY A 1 343 ? 10.376 -24.260 -9.769 1.00 90.88 343 GLY A CA 1
ATOM 2768 C C . GLY A 1 343 ? 10.886 -25.224 -10.842 1.00 90.88 343 GLY A C 1
ATOM 2769 O O . GLY A 1 343 ? 11.941 -25.831 -10.684 1.00 90.88 343 GLY A O 1
ATOM 2770 N N . ASP A 1 344 ? 10.145 -25.347 -11.946 1.00 89.69 344 ASP A N 1
ATOM 2771 C CA . ASP A 1 344 ? 10.490 -26.197 -13.093 1.00 89.69 344 ASP A CA 1
ATOM 2772 C C . ASP A 1 344 ? 11.663 -25.658 -13.937 1.00 89.69 344 ASP A C 1
ATOM 2774 O O . ASP A 1 344 ? 12.164 -26.335 -14.836 1.00 89.69 344 ASP A O 1
ATOM 2778 N N . TRP A 1 345 ? 12.118 -24.429 -13.680 1.00 92.06 345 TRP A N 1
ATOM 2779 C CA . TRP A 1 345 ? 13.181 -23.785 -14.447 1.00 92.06 345 TRP A CA 1
ATOM 2780 C C . TRP A 1 345 ? 14.554 -24.018 -13.800 1.00 92.06 345 TRP A C 1
ATOM 2782 O O . TRP A 1 345 ? 14.769 -23.716 -12.634 1.00 92.06 345 TRP A O 1
ATOM 2792 N N . GLN A 1 346 ? 15.524 -24.523 -14.565 1.00 86.62 346 GLN A N 1
ATOM 2793 C CA . GLN A 1 346 ? 16.903 -24.699 -14.086 1.00 86.62 346 GLN A CA 1
ATOM 2794 C C . GLN A 1 346 ? 17.634 -23.351 -13.973 1.00 86.62 346 GLN A C 1
ATOM 2796 O O . GLN A 1 346 ? 17.355 -22.450 -14.747 1.00 86.62 346 GLN A O 1
ATOM 2801 N N . GLN A 1 347 ? 18.598 -23.201 -13.059 1.00 88.12 347 GLN A N 1
ATOM 2802 C CA . GLN A 1 347 ? 19.312 -21.927 -12.832 1.00 88.12 347 GLN A CA 1
ATOM 2803 C C . GLN A 1 347 ? 20.240 -21.507 -13.992 1.00 88.12 347 GLN A C 1
ATOM 2805 O O . GLN A 1 347 ? 20.610 -20.344 -14.096 1.00 88.12 347 GLN A O 1
ATOM 2810 N N . GLN A 1 348 ? 20.606 -22.431 -14.883 1.00 88.44 348 GLN A N 1
ATOM 2811 C CA . GLN A 1 348 ? 21.630 -22.218 -15.917 1.00 88.44 348 GLN A CA 1
ATOM 2812 C C . GLN A 1 348 ? 21.308 -21.060 -16.877 1.00 88.44 348 GLN A C 1
ATOM 2814 O O . GLN A 1 348 ? 22.214 -20.329 -17.266 1.00 88.44 348 GLN A O 1
ATOM 2819 N N . PHE A 1 349 ? 20.030 -20.835 -17.214 1.00 91.38 349 PHE A N 1
ATOM 2820 C CA . PHE A 1 349 ? 19.652 -19.737 -18.120 1.00 91.38 349 PHE A CA 1
ATOM 2821 C C . PHE A 1 349 ? 19.878 -18.345 -17.508 1.00 91.38 349 PHE A C 1
ATOM 2823 O O . PHE A 1 349 ? 19.931 -17.369 -18.251 1.00 91.38 349 PHE A O 1
ATOM 2830 N N . LEU A 1 350 ? 20.035 -18.223 -16.181 1.00 92.19 350 LEU A N 1
ATOM 2831 C CA . LEU A 1 350 ? 20.349 -16.937 -15.545 1.00 92.19 350 LEU A CA 1
ATOM 2832 C C . LEU A 1 350 ? 21.713 -16.387 -15.997 1.00 92.19 350 LEU A C 1
ATOM 2834 O O . LEU A 1 350 ? 21.919 -15.177 -15.972 1.00 92.19 350 LEU A O 1
ATOM 2838 N N . SER A 1 351 ? 22.609 -17.272 -16.442 1.00 90.69 351 SER A N 1
ATOM 2839 C CA . SER A 1 351 ? 23.929 -16.941 -16.991 1.00 90.69 351 SER A CA 1
ATOM 2840 C C . SER A 1 351 ? 23.928 -16.804 -18.514 1.00 90.69 351 SER A C 1
ATOM 2842 O O . SER A 1 351 ? 24.990 -16.658 -19.108 1.00 90.69 351 SER A O 1
ATOM 2844 N N . SER A 1 352 ? 22.762 -16.883 -19.170 1.00 90.12 352 SER A N 1
ATOM 2845 C CA . SER A 1 352 ? 22.667 -16.701 -20.619 1.00 90.12 352 SER A CA 1
ATOM 2846 C C . SER A 1 352 ? 23.205 -15.328 -21.001 1.00 90.12 352 SER A C 1
ATOM 2848 O O . SER A 1 352 ? 22.715 -14.317 -20.498 1.00 90.12 352 SER A O 1
ATOM 2850 N N . GLU A 1 353 ? 24.156 -15.276 -21.926 1.00 86.88 353 GLU A N 1
ATOM 2851 C CA . GLU A 1 353 ? 24.611 -14.030 -22.539 1.00 86.88 353 GLU A CA 1
ATOM 2852 C C . GLU A 1 353 ? 23.671 -13.620 -23.676 1.00 86.88 353 GLU A C 1
ATOM 2854 O O . GLU A 1 353 ? 23.108 -14.461 -24.374 1.00 86.88 353 GLU A O 1
ATOM 2859 N N . GLY A 1 354 ? 23.448 -12.312 -23.812 1.00 87.88 354 GLY A N 1
ATOM 2860 C CA . GLY A 1 354 ? 22.697 -11.759 -24.937 1.00 87.88 354 GLY A CA 1
ATOM 2861 C C . GLY A 1 354 ? 23.594 -11.583 -26.159 1.00 87.88 354 GLY A C 1
ATOM 2862 O O . GLY A 1 354 ? 24.817 -11.661 -26.063 1.00 87.88 354 GLY A O 1
ATOM 2863 N N . TYR A 1 355 ? 22.994 -11.277 -27.302 1.00 92.06 355 TYR A N 1
ATOM 2864 C CA . TYR A 1 355 ? 23.738 -11.041 -28.536 1.00 92.06 355 TYR A CA 1
ATOM 2865 C C . TYR A 1 355 ? 24.131 -9.561 -28.659 1.00 92.06 355 TYR A C 1
ATOM 2867 O O . TYR A 1 355 ? 23.263 -8.697 -28.517 1.00 92.06 355 TYR A O 1
ATOM 2875 N N . PRO A 1 356 ? 25.396 -9.216 -28.949 1.00 91.81 356 PRO A N 1
ATOM 2876 C CA . PRO A 1 356 ? 25.747 -7.844 -29.297 1.00 91.81 356 PRO A CA 1
ATOM 2877 C C . PRO A 1 356 ? 25.108 -7.462 -30.640 1.00 91.81 356 PRO A C 1
ATOM 2879 O O . PRO A 1 356 ? 25.071 -8.275 -31.567 1.00 91.81 356 PRO A O 1
ATOM 2882 N N . LEU A 1 357 ? 24.614 -6.229 -30.768 1.00 91.25 357 LEU A N 1
ATOM 2883 C CA . LEU A 1 357 ? 24.123 -5.721 -32.048 1.00 91.25 357 LEU A CA 1
ATOM 2884 C C . LEU A 1 357 ? 25.313 -5.491 -32.989 1.00 91.25 357 LEU A C 1
ATOM 2886 O O . LEU A 1 357 ? 26.168 -4.653 -32.716 1.00 91.25 357 LEU A O 1
ATOM 2890 N N . GLN A 1 358 ? 25.355 -6.249 -34.083 1.0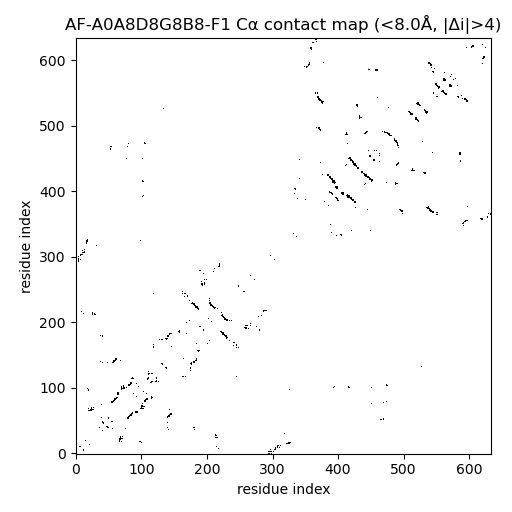0 88.12 358 GLN A N 1
ATOM 2891 C CA . GLN A 1 358 ? 26.428 -6.213 -35.079 1.00 88.12 358 GLN A CA 1
ATOM 2892 C C . GLN A 1 358 ? 25.995 -5.431 -36.331 1.00 88.12 358 GLN A C 1
ATOM 2894 O O . GLN A 1 358 ? 24.817 -5.505 -36.699 1.00 88.12 358 GLN A O 1
ATOM 2899 N N . PRO A 1 359 ? 26.919 -4.731 -37.015 1.00 83.12 359 PRO A N 1
ATOM 2900 C CA . PRO A 1 359 ? 26.635 -4.045 -38.274 1.00 83.12 359 PRO A CA 1
ATOM 2901 C C . PRO A 1 359 ? 26.381 -5.064 -39.397 1.00 83.12 359 PRO A C 1
ATOM 2903 O O . PRO A 1 359 ? 27.276 -5.793 -39.818 1.00 83.12 359 PRO A O 1
ATOM 2906 N N . LYS A 1 360 ? 25.132 -5.147 -39.866 1.00 83.38 360 LYS A N 1
ATOM 2907 C CA . LYS A 1 360 ? 24.685 -6.007 -40.980 1.00 83.38 360 LYS A CA 1
ATOM 2908 C C . LYS A 1 360 ? 23.463 -5.395 -41.667 1.00 83.38 360 LYS A C 1
ATOM 2910 O O . LYS A 1 360 ? 22.742 -4.626 -41.040 1.00 83.38 360 LYS A O 1
ATOM 2915 N N . GLU A 1 361 ? 23.191 -5.783 -42.916 1.00 70.88 361 GLU A N 1
ATOM 2916 C CA . GLU A 1 361 ? 22.062 -5.231 -43.691 1.00 70.88 361 GLU A CA 1
ATOM 2917 C C . GLU A 1 361 ? 20.689 -5.468 -43.036 1.00 70.88 361 GLU A C 1
ATOM 2919 O O . GLU A 1 361 ? 19.837 -4.581 -43.044 1.00 70.88 361 GLU A O 1
ATOM 2924 N N . ASP A 1 362 ? 20.473 -6.648 -42.446 1.00 77.75 362 ASP A N 1
ATOM 2925 C CA . ASP A 1 362 ? 19.253 -6.992 -41.709 1.00 77.75 362 ASP A CA 1
ATOM 2926 C C . ASP A 1 362 ? 19.532 -7.007 -40.199 1.00 77.75 362 ASP A C 1
ATOM 2928 O O . ASP A 1 362 ? 19.773 -8.065 -39.597 1.00 77.75 362 ASP A O 1
ATOM 2932 N N . LEU A 1 363 ? 19.510 -5.817 -39.583 1.00 80.06 363 LEU A N 1
ATOM 2933 C CA . LEU A 1 363 ? 19.742 -5.631 -38.143 1.00 80.06 363 LEU A CA 1
ATOM 2934 C C . LEU A 1 363 ? 18.789 -6.504 -37.313 1.00 80.06 363 LEU A C 1
ATOM 2936 O O . LEU A 1 363 ? 19.236 -7.268 -36.453 1.00 80.06 363 LEU A O 1
ATOM 2940 N N . PHE A 1 364 ? 17.499 -6.491 -37.665 1.00 84.50 364 PHE A N 1
ATOM 2941 C CA . PHE A 1 364 ? 16.471 -7.359 -37.093 1.00 84.50 364 PHE A CA 1
ATOM 2942 C C . PHE A 1 364 ? 15.748 -8.169 -38.172 1.00 84.50 364 PHE A C 1
ATOM 2944 O O . PHE A 1 364 ? 15.634 -7.767 -39.327 1.00 84.50 364 PHE A O 1
ATOM 2951 N N . SER A 1 365 ? 15.211 -9.323 -37.776 1.00 80.44 365 SER A N 1
ATOM 2952 C CA . SER A 1 365 ? 14.420 -10.181 -38.674 1.00 80.44 365 SER A CA 1
ATOM 2953 C C . SER A 1 365 ? 13.022 -9.625 -38.981 1.00 80.44 365 SER A C 1
ATOM 2955 O O . SER A 1 365 ? 12.414 -9.997 -39.981 1.00 80.44 365 SER A O 1
ATOM 2957 N N . SER A 1 366 ? 12.517 -8.729 -38.133 1.00 83.94 366 SER A N 1
ATOM 2958 C CA . SER A 1 366 ? 11.291 -7.957 -38.329 1.00 83.94 366 SER A CA 1
ATOM 2959 C C . SER A 1 366 ? 11.407 -6.640 -37.563 1.00 83.94 366 SER A C 1
ATOM 2961 O O . SER A 1 366 ? 12.099 -6.587 -36.547 1.00 83.94 366 SER A O 1
ATOM 2963 N N . ILE A 1 367 ? 10.717 -5.598 -38.030 1.00 84.50 367 ILE A N 1
ATOM 2964 C CA . ILE A 1 367 ? 10.546 -4.337 -37.288 1.00 84.50 367 ILE A CA 1
ATOM 2965 C C . ILE A 1 367 ? 9.432 -4.420 -36.237 1.00 84.50 367 ILE A C 1
ATOM 2967 O O . ILE A 1 367 ? 9.355 -3.585 -35.340 1.00 84.50 367 ILE A O 1
ATOM 2971 N N . HIS A 1 368 ? 8.573 -5.439 -36.331 1.00 89.06 368 HIS A N 1
ATOM 2972 C CA . HIS A 1 368 ? 7.513 -5.708 -35.366 1.00 89.06 368 HIS A CA 1
ATOM 2973 C C . HIS A 1 368 ? 7.925 -6.836 -34.426 1.00 89.06 368 HIS A C 1
ATOM 2975 O O . HIS A 1 368 ? 8.712 -7.713 -34.785 1.00 89.06 368 HIS A O 1
ATOM 2981 N N . GLY A 1 369 ? 7.344 -6.854 -33.229 1.00 88.44 369 GLY A N 1
ATOM 2982 C CA . GLY A 1 369 ? 7.659 -7.885 -32.246 1.00 88.44 369 GLY A CA 1
ATOM 2983 C C . GLY A 1 369 ? 8.890 -7.588 -31.394 1.00 88.44 369 GLY A C 1
ATOM 2984 O O . GLY A 1 369 ? 9.307 -8.455 -30.633 1.00 88.44 369 GLY A O 1
ATOM 2985 N N . TRP A 1 370 ? 9.458 -6.385 -31.504 1.00 92.81 370 TRP A N 1
ATOM 2986 C CA . TRP A 1 370 ? 10.622 -5.951 -30.740 1.00 92.81 370 TRP A CA 1
ATOM 2987 C C . TRP A 1 370 ? 10.303 -4.705 -29.925 1.00 92.81 370 TRP A C 1
ATOM 2989 O O . TRP A 1 370 ? 9.788 -3.711 -30.442 1.00 92.81 370 TRP A O 1
ATOM 2999 N N . GLN A 1 371 ? 10.668 -4.764 -28.653 1.00 94.88 371 GLN A N 1
ATOM 3000 C CA . GLN A 1 371 ? 10.701 -3.628 -27.746 1.00 94.88 371 GLN A CA 1
ATOM 3001 C C . GLN A 1 371 ? 12.136 -3.408 -27.283 1.00 94.88 371 GLN A C 1
ATOM 3003 O O . GLN A 1 371 ? 12.965 -4.313 -27.362 1.00 94.88 371 GLN A O 1
ATOM 3008 N N . PHE A 1 372 ? 12.449 -2.225 -26.778 1.00 95.25 372 PHE A N 1
ATOM 3009 C CA . PHE A 1 372 ? 13.736 -1.962 -26.158 1.00 95.25 372 PHE A CA 1
ATOM 3010 C C . PHE A 1 372 ? 13.597 -1.175 -24.867 1.00 95.25 372 PHE A C 1
ATOM 3012 O O . PHE A 1 372 ? 12.644 -0.419 -24.668 1.00 95.25 372 PHE A O 1
ATOM 3019 N N . VAL A 1 373 ? 14.588 -1.350 -23.998 1.00 95.31 373 VAL A N 1
ATOM 3020 C CA . VAL A 1 373 ? 14.769 -0.540 -22.798 1.00 95.31 373 VAL A CA 1
ATOM 3021 C C . VAL A 1 373 ? 16.150 0.124 -22.817 1.00 95.31 373 VAL A C 1
ATOM 3023 O O . VAL A 1 373 ? 17.147 -0.525 -23.147 1.00 95.31 373 VAL A O 1
ATOM 3026 N N . PRO A 1 374 ? 16.250 1.409 -22.450 1.00 94.88 374 PRO A N 1
ATOM 3027 C CA . PRO A 1 374 ? 17.536 2.063 -22.234 1.00 94.88 374 PRO A CA 1
ATOM 3028 C C . PRO A 1 374 ? 18.238 1.502 -20.994 1.00 94.88 374 PRO A C 1
ATOM 3030 O O . PRO A 1 374 ? 17.695 1.537 -19.885 1.00 94.88 374 PRO A O 1
ATOM 3033 N N . VAL A 1 375 ? 19.474 1.040 -21.161 1.00 94.69 375 VAL A N 1
ATOM 3034 C CA . VAL A 1 375 ? 20.308 0.495 -20.079 1.00 94.69 375 VAL A CA 1
ATOM 3035 C C . VAL A 1 375 ? 21.450 1.448 -19.760 1.00 94.69 375 VAL A C 1
ATOM 3037 O O . VAL A 1 375 ? 22.055 2.029 -20.660 1.00 94.69 375 VAL A O 1
ATOM 3040 N N . ALA A 1 376 ? 21.726 1.647 -18.474 1.00 92.00 376 ALA A N 1
ATOM 3041 C CA . ALA A 1 376 ? 22.821 2.500 -18.011 1.00 92.00 376 ALA A CA 1
ATOM 3042 C C . ALA A 1 376 ? 24.094 1.697 -17.725 1.00 92.00 376 ALA A C 1
ATOM 3044 O O . ALA A 1 376 ? 25.194 2.243 -17.786 1.00 92.00 376 ALA A O 1
ATOM 3045 N N . VAL A 1 377 ? 23.940 0.409 -17.418 1.00 86.75 377 VAL A N 1
ATOM 3046 C CA . VAL A 1 377 ? 25.024 -0.481 -17.015 1.00 86.75 377 VAL A CA 1
ATOM 3047 C C . VAL A 1 377 ? 25.274 -1.495 -18.126 1.00 86.75 377 VAL A C 1
ATOM 3049 O O . VAL A 1 377 ? 24.452 -2.374 -18.398 1.00 86.75 377 VAL A O 1
ATOM 3052 N N . THR A 1 378 ? 26.410 -1.351 -18.801 1.00 76.88 378 THR A N 1
ATOM 3053 C CA . THR A 1 378 ? 26.863 -2.268 -19.858 1.00 76.88 378 THR A CA 1
ATOM 3054 C C . THR A 1 378 ? 27.847 -3.300 -19.324 1.00 76.88 378 THR A C 1
ATOM 3056 O O . THR A 1 378 ? 27.836 -4.432 -19.797 1.00 76.88 378 THR A O 1
ATOM 3059 N N . GLU A 1 379 ? 28.608 -2.937 -18.292 1.00 72.81 379 GLU A N 1
ATOM 3060 C CA . GLU A 1 379 ? 29.561 -3.783 -17.573 1.00 72.81 379 GLU A CA 1
ATOM 3061 C C . GLU A 1 379 ? 29.479 -3.486 -16.071 1.00 72.81 379 GLU A C 1
ATOM 3063 O O . GLU A 1 379 ? 29.081 -2.389 -15.671 1.00 72.81 379 GLU A O 1
ATOM 3068 N N . HIS A 1 380 ? 29.836 -4.463 -15.236 1.00 76.50 380 HIS A N 1
ATOM 3069 C CA . HIS A 1 380 ? 29.857 -4.298 -13.784 1.00 76.50 380 HIS A CA 1
ATOM 3070 C C . HIS A 1 380 ? 31.036 -3.411 -13.371 1.00 76.50 380 HIS A C 1
ATOM 3072 O O . HIS A 1 380 ? 32.184 -3.849 -13.411 1.00 76.50 380 HIS A O 1
ATOM 3078 N N . VAL A 1 381 ? 30.750 -2.174 -12.957 1.00 68.44 381 VAL A N 1
ATOM 3079 C CA . VAL A 1 381 ? 31.756 -1.229 -12.446 1.00 68.44 381 VAL A CA 1
ATOM 3080 C C . VAL A 1 381 ? 31.269 -0.657 -11.116 1.00 68.44 381 VAL A C 1
ATOM 3082 O O . VAL A 1 381 ? 30.169 -0.102 -11.028 1.00 68.44 381 VAL A O 1
ATOM 3085 N N . ASP A 1 382 ? 32.079 -0.790 -10.068 1.00 70.06 382 ASP A N 1
ATOM 3086 C CA . ASP A 1 382 ? 31.759 -0.367 -8.700 1.00 70.06 382 ASP A CA 1
ATOM 3087 C C . ASP A 1 382 ? 30.403 -0.917 -8.198 1.00 70.06 382 ASP A C 1
ATOM 3089 O O . ASP A 1 382 ? 30.193 -2.125 -8.116 1.00 70.06 382 ASP A O 1
ATOM 3093 N N . LYS A 1 383 ? 29.467 -0.019 -7.851 1.00 71.12 383 LYS A N 1
ATOM 3094 C CA . LYS A 1 383 ? 28.105 -0.332 -7.389 1.00 71.12 383 LYS A CA 1
ATOM 3095 C C . LYS A 1 383 ? 27.087 -0.443 -8.531 1.00 71.12 383 LYS A C 1
ATOM 3097 O O . LYS A 1 383 ? 25.910 -0.683 -8.266 1.00 71.12 383 LYS A O 1
ATOM 3102 N N . THR A 1 384 ? 27.500 -0.245 -9.786 1.00 81.56 384 THR A N 1
ATOM 3103 C CA . THR A 1 384 ? 26.606 -0.364 -10.945 1.00 81.56 384 THR A CA 1
ATOM 3104 C C . THR A 1 384 ? 26.588 -1.803 -11.446 1.00 81.56 384 THR A C 1
ATOM 3106 O O . THR A 1 384 ? 27.597 -2.355 -11.880 1.00 81.56 384 THR A O 1
ATOM 3109 N N . ILE A 1 385 ? 25.432 -2.451 -11.314 1.00 89.69 385 ILE A N 1
ATOM 3110 C CA . ILE A 1 385 ? 25.271 -3.894 -11.526 1.00 89.69 385 ILE A CA 1
ATOM 3111 C C . ILE A 1 385 ? 24.032 -4.112 -12.384 1.00 89.69 385 ILE A C 1
ATOM 3113 O O . ILE A 1 385 ? 22.983 -3.606 -12.008 1.00 89.69 385 ILE A O 1
ATOM 3117 N N . ARG A 1 386 ? 24.116 -4.889 -13.473 1.00 93.50 386 ARG A N 1
ATOM 3118 C CA . ARG A 1 386 ? 22.951 -5.356 -14.249 1.00 93.50 386 ARG A CA 1
ATOM 3119 C C . ARG A 1 386 ? 22.908 -6.875 -14.297 1.00 93.50 386 ARG A C 1
ATOM 3121 O O . ARG A 1 386 ? 23.711 -7.488 -14.989 1.00 93.50 386 ARG A O 1
ATOM 3128 N N . THR A 1 387 ? 21.977 -7.474 -13.567 1.00 95.06 387 THR A N 1
ATOM 3129 C CA . THR A 1 387 ? 21.852 -8.932 -13.441 1.00 95.06 387 THR A CA 1
ATOM 3130 C C . THR A 1 387 ? 20.491 -9.306 -12.836 1.00 95.06 387 THR A C 1
ATOM 3132 O O . THR A 1 387 ? 19.579 -8.480 -12.765 1.00 95.06 387 THR A O 1
ATOM 3135 N N . PHE A 1 388 ? 20.334 -10.556 -12.409 1.00 96.69 388 PHE A N 1
ATOM 3136 C CA . PHE A 1 388 ? 19.204 -11.014 -11.616 1.00 96.69 388 PHE A CA 1
ATOM 3137 C C . PHE A 1 388 ? 19.314 -10.579 -10.161 1.00 96.69 388 PHE A C 1
ATOM 3139 O O . PHE A 1 388 ? 20.353 -10.759 -9.535 1.00 96.69 388 PHE A O 1
ATOM 3146 N N . PHE A 1 389 ? 18.208 -10.091 -9.610 1.00 97.25 389 PHE A N 1
ATOM 3147 C CA . PHE A 1 389 ? 18.058 -9.740 -8.205 1.00 97.25 389 PHE A CA 1
ATOM 3148 C C . PHE A 1 389 ? 16.968 -10.598 -7.570 1.00 97.25 389 PHE A C 1
ATOM 3150 O O . PHE A 1 389 ? 15.880 -10.758 -8.130 1.00 97.25 389 PHE A O 1
ATOM 3157 N N . MET A 1 390 ? 17.263 -11.136 -6.391 1.00 96.94 390 MET A N 1
ATOM 3158 C CA . MET A 1 390 ? 16.375 -11.991 -5.617 1.00 96.94 390 MET A CA 1
ATOM 3159 C C . MET A 1 390 ? 16.088 -11.364 -4.253 1.00 96.94 390 MET A C 1
ATOM 3161 O O . MET A 1 390 ? 17.008 -11.087 -3.484 1.00 96.94 390 MET A O 1
ATOM 3165 N N . GLY A 1 391 ? 14.804 -11.170 -3.952 1.00 95.12 391 GLY A N 1
ATOM 3166 C CA . GLY A 1 391 ? 14.313 -10.656 -2.676 1.00 95.12 391 GLY A CA 1
ATOM 3167 C C . GLY A 1 391 ? 13.792 -11.771 -1.774 1.00 95.12 391 GLY A C 1
ATOM 3168 O O . GLY A 1 391 ? 12.941 -12.572 -2.181 1.00 95.12 391 GLY A O 1
ATOM 3169 N N . ARG A 1 392 ? 14.285 -11.805 -0.535 1.00 91.69 392 ARG A N 1
ATOM 3170 C CA . ARG A 1 392 ? 13.825 -12.705 0.535 1.00 91.69 392 ARG A CA 1
ATOM 3171 C C . ARG A 1 392 ? 13.017 -11.998 1.628 1.00 91.69 392 ARG A C 1
ATOM 3173 O O . ARG A 1 392 ? 12.610 -12.654 2.585 1.00 91.69 392 ARG A O 1
ATOM 3180 N N . GLY A 1 393 ? 12.731 -10.712 1.446 1.00 89.62 393 GLY A N 1
ATOM 3181 C CA . GLY A 1 393 ? 12.061 -9.853 2.417 1.00 89.62 393 GLY A CA 1
ATOM 3182 C C . GLY A 1 393 ? 13.021 -8.829 3.018 1.00 89.62 393 GLY A C 1
ATOM 3183 O O . GLY A 1 393 ? 14.182 -9.124 3.309 1.00 89.62 393 GLY A O 1
ATOM 3184 N N . GLY A 1 394 ? 12.527 -7.610 3.197 1.00 88.44 394 GLY A N 1
ATOM 3185 C CA . GLY A 1 394 ? 13.258 -6.453 3.682 1.00 88.44 394 GLY A CA 1
ATOM 3186 C C . GLY A 1 394 ? 14.561 -6.250 2.916 1.00 88.44 394 GLY A C 1
ATOM 3187 O O . GLY A 1 394 ? 14.607 -6.333 1.690 1.00 88.44 394 GLY A O 1
ATOM 3188 N N . LYS A 1 395 ? 15.639 -6.031 3.671 1.00 89.25 395 LYS A N 1
ATOM 3189 C CA . LYS A 1 395 ? 16.998 -5.788 3.163 1.00 89.25 395 LYS A CA 1
ATOM 3190 C C . LYS A 1 395 ? 17.751 -7.074 2.779 1.00 89.25 395 LYS A C 1
ATOM 3192 O O . LYS A 1 395 ? 18.949 -7.028 2.506 1.00 89.25 395 LYS A O 1
ATOM 3197 N N . ASP A 1 396 ? 17.097 -8.237 2.808 1.00 91.25 396 ASP A N 1
ATOM 3198 C CA . ASP A 1 396 ? 17.707 -9.518 2.439 1.00 91.25 396 ASP A CA 1
ATOM 3199 C C . ASP A 1 396 ? 17.626 -9.730 0.919 1.00 91.25 396 ASP A C 1
ATOM 3201 O O . ASP A 1 396 ? 16.805 -10.494 0.399 1.00 91.25 396 ASP A O 1
ATOM 3205 N N . VAL A 1 397 ? 18.460 -8.970 0.202 1.00 94.50 397 VAL A N 1
ATOM 3206 C CA . VAL A 1 397 ? 18.507 -8.928 -1.263 1.00 94.50 397 VAL A CA 1
ATOM 3207 C C . VAL A 1 397 ? 19.822 -9.508 -1.776 1.00 94.50 397 VAL A C 1
ATOM 3209 O O . VAL A 1 397 ? 20.902 -9.192 -1.274 1.00 94.50 397 VAL A O 1
ATOM 3212 N N . PHE A 1 398 ? 19.724 -10.349 -2.802 1.00 95.31 398 PHE A N 1
ATOM 3213 C CA . PHE A 1 398 ? 20.853 -10.989 -3.470 1.00 95.31 398 PHE A CA 1
ATOM 3214 C C . PHE A 1 398 ? 20.884 -10.605 -4.943 1.00 95.31 398 PHE A C 1
ATOM 3216 O O . PHE A 1 398 ? 19.834 -10.400 -5.547 1.00 95.31 398 PHE A O 1
ATOM 3223 N N . TYR A 1 399 ? 22.074 -10.558 -5.527 1.00 94.94 399 TYR A N 1
ATOM 3224 C CA . TYR A 1 399 ? 22.274 -10.452 -6.964 1.00 94.94 399 TYR A CA 1
ATOM 3225 C C . TYR A 1 399 ? 23.026 -11.680 -7.478 1.00 94.94 399 TYR A C 1
ATOM 3227 O O . TYR A 1 399 ? 23.794 -12.308 -6.747 1.00 94.94 399 TYR A O 1
ATOM 3235 N N . PHE A 1 400 ? 22.775 -12.048 -8.726 1.00 94.25 400 PHE A N 1
ATOM 3236 C CA . PHE A 1 400 ? 23.398 -13.202 -9.356 1.00 94.25 400 PHE A CA 1
ATOM 3237 C C . PHE A 1 400 ? 24.679 -12.791 -10.085 1.00 94.25 400 PHE A C 1
ATOM 3239 O O . PHE A 1 400 ? 24.641 -11.912 -10.943 1.00 94.25 400 PHE A O 1
ATOM 3246 N N . ASP A 1 401 ? 25.807 -13.413 -9.763 1.00 90.06 401 ASP A N 1
ATOM 3247 C CA . ASP A 1 401 ? 27.076 -13.191 -10.462 1.00 90.06 401 ASP A CA 1
ATOM 3248 C C . ASP A 1 401 ? 27.891 -14.485 -10.520 1.00 90.06 401 ASP A C 1
ATOM 3250 O O . ASP A 1 401 ? 27.948 -15.234 -9.544 1.00 90.06 401 ASP A O 1
ATOM 3254 N N . LYS A 1 402 ? 28.508 -14.762 -11.675 1.00 84.88 402 LYS A N 1
ATOM 3255 C CA . LYS A 1 402 ? 29.367 -15.941 -11.916 1.00 84.88 402 LYS A CA 1
ATOM 3256 C C . LYS A 1 402 ? 28.780 -17.273 -11.412 1.00 84.88 402 LYS A C 1
ATOM 3258 O O . LYS A 1 402 ? 29.508 -18.112 -10.893 1.00 84.88 402 LYS A O 1
ATOM 3263 N N . ASN A 1 403 ? 27.476 -17.489 -11.607 1.00 86.69 403 ASN A N 1
ATOM 3264 C CA . ASN A 1 403 ? 26.698 -18.650 -11.137 1.00 86.69 403 ASN A CA 1
ATOM 3265 C C . ASN A 1 403 ? 26.396 -18.720 -9.628 1.00 86.69 403 ASN A C 1
ATOM 3267 O O . ASN A 1 403 ? 25.855 -19.730 -9.174 1.00 86.69 403 ASN A O 1
ATOM 3271 N N . PHE A 1 404 ? 26.679 -17.666 -8.865 1.00 91.25 404 PHE A N 1
ATOM 3272 C CA . PHE A 1 404 ? 26.442 -17.606 -7.424 1.00 91.25 404 PHE A CA 1
ATOM 3273 C C . PHE A 1 404 ? 25.502 -16.460 -7.046 1.00 91.25 404 PHE A C 1
ATOM 3275 O O . PHE A 1 404 ? 25.458 -15.411 -7.690 1.00 91.25 404 PHE A O 1
ATOM 3282 N N . TRP A 1 405 ? 24.762 -16.654 -5.955 1.00 94.56 405 TRP A N 1
ATOM 3283 C CA . TRP A 1 405 ? 23.960 -15.606 -5.330 1.00 94.56 405 TRP A CA 1
ATOM 3284 C C . TRP A 1 405 ? 24.783 -14.858 -4.285 1.00 94.56 405 TRP A C 1
ATOM 3286 O O . TRP A 1 405 ? 25.088 -15.391 -3.218 1.00 94.56 405 TRP A O 1
ATOM 3296 N N . ASN A 1 406 ? 25.092 -13.597 -4.570 1.00 93.38 406 ASN A N 1
ATOM 3297 C CA . ASN A 1 406 ? 25.855 -12.720 -3.692 1.00 93.38 406 ASN A CA 1
ATOM 3298 C C . ASN A 1 406 ? 24.921 -11.745 -2.980 1.00 93.38 406 ASN A C 1
ATOM 3300 O O . ASN A 1 406 ? 24.012 -11.183 -3.587 1.00 93.38 406 ASN A O 1
ATOM 3304 N N . ARG A 1 407 ? 25.128 -11.532 -1.680 1.00 93.25 407 ARG A N 1
ATOM 3305 C CA . ARG A 1 407 ? 24.314 -10.581 -0.916 1.00 93.25 407 ARG A CA 1
ATOM 3306 C C . ARG A 1 407 ? 24.645 -9.153 -1.346 1.00 93.25 407 ARG A C 1
ATOM 3308 O O . ARG A 1 407 ? 25.815 -8.784 -1.414 1.00 93.25 407 ARG A O 1
ATOM 3315 N N . LEU A 1 408 ? 23.621 -8.342 -1.590 1.00 90.06 408 LEU A N 1
ATOM 3316 C CA . LEU A 1 408 ? 23.781 -6.930 -1.916 1.00 90.06 408 LEU A CA 1
ATOM 3317 C C . LEU A 1 408 ? 24.006 -6.126 -0.623 1.00 90.06 408 LEU A C 1
ATOM 3319 O O . LEU A 1 408 ? 23.063 -5.835 0.111 1.00 90.06 408 LEU A O 1
ATOM 3323 N N . GLN A 1 409 ? 25.266 -5.810 -0.320 1.00 82.94 409 GLN A N 1
ATOM 3324 C CA . GLN A 1 409 ? 25.646 -5.000 0.845 1.00 82.94 409 GLN A CA 1
ATOM 3325 C C . GLN A 1 409 ? 25.485 -3.497 0.547 1.00 82.94 409 GLN A C 1
ATOM 3327 O O . GLN A 1 409 ? 25.588 -3.074 -0.603 1.00 82.94 409 GLN A O 1
ATOM 3332 N N . ASP A 1 410 ? 25.209 -2.692 1.578 1.00 70.44 410 ASP A N 1
ATOM 3333 C CA . ASP A 1 410 ? 25.227 -1.215 1.544 1.00 70.44 410 ASP A CA 1
ATOM 3334 C C . ASP A 1 410 ? 24.334 -0.529 0.492 1.00 70.44 410 ASP A C 1
ATOM 3336 O O . ASP A 1 410 ? 24.555 0.632 0.132 1.00 70.44 410 ASP A O 1
ATOM 3340 N N . ALA A 1 411 ? 23.328 -1.235 -0.031 1.00 65.06 411 ALA A N 1
ATOM 3341 C CA . ALA A 1 411 ? 22.428 -0.715 -1.057 1.00 65.06 411 ALA A CA 1
ATOM 3342 C C . ALA A 1 411 ? 21.094 -0.205 -0.501 1.00 65.06 411 ALA A C 1
ATOM 3344 O O . ALA A 1 411 ? 20.392 0.487 -1.217 1.00 65.06 411 ALA A O 1
ATOM 3345 N N . HIS A 1 412 ? 20.709 -0.528 0.740 1.00 82.69 412 HIS A N 1
ATOM 3346 C CA . HIS A 1 412 ? 19.410 -0.119 1.319 1.00 82.69 412 HIS A CA 1
ATOM 3347 C C . HIS A 1 412 ? 18.207 -0.410 0.395 1.00 82.69 412 HIS A C 1
ATOM 3349 O O . HIS A 1 412 ? 17.195 0.292 0.433 1.00 82.69 412 HIS A O 1
ATOM 3355 N N . LEU A 1 413 ? 18.336 -1.436 -0.454 1.00 90.38 413 LEU A N 1
ATOM 3356 C CA . LEU A 1 413 ? 17.282 -1.931 -1.325 1.00 90.38 413 LEU A CA 1
ATOM 3357 C C . LEU A 1 413 ? 16.421 -2.901 -0.524 1.00 90.38 413 LEU A C 1
ATOM 3359 O O . LEU A 1 413 ? 16.935 -3.855 0.061 1.00 90.38 413 LEU A O 1
ATOM 3363 N N . GLU A 1 414 ? 15.117 -2.655 -0.517 1.00 91.44 414 GLU A N 1
ATOM 3364 C CA . GLU A 1 414 ? 14.134 -3.528 0.111 1.00 91.44 414 GLU A CA 1
ATOM 3365 C C . GLU A 1 414 ? 13.302 -4.214 -0.968 1.00 91.44 414 GLU A C 1
ATOM 3367 O O . GLU A 1 414 ? 12.712 -3.544 -1.817 1.00 91.44 414 GLU A O 1
ATOM 3372 N N . LEU A 1 415 ? 13.253 -5.548 -0.944 1.00 94.25 415 LEU A N 1
ATOM 3373 C CA . LEU A 1 415 ? 12.414 -6.326 -1.853 1.00 94.25 415 LEU A CA 1
ATOM 3374 C C . LEU A 1 415 ? 11.550 -7.321 -1.069 1.00 94.25 415 LEU A C 1
ATOM 3376 O O . LEU A 1 415 ? 12.093 -8.078 -0.258 1.00 94.25 415 LEU A O 1
ATOM 3380 N N . PRO A 1 416 ? 10.237 -7.395 -1.366 1.00 94.31 416 PRO A N 1
ATOM 3381 C CA . PRO A 1 416 ? 9.353 -8.437 -0.865 1.00 94.31 416 PRO A CA 1
ATOM 3382 C C . PRO A 1 416 ? 9.939 -9.845 -1.017 1.00 94.31 416 PRO A C 1
ATOM 3384 O O . PRO A 1 416 ? 10.628 -10.118 -2.011 1.00 94.31 416 PRO A O 1
ATOM 3387 N N . PRO A 1 417 ? 9.616 -10.779 -0.105 1.00 92.75 417 PRO A N 1
ATOM 3388 C CA . PRO A 1 417 ? 9.996 -12.176 -0.265 1.00 92.75 417 PRO A CA 1
ATOM 3389 C C . PRO A 1 417 ? 9.409 -12.758 -1.553 1.00 92.75 417 PRO A C 1
ATOM 3391 O O . PRO A 1 417 ? 8.366 -12.317 -2.035 1.00 92.75 417 PRO A O 1
ATOM 3394 N N . LYS A 1 418 ? 10.045 -13.807 -2.082 1.00 94.44 418 LYS A N 1
ATOM 3395 C CA . LYS A 1 418 ? 9.653 -14.464 -3.337 1.00 94.44 418 LYS A CA 1
ATOM 3396 C C . LYS A 1 418 ? 9.641 -13.478 -4.507 1.00 94.44 418 LYS A C 1
ATOM 3398 O O . LYS A 1 418 ? 8.717 -13.490 -5.316 1.00 94.44 418 LYS A O 1
ATOM 3403 N N . THR A 1 419 ? 10.654 -12.623 -4.588 1.00 97.38 419 THR A N 1
ATOM 3404 C CA . THR A 1 419 ? 10.865 -11.726 -5.730 1.00 97.38 419 THR A CA 1
ATOM 3405 C C . THR A 1 419 ? 12.090 -12.190 -6.505 1.00 97.38 419 THR A C 1
ATOM 3407 O O . THR A 1 419 ? 13.127 -12.448 -5.899 1.00 97.38 419 THR A O 1
ATOM 3410 N N . LEU A 1 420 ? 11.977 -12.302 -7.828 1.00 97.94 420 LEU A N 1
ATOM 3411 C CA . LEU A 1 420 ? 13.080 -12.592 -8.739 1.00 97.94 420 LEU A CA 1
ATOM 3412 C C . LEU A 1 420 ? 12.881 -11.797 -10.032 1.00 97.94 420 LEU A C 1
ATOM 3414 O O . LEU A 1 420 ? 11.932 -12.038 -10.783 1.00 97.94 420 LEU A O 1
ATOM 3418 N N . VAL A 1 421 ? 13.773 -10.839 -10.267 1.00 98.25 421 VAL A N 1
ATOM 3419 C CA . VAL A 1 421 ? 13.687 -9.869 -11.366 1.00 98.25 421 VAL A CA 1
ATOM 3420 C C . VAL A 1 421 ? 15.041 -9.696 -12.045 1.00 98.25 421 VAL A C 1
ATOM 3422 O O . VAL A 1 421 ? 16.076 -9.893 -11.415 1.00 98.25 421 VAL A O 1
ATOM 3425 N N . TYR A 1 422 ? 15.043 -9.309 -13.317 1.00 97.69 422 TYR A N 1
ATOM 3426 C CA . TYR A 1 422 ? 16.235 -8.845 -14.022 1.00 97.69 422 TYR A CA 1
ATOM 3427 C C . TYR A 1 422 ? 16.220 -7.320 -14.041 1.00 97.69 422 TYR A C 1
ATOM 3429 O O . TYR A 1 422 ? 15.209 -6.710 -14.390 1.00 97.69 422 TYR A O 1
ATOM 3437 N N . GLY A 1 423 ? 17.313 -6.688 -13.631 1.00 96.50 423 GLY A N 1
ATOM 3438 C CA . GLY A 1 423 ? 17.357 -5.239 -13.467 1.00 96.50 423 GLY A CA 1
ATOM 3439 C C . GLY A 1 423 ? 18.771 -4.699 -13.373 1.00 96.50 423 GLY A C 1
ATOM 3440 O O . GLY A 1 423 ? 19.743 -5.436 -13.542 1.00 96.50 423 GLY A O 1
ATOM 3441 N N . GLU A 1 424 ? 18.881 -3.403 -13.100 1.00 95.44 424 GLU A N 1
ATOM 3442 C CA . GLU A 1 424 ? 20.155 -2.724 -12.896 1.00 95.44 424 GLU A CA 1
ATOM 3443 C C . GLU A 1 424 ? 20.141 -1.729 -11.730 1.00 95.44 424 GLU A C 1
ATOM 3445 O O . GLU A 1 424 ? 19.147 -1.052 -11.484 1.00 95.44 424 GLU A O 1
ATOM 3450 N N . VAL A 1 425 ? 21.267 -1.614 -11.024 1.00 94.12 425 VAL A N 1
ATOM 3451 C CA . VAL A 1 425 ? 21.537 -0.527 -10.075 1.00 94.12 425 VAL A CA 1
ATOM 3452 C C . VAL A 1 425 ? 22.167 0.627 -10.848 1.00 94.12 425 VAL A C 1
ATOM 3454 O O . VAL A 1 425 ? 23.289 0.525 -11.346 1.00 94.12 425 VAL A O 1
ATOM 3457 N N . VAL A 1 426 ? 21.423 1.722 -10.962 1.00 91.88 426 VAL A N 1
ATOM 3458 C CA . VAL A 1 426 ? 21.718 2.876 -11.812 1.00 91.88 426 VAL A CA 1
ATOM 3459 C C . VAL A 1 426 ? 22.141 4.064 -10.960 1.00 91.88 426 VAL A C 1
ATOM 3461 O O . VAL A 1 426 ? 21.571 4.322 -9.902 1.00 91.88 426 VAL A O 1
ATOM 3464 N N . LYS A 1 427 ? 23.118 4.829 -11.450 1.00 91.56 427 LYS A N 1
ATOM 3465 C CA . LYS A 1 427 ? 23.472 6.134 -10.889 1.00 91.56 427 LYS A CA 1
ATOM 3466 C C . LYS A 1 427 ? 22.540 7.210 -11.454 1.00 91.56 427 LYS A C 1
ATOM 3468 O O . LYS A 1 427 ? 22.652 7.570 -12.626 1.00 91.56 427 LYS A O 1
ATOM 3473 N N . GLU A 1 428 ? 21.646 7.728 -10.619 1.00 91.69 428 GLU A N 1
ATOM 3474 C CA . GLU A 1 428 ? 20.784 8.867 -10.943 1.00 91.69 428 GLU A CA 1
ATOM 3475 C C . GLU A 1 428 ? 21.447 10.176 -10.514 1.00 91.69 428 GLU A C 1
ATOM 3477 O O . GLU A 1 428 ? 21.982 10.289 -9.410 1.00 91.69 428 GLU A O 1
ATOM 3482 N N . LEU A 1 429 ? 21.390 11.177 -11.383 1.00 92.44 429 LEU A N 1
ATOM 3483 C CA . LEU A 1 429 ? 22.007 12.484 -11.230 1.00 92.44 429 LEU A CA 1
ATOM 3484 C C . LEU A 1 429 ? 20.940 13.575 -11.120 1.00 92.44 429 LEU A C 1
ATOM 3486 O O . LEU A 1 429 ? 19.865 13.488 -11.711 1.00 92.44 429 LEU A O 1
ATOM 3490 N N . GLN A 1 430 ? 21.266 14.618 -10.368 1.00 91.50 430 GLN A N 1
ATOM 3491 C CA . GLN A 1 430 ? 20.490 15.846 -10.246 1.00 91.50 430 GLN A CA 1
ATOM 3492 C C . GLN A 1 430 ? 21.437 17.041 -10.386 1.00 91.50 430 GLN A C 1
ATOM 3494 O O . GLN A 1 430 ? 22.518 17.020 -9.799 1.00 91.50 430 GLN A O 1
ATOM 3499 N N . GLY A 1 431 ? 21.025 18.079 -11.118 1.00 89.50 431 GLY A N 1
ATOM 3500 C CA . GLY A 1 431 ? 21.854 19.255 -11.410 1.00 89.50 431 GLY A CA 1
ATOM 3501 C C . GLY A 1 431 ? 22.861 19.034 -12.548 1.00 89.50 431 GLY A C 1
ATOM 3502 O O . GLY A 1 431 ? 22.869 17.988 -13.201 1.00 89.50 431 GLY A O 1
ATOM 3503 N N . GLU A 1 432 ? 23.734 20.017 -12.776 1.00 90.12 432 GLU A N 1
ATOM 3504 C CA . GLU A 1 432 ? 24.713 20.020 -13.873 1.00 90.12 432 GLU A CA 1
ATOM 3505 C C . GLU A 1 432 ? 26.104 20.479 -13.419 1.00 90.12 432 GLU A C 1
ATOM 3507 O O . GLU A 1 432 ? 26.258 21.223 -12.450 1.00 90.12 432 GLU A O 1
ATOM 3512 N N . GLY A 1 433 ? 27.143 20.002 -14.107 1.00 88.94 433 GLY A N 1
ATOM 3513 C CA . GLY A 1 433 ? 28.530 20.339 -13.801 1.00 88.94 433 GLY A CA 1
ATOM 3514 C C . GLY A 1 433 ? 28.908 20.004 -12.355 1.00 88.94 433 GLY A C 1
ATOM 3515 O O . GLY A 1 433 ? 28.614 18.922 -11.845 1.00 88.94 433 GLY A O 1
ATOM 3516 N N . ARG A 1 434 ? 29.578 20.935 -11.665 1.00 87.12 434 ARG A N 1
ATOM 3517 C CA . ARG A 1 434 ? 30.126 20.701 -10.314 1.00 87.12 434 ARG A CA 1
ATOM 3518 C C . ARG A 1 434 ? 29.062 20.548 -9.221 1.00 87.12 434 ARG A C 1
ATOM 3520 O O . ARG A 1 434 ? 29.347 19.890 -8.223 1.00 87.12 434 ARG A O 1
ATOM 3527 N N . SER A 1 435 ? 27.852 21.084 -9.406 1.00 86.31 435 SER A N 1
ATOM 3528 C CA . SER A 1 435 ? 26.759 20.993 -8.422 1.00 86.31 435 SER A CA 1
ATOM 3529 C C . SER A 1 435 ? 25.994 19.666 -8.477 1.00 86.31 435 SER A C 1
ATOM 3531 O O . SER A 1 435 ? 25.037 19.477 -7.728 1.00 86.31 435 SER A O 1
ATOM 3533 N N . GLN A 1 436 ? 26.418 18.722 -9.328 1.00 88.94 436 GLN A N 1
ATOM 3534 C CA . GLN A 1 436 ? 25.735 17.442 -9.480 1.00 88.94 436 GLN A CA 1
ATOM 3535 C C . GLN A 1 436 ? 25.702 16.610 -8.195 1.00 88.94 436 GLN A C 1
ATOM 3537 O O . GLN A 1 436 ? 26.737 16.297 -7.594 1.00 88.94 436 GLN A O 1
ATOM 3542 N N . VAL A 1 437 ? 24.507 16.149 -7.841 1.00 89.12 437 VAL A N 1
ATOM 3543 C CA . VAL A 1 437 ? 24.271 15.190 -6.759 1.00 89.12 437 VAL A CA 1
ATOM 3544 C C . VAL A 1 437 ? 23.899 13.849 -7.375 1.00 89.12 437 VAL A C 1
ATOM 3546 O O . VAL A 1 437 ? 23.040 13.787 -8.252 1.00 89.12 437 VAL A O 1
ATOM 3549 N N . ALA A 1 438 ? 24.547 12.777 -6.920 1.00 88.88 438 ALA A N 1
ATOM 3550 C CA . ALA A 1 438 ? 24.307 11.426 -7.410 1.00 88.88 438 ALA A CA 1
ATOM 3551 C C . ALA A 1 438 ? 23.707 10.540 -6.316 1.00 88.88 438 ALA A C 1
ATOM 3553 O O . ALA A 1 438 ? 24.164 10.579 -5.175 1.00 88.88 438 ALA A O 1
ATOM 3554 N N . ILE A 1 439 ? 22.739 9.709 -6.689 1.00 88.25 439 ILE A N 1
ATOM 3555 C CA . ILE A 1 439 ? 22.220 8.615 -5.864 1.00 88.25 439 ILE A CA 1
ATOM 3556 C C . ILE A 1 439 ? 22.252 7.311 -6.665 1.00 88.25 439 ILE A C 1
ATOM 3558 O O . ILE A 1 439 ? 22.364 7.335 -7.890 1.00 88.25 439 ILE A O 1
ATOM 3562 N N . HIS A 1 440 ? 22.142 6.176 -5.980 1.00 89.75 440 HIS A N 1
ATOM 3563 C CA . HIS A 1 440 ? 21.904 4.891 -6.633 1.00 89.75 440 HIS A CA 1
ATOM 3564 C C . HIS A 1 440 ? 20.416 4.547 -6.536 1.00 89.75 440 HIS A C 1
ATOM 3566 O O . HIS A 1 440 ? 19.818 4.734 -5.477 1.00 89.75 440 HIS A O 1
ATOM 3572 N N . ALA A 1 441 ? 19.839 4.051 -7.627 1.00 91.44 441 ALA A N 1
ATOM 3573 C CA . ALA A 1 441 ? 18.458 3.587 -7.718 1.00 91.44 441 ALA A CA 1
ATOM 3574 C C . ALA A 1 441 ? 18.415 2.209 -8.388 1.00 91.44 441 ALA A C 1
ATOM 3576 O O . ALA A 1 441 ? 19.227 1.913 -9.264 1.00 91.44 441 ALA A O 1
ATOM 3577 N N . PHE A 1 442 ? 17.462 1.368 -8.002 1.00 94.69 442 PHE A N 1
ATOM 3578 C CA . PHE A 1 442 ? 17.251 0.062 -8.612 1.00 94.69 442 PHE A CA 1
ATOM 3579 C C . PHE A 1 442 ? 16.185 0.150 -9.706 1.00 94.69 442 PHE A C 1
ATOM 3581 O O . PHE A 1 442 ? 15.050 0.551 -9.458 1.00 94.69 442 PHE A O 1
ATOM 3588 N N . HIS A 1 443 ? 16.547 -0.222 -10.929 1.00 96.06 443 HIS A N 1
ATOM 3589 C CA . HIS A 1 443 ? 15.665 -0.212 -12.088 1.00 96.06 443 HIS A CA 1
ATOM 3590 C C . HIS A 1 443 ? 15.387 -1.646 -12.542 1.00 96.06 443 HIS A C 1
ATOM 3592 O O . HIS A 1 443 ? 16.268 -2.328 -13.063 1.00 96.06 443 HIS A O 1
ATOM 3598 N N . ILE A 1 444 ? 14.145 -2.090 -12.390 1.00 98.00 444 ILE A N 1
ATOM 3599 C CA . ILE A 1 444 ? 13.649 -3.359 -12.919 1.00 98.00 444 ILE A CA 1
ATOM 3600 C C . ILE A 1 444 ? 13.552 -3.248 -14.444 1.00 98.00 444 ILE A C 1
ATOM 3602 O O . ILE A 1 444 ? 13.010 -2.274 -14.963 1.00 98.00 444 ILE A O 1
ATOM 3606 N N . ILE A 1 445 ? 14.090 -4.236 -15.157 1.00 97.44 445 ILE A N 1
ATOM 3607 C CA . ILE A 1 445 ? 14.004 -4.353 -16.618 1.00 97.44 445 ILE A CA 1
ATOM 3608 C C . ILE A 1 445 ? 12.873 -5.308 -17.010 1.00 97.44 445 ILE A C 1
ATOM 3610 O O . ILE A 1 445 ? 12.069 -4.957 -17.859 1.00 97.44 445 ILE A O 1
ATOM 3614 N N . ASP A 1 446 ? 12.811 -6.495 -16.402 1.00 97.81 446 ASP A N 1
ATOM 3615 C CA . ASP A 1 446 ? 11.748 -7.496 -16.591 1.00 97.81 446 ASP A CA 1
ATOM 3616 C C . ASP A 1 446 ? 11.682 -8.383 -15.329 1.00 97.81 446 ASP A C 1
ATOM 3618 O O . ASP A 1 446 ? 12.624 -8.420 -14.529 1.00 97.81 446 ASP A O 1
ATOM 3622 N N . GLY A 1 447 ? 10.590 -9.116 -15.126 1.00 96.75 447 GLY A N 1
ATOM 3623 C CA . GLY A 1 447 ? 10.348 -9.894 -13.914 1.00 96.75 447 GLY A CA 1
ATOM 3624 C C . GLY A 1 447 ? 9.938 -11.340 -14.174 1.00 96.75 447 GLY A C 1
ATOM 3625 O O . GLY A 1 447 ? 9.218 -11.648 -15.121 1.00 96.75 447 GLY A O 1
ATOM 3626 N N . LEU A 1 448 ? 10.376 -12.234 -13.285 1.00 96.94 448 LEU A N 1
ATOM 3627 C CA . LEU A 1 448 ? 9.961 -13.638 -13.260 1.00 96.94 448 LEU A CA 1
ATOM 3628 C C . LEU A 1 448 ? 8.882 -13.867 -12.192 1.00 96.94 448 LEU A C 1
ATOM 3630 O O . LEU A 1 448 ? 7.856 -14.497 -12.442 1.00 96.94 448 LEU A O 1
ATOM 3634 N N . MET A 1 449 ? 9.138 -13.344 -10.993 1.00 97.56 449 MET A N 1
ATOM 3635 C CA . MET A 1 449 ? 8.299 -13.494 -9.810 1.00 97.56 449 MET A CA 1
ATOM 3636 C C . MET A 1 449 ? 8.303 -12.175 -9.035 1.00 97.56 449 MET A C 1
ATOM 3638 O O . MET A 1 449 ? 9.370 -11.650 -8.724 1.00 97.56 449 MET A O 1
ATOM 3642 N N . LEU A 1 450 ? 7.127 -11.656 -8.693 1.00 97.38 450 LEU A N 1
ATOM 3643 C CA . LEU A 1 450 ? 6.967 -10.399 -7.956 1.00 97.38 450 LEU A CA 1
ATOM 3644 C C . LEU A 1 450 ? 6.213 -10.686 -6.658 1.00 97.38 450 LEU A C 1
ATOM 3646 O O . LEU A 1 450 ? 5.027 -11.008 -6.705 1.00 97.38 450 LEU A O 1
ATOM 3650 N N . GLY A 1 451 ? 6.884 -10.649 -5.502 1.00 94.94 451 GLY A N 1
ATOM 3651 C CA . GLY A 1 451 ? 6.248 -10.905 -4.201 1.00 94.94 451 GLY A CA 1
ATOM 3652 C C . GLY A 1 451 ? 5.409 -12.197 -4.137 1.00 94.94 451 GLY A C 1
ATOM 3653 O O . GLY A 1 451 ? 4.320 -12.215 -3.557 1.00 94.94 451 GLY A O 1
ATOM 3654 N N . GLY A 1 452 ? 5.860 -13.264 -4.807 1.00 93.69 452 GLY A N 1
ATOM 3655 C CA . GLY A 1 452 ? 5.155 -14.546 -4.915 1.00 93.69 452 GLY A CA 1
ATOM 3656 C C . GLY A 1 452 ? 4.037 -14.614 -5.964 1.00 93.69 452 GLY A C 1
ATOM 3657 O O . GLY A 1 452 ? 3.235 -15.548 -5.913 1.00 93.69 452 GLY A O 1
ATOM 3658 N N . VAL A 1 453 ? 3.947 -13.640 -6.872 1.00 95.12 453 VAL A N 1
ATOM 3659 C CA . VAL A 1 453 ? 3.105 -13.681 -8.078 1.00 95.12 453 VAL A CA 1
ATOM 3660 C C . VAL A 1 453 ? 3.983 -14.056 -9.271 1.00 95.12 453 VAL A C 1
ATOM 3662 O O . VAL A 1 453 ? 4.918 -13.324 -9.594 1.00 95.12 453 VAL A O 1
ATOM 3665 N N . ASP A 1 454 ? 3.701 -15.199 -9.900 1.00 96.75 454 ASP A N 1
ATOM 3666 C CA . ASP A 1 454 ? 4.463 -15.696 -11.051 1.00 96.75 454 ASP A CA 1
ATOM 3667 C C . ASP A 1 454 ? 3.986 -15.012 -12.331 1.00 96.75 454 ASP A C 1
ATOM 3669 O O . ASP A 1 454 ? 2.817 -15.123 -12.700 1.00 96.75 454 ASP A O 1
ATOM 3673 N N . ILE A 1 455 ? 4.896 -14.309 -13.000 1.00 96.62 455 ILE A N 1
ATOM 3674 C CA . ILE A 1 455 ? 4.599 -13.553 -14.220 1.00 96.62 455 ILE A CA 1
ATOM 3675 C C . ILE A 1 455 ? 5.393 -14.065 -15.423 1.00 96.62 455 ILE A C 1
ATOM 3677 O O . ILE A 1 455 ? 5.242 -13.554 -16.528 1.00 96.62 455 ILE A O 1
ATOM 3681 N N . ARG A 1 456 ? 6.223 -15.104 -15.258 1.00 95.56 456 ARG A N 1
ATOM 3682 C CA . ARG A 1 456 ? 7.254 -15.485 -16.242 1.00 95.56 456 ARG A CA 1
ATOM 3683 C C . ARG A 1 456 ? 6.721 -15.933 -17.603 1.00 95.56 456 ARG A C 1
ATOM 3685 O O . ARG A 1 456 ? 7.477 -15.979 -18.573 1.00 95.56 456 ARG A O 1
ATOM 3692 N N . ARG A 1 457 ? 5.451 -16.343 -17.655 1.00 93.88 457 ARG A N 1
ATOM 3693 C CA . ARG A 1 457 ? 4.763 -16.839 -18.860 1.00 93.88 457 ARG A CA 1
ATOM 3694 C C . ARG A 1 457 ? 3.760 -15.826 -19.424 1.00 93.88 457 ARG A C 1
ATOM 3696 O O . ARG A 1 457 ? 3.126 -16.124 -20.426 1.00 93.88 457 ARG A O 1
ATOM 3703 N N . LEU A 1 458 ? 3.618 -14.652 -18.803 1.00 94.81 458 LEU A N 1
ATOM 3704 C CA . LEU A 1 458 ? 2.783 -13.576 -19.338 1.00 94.81 458 LEU A CA 1
ATOM 3705 C C . LEU A 1 458 ? 3.461 -12.918 -20.552 1.00 94.81 458 LEU A C 1
ATOM 3707 O O . LEU A 1 458 ? 4.693 -12.975 -20.649 1.00 94.81 458 LEU A O 1
ATOM 3711 N N . PRO A 1 459 ? 2.699 -12.265 -21.449 1.00 94.69 459 PRO A N 1
ATOM 3712 C CA . PRO A 1 459 ? 3.261 -11.463 -22.536 1.00 94.69 459 PRO A CA 1
ATOM 3713 C C . PRO A 1 459 ? 4.230 -10.397 -22.018 1.00 94.69 459 PRO A C 1
ATOM 3715 O O . PRO A 1 459 ? 4.026 -9.864 -20.927 1.00 94.69 459 PRO A O 1
ATOM 3718 N N . LEU A 1 460 ? 5.259 -10.050 -22.803 1.00 95.19 460 LEU A N 1
ATOM 3719 C CA . LEU A 1 460 ? 6.283 -9.074 -22.399 1.00 95.19 460 LEU A CA 1
ATOM 3720 C C . LEU A 1 460 ? 5.661 -7.761 -21.898 1.00 95.19 460 LEU A C 1
ATOM 3722 O O . LEU A 1 460 ? 5.960 -7.337 -20.787 1.00 95.19 460 LEU A O 1
ATOM 3726 N N . ALA A 1 461 ? 4.731 -7.175 -22.657 1.00 93.50 461 ALA A N 1
ATOM 3727 C CA . ALA A 1 461 ? 4.050 -5.939 -22.264 1.00 93.50 461 ALA A CA 1
ATOM 3728 C C . ALA A 1 461 ? 3.344 -6.049 -20.898 1.00 93.50 461 ALA A C 1
ATOM 3730 O O . ALA A 1 461 ? 3.411 -5.127 -20.086 1.00 93.50 461 ALA A O 1
ATOM 3731 N N . GLU A 1 462 ? 2.725 -7.197 -20.609 1.00 94.81 462 GLU A N 1
ATOM 3732 C CA . GLU A 1 462 ? 2.039 -7.434 -19.338 1.00 94.81 462 GLU A CA 1
ATOM 3733 C C . GLU A 1 462 ? 3.028 -7.608 -18.180 1.00 94.81 462 GLU A C 1
ATOM 3735 O O . GLU A 1 462 ? 2.829 -7.039 -17.106 1.00 94.81 462 GLU A O 1
ATOM 3740 N N . ARG A 1 463 ? 4.145 -8.317 -18.397 1.00 96.69 463 ARG A N 1
ATOM 3741 C CA . ARG A 1 463 ? 5.216 -8.426 -17.392 1.00 96.69 463 ARG A CA 1
ATOM 3742 C C . ARG A 1 463 ? 5.791 -7.063 -17.034 1.00 96.69 463 ARG A C 1
ATOM 3744 O O . ARG A 1 463 ? 5.962 -6.770 -15.852 1.00 96.69 463 ARG A O 1
ATOM 3751 N N . LEU A 1 464 ? 6.042 -6.219 -18.036 1.00 95.88 464 LEU A N 1
ATOM 3752 C CA . LEU A 1 464 ? 6.554 -4.863 -17.840 1.00 95.88 464 LEU A CA 1
ATOM 3753 C C . LEU A 1 464 ? 5.549 -3.979 -17.090 1.00 95.88 464 LEU A C 1
ATOM 3755 O O . LEU A 1 464 ? 5.939 -3.291 -16.146 1.00 95.88 464 LEU A O 1
ATOM 3759 N N . ARG A 1 465 ? 4.252 -4.075 -17.419 1.00 95.56 465 ARG A N 1
ATOM 3760 C CA . ARG A 1 465 ? 3.166 -3.403 -16.682 1.00 95.56 465 ARG A CA 1
ATOM 3761 C C . ARG A 1 465 ? 3.125 -3.835 -15.214 1.00 95.56 465 ARG A C 1
ATOM 3763 O O . ARG A 1 465 ? 2.996 -3.003 -14.316 1.00 95.56 465 ARG A O 1
ATOM 3770 N N . MET A 1 466 ? 3.281 -5.132 -14.944 1.00 96.81 466 MET A N 1
ATOM 3771 C CA . MET A 1 466 ? 3.344 -5.649 -13.575 1.00 96.81 466 MET A CA 1
ATOM 3772 C C . MET A 1 466 ? 4.614 -5.208 -12.837 1.00 96.81 466 MET A C 1
ATOM 3774 O O . MET A 1 466 ? 4.531 -4.898 -11.650 1.00 96.81 466 MET A O 1
ATOM 3778 N N . CYS A 1 467 ? 5.762 -5.124 -13.516 1.00 97.50 467 CYS A N 1
ATOM 3779 C CA . CYS A 1 467 ? 7.005 -4.593 -12.945 1.00 97.50 467 CYS A CA 1
ATOM 3780 C C . CYS A 1 467 ? 6.879 -3.110 -12.578 1.00 97.50 467 CYS A C 1
ATOM 3782 O O . CYS A 1 467 ? 7.329 -2.709 -11.506 1.00 97.50 467 CYS A O 1
ATOM 3784 N N . GLU A 1 468 ? 6.221 -2.304 -13.415 1.00 95.50 468 GLU A N 1
ATOM 3785 C CA . GLU A 1 468 ? 5.917 -0.901 -13.121 1.00 95.50 468 GLU A CA 1
ATOM 3786 C C . GLU A 1 468 ? 5.012 -0.767 -11.895 1.00 95.50 468 GLU A C 1
ATOM 3788 O O . GLU A 1 468 ? 5.344 -0.044 -10.951 1.00 95.50 468 GLU A O 1
ATOM 3793 N N . LYS A 1 469 ? 3.915 -1.530 -11.859 1.00 95.94 469 LYS A N 1
ATOM 3794 C CA . LYS A 1 469 ? 3.000 -1.564 -10.713 1.00 95.94 469 LYS A CA 1
ATOM 3795 C C . LYS A 1 469 ? 3.709 -2.004 -9.426 1.00 95.94 469 LYS A C 1
ATOM 3797 O O . LYS A 1 469 ? 3.505 -1.401 -8.374 1.00 95.94 469 LYS A O 1
ATOM 3802 N N . PHE A 1 470 ? 4.563 -3.024 -9.507 1.00 97.19 470 PHE A N 1
ATOM 3803 C CA . PHE A 1 470 ? 5.350 -3.526 -8.381 1.00 97.19 470 PHE A CA 1
ATOM 3804 C C . PHE A 1 470 ? 6.351 -2.488 -7.879 1.00 97.19 470 PHE A C 1
ATOM 3806 O O . PHE A 1 470 ? 6.371 -2.206 -6.683 1.00 97.19 470 PHE A O 1
ATOM 3813 N N . ALA A 1 471 ? 7.116 -1.865 -8.783 1.00 95.12 471 ALA A N 1
ATOM 3814 C CA . ALA A 1 471 ? 8.040 -0.788 -8.447 1.00 95.12 471 ALA A CA 1
ATOM 3815 C C . ALA A 1 471 ? 7.310 0.371 -7.755 1.00 95.12 471 ALA A C 1
ATOM 3817 O O . ALA A 1 471 ? 7.760 0.834 -6.711 1.00 95.12 471 ALA A O 1
ATOM 3818 N N . LYS A 1 472 ? 6.136 0.777 -8.261 1.00 93.06 472 LYS A N 1
ATOM 3819 C CA . LYS A 1 472 ? 5.295 1.810 -7.633 1.00 93.06 472 LYS A CA 1
ATOM 3820 C C . LYS A 1 472 ? 4.890 1.445 -6.198 1.00 93.06 472 LYS A C 1
ATOM 3822 O O . LYS A 1 472 ? 4.823 2.327 -5.348 1.00 93.06 472 LYS A O 1
ATOM 3827 N N . ALA A 1 473 ? 4.634 0.167 -5.915 1.00 94.62 473 ALA A N 1
ATOM 3828 C CA . ALA A 1 473 ? 4.204 -0.290 -4.594 1.00 94.62 473 ALA A CA 1
ATOM 3829 C C . ALA A 1 473 ? 5.330 -0.264 -3.552 1.00 94.62 473 ALA A C 1
ATOM 3831 O O . ALA A 1 473 ? 5.108 0.117 -2.403 1.00 94.62 473 ALA A O 1
ATOM 3832 N N . ILE A 1 474 ? 6.538 -0.667 -3.944 1.00 92.56 474 ILE A N 1
ATOM 3833 C CA . ILE A 1 474 ? 7.692 -0.750 -3.034 1.00 92.56 474 ILE A CA 1
ATOM 3834 C C . ILE A 1 474 ? 8.472 0.560 -2.945 1.00 92.56 474 ILE A C 1
ATOM 3836 O O . ILE A 1 474 ? 9.188 0.772 -1.971 1.00 92.56 474 ILE A O 1
ATOM 3840 N N . ASN A 1 475 ? 8.343 1.451 -3.932 1.00 90.12 475 ASN A N 1
ATOM 3841 C CA . ASN A 1 475 ? 9.061 2.716 -3.916 1.00 90.12 475 ASN A CA 1
ATOM 3842 C C . ASN A 1 475 ? 8.623 3.561 -2.710 1.00 90.12 475 ASN A C 1
ATOM 3844 O O . ASN A 1 475 ? 7.429 3.693 -2.410 1.00 90.12 475 ASN A O 1
ATOM 3848 N N . LYS A 1 476 ? 9.606 4.124 -2.011 1.00 85.25 476 LYS A N 1
ATOM 3849 C CA . LYS A 1 476 ? 9.426 4.994 -0.847 1.00 85.25 476 LYS A CA 1
ATOM 3850 C C . LYS A 1 476 ? 10.197 6.287 -1.100 1.00 85.25 476 LYS A C 1
ATOM 3852 O O . LYS A 1 476 ? 11.272 6.231 -1.706 1.00 85.25 476 LYS A O 1
ATOM 3857 N N . PRO A 1 477 ? 9.695 7.448 -0.656 1.00 78.00 477 PRO A N 1
ATOM 3858 C CA . PRO A 1 477 ? 10.497 8.660 -0.627 1.00 78.00 477 PRO A CA 1
ATOM 3859 C C . PRO A 1 477 ? 11.762 8.400 0.200 1.00 78.00 477 PRO A C 1
ATOM 3861 O O . PRO A 1 477 ? 11.681 7.710 1.221 1.00 78.00 477 PRO A O 1
ATOM 3864 N N . PRO A 1 478 ? 12.923 8.923 -0.209 1.00 67.12 478 PRO A N 1
ATOM 3865 C CA . PRO A 1 478 ? 14.142 8.752 0.560 1.00 67.12 478 PRO A CA 1
ATOM 3866 C C . PRO A 1 478 ? 13.984 9.455 1.908 1.00 67.12 478 PRO A C 1
ATOM 3868 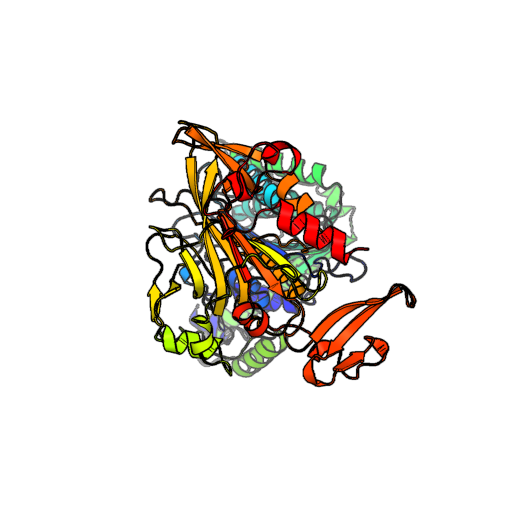O O . PRO A 1 478 ? 13.913 10.680 1.985 1.00 67.12 478 PRO A O 1
ATOM 3871 N N . LYS A 1 479 ? 13.922 8.664 2.975 1.00 63.91 479 LYS A N 1
ATOM 3872 C CA . LYS A 1 479 ? 13.953 9.157 4.351 1.00 63.91 479 LYS A CA 1
ATOM 3873 C C . LYS A 1 479 ? 15.389 9.072 4.851 1.00 63.91 479 LYS A C 1
ATOM 3875 O O . LYS A 1 479 ? 16.026 8.043 4.620 1.00 63.91 479 LYS A O 1
ATOM 3880 N N . PRO A 1 480 ? 15.932 10.118 5.489 1.00 53.28 480 PRO A N 1
ATOM 3881 C CA . PRO A 1 480 ? 17.117 9.936 6.305 1.00 53.28 480 PRO A CA 1
ATOM 3882 C C . PRO A 1 480 ? 16.704 9.043 7.478 1.00 53.28 480 PRO A C 1
ATOM 3884 O O . PRO A 1 480 ? 15.847 9.423 8.272 1.00 53.28 480 PRO A O 1
ATOM 3887 N N . ASP A 1 481 ? 17.239 7.827 7.563 1.00 51.72 481 ASP A N 1
ATOM 3888 C CA . ASP A 1 481 ? 17.124 7.073 8.810 1.00 51.72 481 ASP A CA 1
ATOM 3889 C C . ASP A 1 481 ? 17.932 7.773 9.929 1.00 51.72 481 ASP A C 1
ATOM 3891 O O . ASP A 1 481 ? 18.638 8.759 9.694 1.00 51.72 481 ASP A O 1
ATOM 3895 N N . SER A 1 482 ? 17.858 7.273 11.164 1.00 41.12 482 SER A N 1
ATOM 3896 C CA . SER A 1 482 ? 18.647 7.785 12.297 1.00 41.12 482 SER A CA 1
ATOM 3897 C C . SER A 1 482 ? 20.172 7.680 12.098 1.00 41.12 482 SER A C 1
ATOM 3899 O O . SER A 1 482 ? 20.924 8.288 12.855 1.00 41.12 482 SER A O 1
ATOM 3901 N N . SER A 1 483 ? 20.631 6.956 11.068 1.00 39.66 483 SER A N 1
ATOM 3902 C CA . SER A 1 483 ? 22.026 6.877 10.609 1.00 39.66 483 SER A CA 1
ATOM 3903 C C . SER A 1 483 ? 22.321 7.739 9.366 1.00 39.66 483 SER A C 1
ATOM 3905 O O . SER A 1 483 ? 23.442 7.733 8.863 1.00 39.66 483 SER A O 1
ATOM 3907 N N . GLY A 1 484 ? 21.337 8.496 8.865 1.00 47.44 484 GLY A N 1
ATOM 3908 C CA . GLY A 1 484 ? 21.430 9.322 7.659 1.00 47.44 484 GLY A CA 1
ATOM 3909 C C . GLY A 1 484 ? 21.319 8.552 6.337 1.00 47.44 484 GLY A C 1
ATOM 3910 O O . GLY A 1 484 ? 21.488 9.150 5.269 1.00 47.44 484 GLY A O 1
ATOM 3911 N N . THR A 1 485 ? 21.029 7.250 6.370 1.00 49.78 485 THR A N 1
ATOM 3912 C CA . THR A 1 485 ? 21.038 6.394 5.186 1.00 49.78 485 THR A CA 1
ATOM 3913 C C . THR A 1 485 ? 19.676 6.319 4.507 1.00 49.78 485 THR A C 1
ATOM 3915 O O . THR A 1 485 ? 18.638 6.169 5.146 1.00 49.78 485 THR A O 1
ATOM 3918 N N . ARG A 1 486 ? 19.678 6.461 3.177 1.00 67.81 486 ARG A N 1
ATOM 3919 C CA . ARG A 1 486 ? 18.470 6.575 2.350 1.00 67.81 486 ARG A CA 1
ATOM 3920 C C . ARG A 1 486 ? 18.097 5.219 1.763 1.00 67.81 486 ARG A C 1
ATOM 3922 O O . ARG A 1 486 ? 18.961 4.533 1.221 1.00 67.81 486 ARG A O 1
ATOM 3929 N N . THR A 1 487 ? 16.816 4.864 1.820 1.00 78.75 487 THR A N 1
ATOM 3930 C CA . THR A 1 487 ? 16.262 3.747 1.043 1.00 78.75 487 THR A CA 1
ATOM 3931 C C . THR A 1 487 ? 16.535 3.960 -0.444 1.00 78.75 487 THR A C 1
ATOM 3933 O O . THR A 1 487 ? 16.382 5.067 -0.965 1.00 78.75 487 THR A O 1
ATOM 3936 N N . MET A 1 488 ? 16.969 2.904 -1.133 1.00 88.25 488 MET A N 1
ATOM 3937 C CA . MET A 1 488 ? 17.230 2.977 -2.569 1.00 88.25 488 MET A CA 1
ATOM 3938 C C . MET A 1 488 ? 15.901 3.079 -3.328 1.00 88.25 488 MET A C 1
ATOM 3940 O O . MET A 1 488 ? 15.055 2.196 -3.164 1.00 88.25 488 MET A O 1
ATOM 3944 N N . PRO A 1 489 ? 15.702 4.110 -4.173 1.00 90.00 489 PRO A N 1
ATOM 3945 C CA . PRO A 1 489 ? 14.509 4.204 -5.003 1.00 90.00 489 PRO A CA 1
ATOM 3946 C C . PRO A 1 489 ? 14.391 2.996 -5.924 1.00 90.00 489 PRO A C 1
ATOM 3948 O O . PRO A 1 489 ? 15.396 2.528 -6.467 1.00 90.00 489 PRO A O 1
ATOM 3951 N N . VAL A 1 490 ? 13.164 2.526 -6.137 1.00 92.88 490 VAL A N 1
ATOM 3952 C CA . VAL A 1 490 ? 12.886 1.410 -7.043 1.00 92.88 490 VAL A CA 1
ATOM 3953 C C . VAL A 1 490 ? 11.983 1.865 -8.172 1.00 92.88 490 VAL A C 1
ATOM 3955 O O . VAL A 1 490 ? 10.970 2.530 -7.959 1.00 92.88 490 VAL A O 1
ATOM 3958 N N . ARG A 1 491 ? 12.363 1.511 -9.397 1.00 92.62 491 ARG A N 1
ATOM 3959 C CA . ARG A 1 491 ? 11.693 1.933 -10.627 1.00 92.62 491 ARG A CA 1
ATOM 3960 C C . ARG A 1 491 ? 11.576 0.766 -11.589 1.00 92.62 491 ARG A C 1
ATOM 3962 O O . ARG A 1 491 ? 12.345 -0.184 -11.506 1.00 92.62 491 ARG A O 1
ATOM 3969 N N . SER A 1 492 ? 10.654 0.867 -12.536 1.00 94.94 492 SER A N 1
ATOM 3970 C CA . SER A 1 492 ? 10.655 0.016 -13.724 1.00 94.94 492 SER A CA 1
ATOM 3971 C C . SER A 1 492 ? 11.174 0.820 -14.909 1.00 94.94 492 SER A C 1
ATOM 3973 O O . SER A 1 492 ? 10.869 2.009 -15.042 1.00 94.94 492 SER A O 1
ATOM 3975 N N . LYS A 1 493 ? 11.985 0.201 -15.765 1.00 94.31 493 LYS A N 1
ATOM 3976 C CA . LYS A 1 493 ? 12.391 0.808 -17.030 1.00 94.31 493 LYS A CA 1
ATOM 3977 C C . LYS A 1 493 ? 11.174 0.919 -17.934 1.00 94.31 493 LYS A C 1
ATOM 3979 O O . LYS A 1 493 ? 10.400 -0.022 -18.083 1.00 94.31 493 LYS A O 1
ATOM 3984 N N . ARG A 1 494 ? 11.044 2.079 -18.571 1.00 92.38 494 ARG A N 1
ATOM 3985 C CA . ARG A 1 494 ? 10.082 2.265 -19.648 1.00 92.38 494 ARG A CA 1
ATOM 3986 C C . ARG A 1 494 ? 10.566 1.494 -20.872 1.00 92.38 494 ARG A C 1
ATOM 3988 O O . ARG A 1 494 ? 11.720 1.665 -21.271 1.00 92.38 494 ARG A O 1
ATOM 3995 N N . SER A 1 495 ? 9.688 0.681 -21.447 1.00 93.12 495 SER A N 1
ATOM 3996 C CA . SER A 1 495 ? 9.908 0.098 -22.764 1.00 93.12 495 SER A CA 1
ATOM 3997 C C . SER A 1 495 ? 9.406 1.016 -23.869 1.00 93.12 495 SER A C 1
ATOM 3999 O O . SER A 1 495 ? 8.502 1.835 -23.683 1.00 93.12 495 SER A O 1
ATOM 4001 N N . PHE A 1 496 ? 10.027 0.860 -25.028 1.00 93.62 496 PHE A N 1
ATOM 4002 C CA . PHE A 1 496 ? 9.674 1.525 -26.270 1.00 93.62 496 PHE A CA 1
ATOM 4003 C C . PHE A 1 496 ? 9.579 0.466 -27.357 1.00 93.62 496 PHE A C 1
ATOM 4005 O O . PHE A 1 496 ? 10.329 -0.511 -27.342 1.00 93.62 496 PHE A O 1
ATOM 4012 N N . GLU A 1 497 ? 8.656 0.629 -28.291 1.00 92.31 497 GLU A N 1
ATOM 4013 C CA . GLU A 1 497 ? 8.606 -0.245 -29.458 1.00 92.31 497 GLU A CA 1
ATOM 4014 C C . GLU A 1 497 ? 9.734 0.126 -30.421 1.00 92.31 497 GLU A C 1
ATOM 4016 O O . GLU A 1 497 ? 10.112 1.292 -30.525 1.00 92.31 497 GLU A O 1
ATOM 4021 N N . LEU A 1 498 ? 10.287 -0.865 -31.125 1.00 91.00 498 LEU A N 1
ATOM 4022 C CA . LEU A 1 498 ? 11.451 -0.666 -31.992 1.00 91.00 498 LEU A CA 1
ATOM 4023 C C . LEU A 1 498 ? 11.227 0.424 -33.055 1.00 91.00 498 LEU A C 1
ATOM 4025 O O . LEU A 1 498 ? 12.136 1.198 -33.333 1.00 91.00 498 LEU A O 1
ATOM 4029 N N . TYR A 1 499 ? 10.024 0.508 -33.623 1.00 85.44 499 TYR A N 1
ATOM 4030 C CA . TYR A 1 499 ? 9.689 1.525 -34.622 1.00 85.44 499 TYR A CA 1
ATOM 4031 C C . TYR A 1 499 ? 9.526 2.936 -34.025 1.00 85.44 499 TYR A C 1
ATOM 4033 O O . TYR A 1 499 ? 9.651 3.914 -34.750 1.00 85.44 499 TYR A O 1
ATOM 4041 N N . GLY A 1 500 ? 9.287 3.051 -32.714 1.00 83.69 500 GLY A N 1
ATOM 4042 C CA . GLY A 1 500 ? 9.208 4.314 -31.971 1.00 83.69 500 GLY A CA 1
ATOM 4043 C C . GLY A 1 500 ? 10.552 4.726 -31.364 1.00 83.69 500 GLY A C 1
ATOM 4044 O O . GLY A 1 500 ? 10.592 5.306 -30.280 1.00 83.69 500 GLY A O 1
ATOM 4045 N N . MET A 1 501 ? 11.667 4.357 -32.003 1.00 89.38 501 MET A N 1
ATOM 4046 C CA . MET A 1 501 ? 13.009 4.628 -31.481 1.00 89.38 501 MET A CA 1
ATOM 4047 C C . MET A 1 501 ? 13.315 6.127 -31.389 1.00 89.38 501 MET A C 1
ATOM 4049 O O . MET A 1 501 ? 13.942 6.567 -30.425 1.00 89.38 501 MET A O 1
ATOM 4053 N N . GLU A 1 502 ? 12.829 6.908 -32.348 1.00 89.12 502 GLU A N 1
ATOM 4054 C CA . GLU A 1 502 ? 13.034 8.356 -32.395 1.00 89.12 502 GLU A CA 1
ATOM 4055 C C . GLU A 1 502 ? 12.402 9.065 -31.193 1.00 89.12 502 GLU A C 1
ATOM 4057 O O . GLU A 1 502 ? 13.081 9.842 -30.516 1.00 89.12 502 GLU A O 1
ATOM 4062 N N . ASP A 1 503 ? 11.180 8.678 -30.809 1.00 90.00 503 ASP A N 1
ATOM 4063 C CA . ASP A 1 503 ? 10.496 9.186 -29.614 1.00 90.00 503 ASP A CA 1
ATOM 4064 C C . ASP A 1 503 ? 11.341 9.043 -28.339 1.00 90.00 503 ASP A C 1
ATOM 4066 O O . ASP A 1 503 ? 11.206 9.834 -27.403 1.00 90.00 503 ASP A O 1
ATOM 4070 N N . PHE A 1 504 ? 12.180 8.006 -28.245 1.00 92.19 504 PHE A N 1
ATOM 4071 C CA . PHE A 1 504 ? 13.077 7.833 -27.105 1.00 92.19 504 PHE A CA 1
ATOM 4072 C C . PHE A 1 504 ? 14.212 8.864 -27.126 1.00 92.19 504 PHE A C 1
ATOM 4074 O O . PHE A 1 504 ? 14.485 9.485 -26.095 1.00 92.19 504 PHE A O 1
ATOM 4081 N N . PHE A 1 505 ? 14.861 9.063 -28.274 1.00 91.50 505 PHE A N 1
ATOM 4082 C CA . PHE A 1 505 ? 15.970 10.008 -28.408 1.00 91.50 505 PHE A CA 1
ATOM 4083 C C . PHE A 1 505 ? 15.520 11.466 -28.265 1.00 91.50 505 PHE A C 1
ATOM 4085 O O . PHE A 1 505 ? 16.240 12.261 -27.656 1.00 91.50 505 PHE A O 1
ATOM 4092 N N . GLU A 1 506 ? 14.323 11.807 -28.745 1.00 90.00 506 GLU A N 1
ATOM 4093 C CA . GLU A 1 506 ? 13.712 13.132 -28.569 1.00 90.00 506 GLU A CA 1
ATOM 4094 C C . GLU A 1 506 ? 13.393 13.450 -27.103 1.00 90.00 506 GLU A C 1
ATOM 4096 O O . GLU A 1 506 ? 13.469 14.600 -26.679 1.00 90.00 506 GLU A O 1
ATOM 4101 N N . ARG A 1 507 ? 13.089 12.428 -26.293 1.00 90.50 507 ARG A N 1
ATOM 4102 C CA . ARG A 1 507 ? 12.851 12.573 -24.845 1.00 90.50 507 ARG A CA 1
ATOM 4103 C C . ARG A 1 507 ? 14.133 12.720 -24.023 1.00 90.50 507 ARG A C 1
ATOM 4105 O O . ARG A 1 507 ? 14.036 12.859 -22.802 1.00 90.50 507 ARG A O 1
ATOM 4112 N N . MET A 1 508 ? 15.313 12.627 -24.640 1.00 91.81 508 MET A N 1
ATOM 4113 C CA . MET A 1 508 ? 16.585 12.789 -23.943 1.00 91.81 508 MET A CA 1
ATOM 4114 C C . MET A 1 508 ? 17.118 14.216 -24.038 1.00 91.81 508 MET A C 1
ATOM 4116 O O . MET A 1 508 ? 17.409 14.736 -25.121 1.00 91.81 508 MET A O 1
ATOM 4120 N N . ASP A 1 509 ? 17.393 14.783 -22.871 1.00 91.31 509 ASP A N 1
ATOM 4121 C CA . ASP A 1 509 ? 17.997 16.101 -22.726 1.00 91.31 509 ASP A CA 1
ATOM 4122 C C . ASP A 1 509 ? 19.525 15.999 -22.657 1.00 91.31 509 ASP A C 1
ATOM 4124 O O . ASP A 1 509 ? 20.092 14.990 -22.230 1.00 91.31 509 ASP A O 1
ATOM 4128 N N . THR A 1 510 ? 20.220 17.046 -23.096 1.00 91.44 510 THR A N 1
ATOM 4129 C CA . THR A 1 510 ? 21.684 17.118 -23.005 1.00 91.44 510 THR A CA 1
ATOM 4130 C C . THR A 1 510 ? 22.083 17.762 -21.684 1.00 91.44 510 THR A C 1
ATOM 4132 O O . THR A 1 510 ? 21.781 18.930 -21.472 1.00 91.44 510 THR A O 1
ATOM 4135 N N . TYR A 1 511 ? 22.843 17.042 -20.861 1.00 91.75 511 TYR A N 1
ATOM 4136 C CA . TYR A 1 511 ? 23.346 17.524 -19.572 1.00 91.75 511 TYR A CA 1
ATOM 4137 C C . TYR A 1 511 ? 24.869 17.629 -19.575 1.00 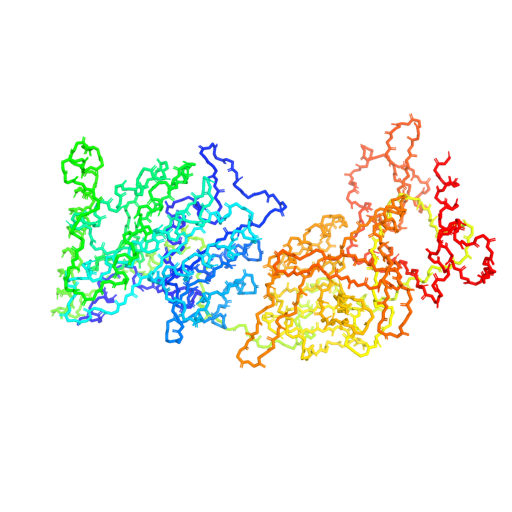91.75 511 TYR A C 1
ATOM 4139 O O . TYR A 1 511 ? 25.556 16.786 -20.167 1.00 91.75 511 TYR A O 1
ATOM 4147 N N . GLN A 1 512 ? 25.412 18.620 -18.865 1.00 93.00 512 GLN A N 1
ATOM 4148 C CA . GLN A 1 512 ? 26.840 18.673 -18.560 1.00 93.00 512 GLN A CA 1
ATOM 4149 C C . GLN A 1 512 ? 27.157 17.857 -17.298 1.00 93.00 512 GLN A C 1
ATOM 4151 O O . GLN A 1 512 ? 26.622 18.119 -16.221 1.00 93.00 512 GLN A O 1
ATOM 4156 N N . LEU A 1 513 ? 28.039 16.862 -17.411 1.00 91.00 513 LEU A N 1
ATOM 4157 C CA . LEU A 1 513 ? 28.499 16.035 -16.292 1.00 91.00 513 LEU A CA 1
ATOM 4158 C C . LEU A 1 513 ? 29.635 16.706 -15.493 1.00 91.00 513 LEU A C 1
ATOM 4160 O O . LEU A 1 513 ? 30.230 17.688 -15.937 1.00 91.00 513 LEU A O 1
ATOM 4164 N N . LYS A 1 514 ? 29.961 16.166 -14.308 1.00 88.88 514 LYS A N 1
ATOM 4165 C CA . LYS A 1 514 ? 31.060 16.657 -13.442 1.00 88.88 514 LYS A CA 1
ATOM 4166 C C . LYS A 1 514 ? 32.429 16.726 -14.120 1.00 88.88 514 LYS A C 1
ATOM 4168 O O . LYS A 1 514 ? 33.223 17.592 -13.766 1.00 88.88 514 LYS A O 1
ATOM 4173 N N . ASP A 1 515 ? 32.699 15.825 -15.057 1.00 87.50 515 ASP A N 1
ATOM 4174 C CA . ASP A 1 515 ? 33.931 15.784 -15.858 1.00 87.50 515 ASP A CA 1
ATOM 4175 C C . ASP A 1 515 ? 33.933 16.813 -17.008 1.00 87.50 515 ASP A C 1
ATOM 4177 O O . ASP A 1 515 ? 34.896 16.904 -17.762 1.00 87.50 515 ASP A O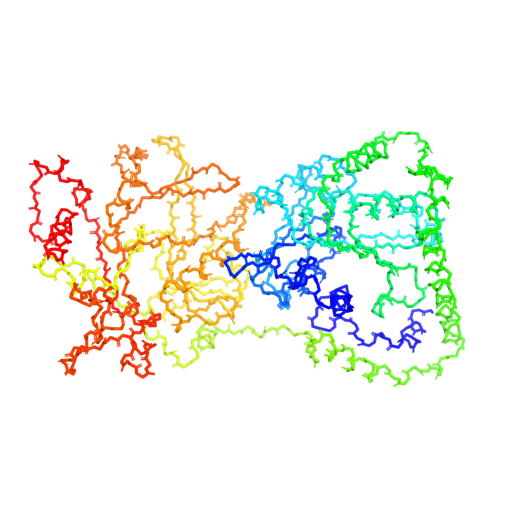 1
ATOM 4181 N N . GLY A 1 516 ? 32.861 17.600 -17.145 1.00 86.56 516 GLY A N 1
ATOM 4182 C CA . GLY A 1 516 ? 32.669 18.575 -18.213 1.00 86.56 516 GLY A CA 1
ATOM 4183 C C . GLY A 1 516 ? 32.083 17.985 -19.497 1.00 86.56 516 GLY A C 1
ATOM 4184 O O . GLY A 1 516 ? 31.702 18.755 -20.381 1.00 86.56 516 GLY A O 1
ATOM 4185 N N . ALA A 1 517 ? 31.949 16.659 -19.608 1.00 87.62 517 ALA A N 1
ATOM 4186 C CA . ALA A 1 517 ? 31.401 16.019 -20.795 1.00 87.62 517 ALA A CA 1
ATOM 4187 C C . ALA A 1 517 ? 29.899 16.300 -20.934 1.00 87.62 517 ALA A C 1
ATOM 4189 O O . ALA A 1 517 ? 29.137 16.220 -19.968 1.00 87.62 517 ALA A O 1
ATOM 4190 N N . ARG A 1 518 ? 29.449 16.576 -22.162 1.00 89.06 518 ARG A N 1
ATOM 4191 C CA . ARG A 1 518 ? 28.022 16.712 -22.486 1.00 89.06 518 ARG A CA 1
ATOM 4192 C C . ARG A 1 518 ? 27.475 15.359 -22.926 1.00 89.06 518 ARG A C 1
ATOM 4194 O O . ARG A 1 518 ? 28.011 14.745 -23.847 1.00 89.06 518 ARG A O 1
ATOM 4201 N N . ARG A 1 519 ? 26.434 14.867 -22.253 1.00 89.81 519 ARG A N 1
ATOM 4202 C CA . ARG A 1 519 ? 25.825 13.554 -22.526 1.00 89.81 519 ARG A CA 1
ATOM 4203 C C . ARG A 1 519 ? 24.305 13.677 -22.576 1.00 89.81 519 ARG A C 1
ATOM 4205 O O . ARG A 1 519 ? 23.724 14.472 -21.842 1.00 89.81 519 ARG A O 1
ATOM 4212 N N . LYS A 1 520 ? 23.672 12.845 -23.404 1.00 90.31 520 LYS A N 1
ATOM 4213 C CA . LYS A 1 520 ? 22.219 12.661 -23.405 1.00 90.31 520 LYS A CA 1
ATOM 4214 C C . LYS A 1 520 ? 21.797 11.887 -22.153 1.00 90.31 520 LYS A C 1
ATOM 4216 O O . LYS A 1 520 ? 22.321 10.805 -21.888 1.00 90.31 520 LYS A O 1
ATOM 4221 N N . GLY A 1 521 ? 20.897 12.465 -21.369 1.00 92.56 521 GLY A N 1
ATOM 4222 C CA . GLY A 1 521 ? 20.328 11.879 -20.164 1.00 92.56 521 GLY A CA 1
ATOM 4223 C C . GLY A 1 521 ? 18.846 11.588 -20.348 1.00 92.56 521 GLY A C 1
ATOM 4224 O O . GLY A 1 521 ? 18.124 12.343 -20.993 1.00 92.56 521 GLY A O 1
ATOM 4225 N N . TYR A 1 522 ? 18.390 10.491 -19.755 1.00 93.44 522 TYR A N 1
ATOM 4226 C CA . TYR A 1 522 ? 16.981 10.144 -19.697 1.00 93.44 522 TYR A CA 1
ATOM 4227 C C . TYR A 1 522 ? 16.400 10.588 -18.357 1.00 93.44 522 TYR A C 1
ATOM 4229 O O . TYR A 1 522 ? 16.818 10.112 -17.294 1.00 93.44 522 TYR A O 1
ATOM 4237 N N . LYS A 1 523 ? 15.433 11.504 -18.413 1.00 92.00 523 LYS A N 1
ATOM 4238 C CA . LYS A 1 523 ? 14.799 12.092 -17.237 1.00 92.00 523 LYS A CA 1
ATOM 4239 C C . LYS A 1 523 ? 13.884 11.088 -16.534 1.00 92.00 523 LYS A C 1
ATOM 4241 O O . LYS A 1 523 ? 13.074 10.398 -17.150 1.00 92.00 523 LYS A O 1
ATOM 4246 N N . VAL A 1 524 ? 13.993 11.036 -15.216 1.00 88.44 524 VAL A N 1
ATOM 4247 C CA . VAL A 1 524 ? 13.236 10.166 -14.328 1.00 88.44 524 VAL A CA 1
ATOM 4248 C C . VAL A 1 524 ? 12.435 11.038 -13.375 1.00 88.44 524 VAL A C 1
ATOM 4250 O O . VAL A 1 524 ? 12.991 11.719 -12.511 1.00 88.44 524 VAL A O 1
ATOM 4253 N N . ARG A 1 525 ? 11.112 11.022 -13.551 1.00 76.81 525 ARG A N 1
ATOM 4254 C CA . ARG A 1 525 ? 10.206 11.806 -12.713 1.00 76.81 525 ARG A CA 1
ATOM 4255 C C . ARG A 1 525 ? 10.107 11.203 -11.317 1.00 76.81 525 ARG A C 1
ATOM 4257 O O . ARG A 1 525 ? 10.076 9.978 -11.159 1.00 76.81 525 ARG A O 1
ATOM 4264 N N . ASN A 1 526 ? 10.061 12.060 -10.307 1.00 70.00 526 ASN A N 1
ATOM 4265 C CA . ASN A 1 526 ? 9.862 11.652 -8.924 1.00 70.00 526 ASN A CA 1
ATOM 4266 C C . ASN A 1 526 ? 8.710 12.468 -8.330 1.00 70.00 526 ASN A C 1
ATOM 4268 O O . ASN A 1 526 ? 8.655 13.678 -8.501 1.00 70.00 526 ASN A O 1
ATOM 4272 N N . THR A 1 527 ? 7.759 11.813 -7.667 1.00 63.09 527 THR A N 1
ATOM 4273 C CA . THR A 1 527 ? 6.589 12.497 -7.087 1.00 63.09 527 THR A CA 1
ATOM 4274 C C . THR A 1 527 ? 6.948 13.298 -5.837 1.00 63.09 527 THR A C 1
ATOM 4276 O O . THR A 1 527 ? 6.251 14.244 -5.494 1.00 63.09 527 THR A O 1
ATOM 4279 N N . ASN A 1 528 ? 8.031 12.919 -5.149 1.00 60.66 528 ASN A N 1
ATOM 4280 C CA . ASN A 1 528 ? 8.386 13.456 -3.831 1.00 60.66 528 ASN A CA 1
ATOM 4281 C C . ASN A 1 528 ? 9.772 14.115 -3.776 1.00 60.66 528 ASN A C 1
ATOM 4283 O O . ASN A 1 528 ? 10.155 14.638 -2.735 1.00 60.66 528 ASN A O 1
ATOM 4287 N N . GLU A 1 529 ? 10.528 14.090 -4.872 1.00 68.75 529 GLU A N 1
ATOM 4288 C CA . GLU A 1 529 ? 11.824 14.760 -4.994 1.00 68.75 529 GLU A CA 1
ATOM 4289 C C . GLU A 1 529 ? 11.895 15.500 -6.333 1.00 68.75 529 GLU A C 1
ATOM 4291 O O . GLU A 1 529 ? 11.138 15.170 -7.247 1.00 68.75 529 GLU A O 1
ATOM 4296 N N . PRO A 1 530 ? 12.830 16.450 -6.493 1.00 74.81 530 PRO A N 1
ATOM 4297 C CA . PRO A 1 530 ? 13.156 16.986 -7.803 1.00 74.81 530 PRO A CA 1
ATOM 4298 C C . PRO A 1 530 ? 13.471 15.878 -8.810 1.00 74.81 530 PRO A C 1
ATOM 4300 O O . PRO A 1 530 ? 14.040 14.837 -8.463 1.00 74.81 530 PRO A O 1
ATOM 4303 N N . ASP A 1 531 ? 13.133 16.136 -10.070 1.00 84.94 531 ASP A N 1
ATOM 4304 C CA . ASP A 1 531 ? 13.429 15.212 -11.154 1.00 84.94 531 ASP A CA 1
ATOM 4305 C C . ASP A 1 531 ? 14.933 14.915 -11.226 1.00 84.94 531 ASP A C 1
ATOM 4307 O O . ASP A 1 531 ? 15.786 15.800 -11.098 1.00 84.94 531 ASP A O 1
ATOM 4311 N N . ARG A 1 532 ? 15.247 13.644 -11.468 1.00 91.75 532 ARG A N 1
ATOM 4312 C CA . ARG A 1 532 ? 16.610 13.154 -11.677 1.00 91.75 532 ARG A CA 1
ATOM 4313 C C . ARG A 1 532 ? 16.752 12.671 -13.112 1.00 91.75 532 ARG A C 1
ATOM 4315 O O . ARG A 1 532 ? 15.774 12.591 -13.850 1.00 91.75 532 ARG A O 1
ATOM 4322 N N . PHE A 1 533 ? 17.956 12.321 -13.525 1.00 93.56 533 PHE A N 1
ATOM 4323 C CA . PHE A 1 533 ? 18.189 11.653 -14.801 1.00 93.56 533 PHE A CA 1
ATOM 4324 C C . PHE A 1 533 ? 19.283 10.603 -14.658 1.00 93.56 533 PHE A C 1
ATOM 4326 O O . PHE A 1 533 ? 20.122 10.686 -13.766 1.00 93.56 533 PHE A O 1
ATOM 4333 N N . TYR A 1 534 ? 19.308 9.619 -15.545 1.00 93.94 534 TYR A N 1
ATOM 4334 C CA . TYR A 1 534 ? 20.477 8.755 -15.714 1.00 93.94 534 TYR A CA 1
ATOM 4335 C C . TYR A 1 534 ? 20.979 8.864 -17.146 1.00 93.94 534 TYR A C 1
ATOM 4337 O O . TYR A 1 534 ? 20.242 9.268 -18.042 1.00 93.94 534 TYR A O 1
ATOM 4345 N N . VAL A 1 535 ? 22.239 8.510 -17.369 1.00 93.31 535 VAL A N 1
ATOM 4346 C CA . VAL A 1 535 ? 22.845 8.519 -18.702 1.00 93.31 535 VAL A CA 1
ATOM 4347 C C . VAL A 1 535 ? 22.795 7.094 -19.245 1.00 93.31 535 VAL A C 1
ATOM 4349 O O . VAL A 1 535 ? 23.501 6.237 -18.706 1.00 93.31 535 VAL A O 1
ATOM 4352 N N . PRO A 1 536 ? 21.972 6.798 -20.266 1.00 94.00 536 PRO A N 1
ATOM 4353 C CA . PRO A 1 536 ? 22.014 5.490 -20.894 1.00 94.00 536 PRO A CA 1
ATOM 4354 C C . PRO A 1 536 ? 23.388 5.256 -21.548 1.00 94.00 536 PRO A C 1
ATOM 4356 O O . PRO A 1 536 ? 24.122 6.189 -21.883 1.00 94.00 536 PRO A O 1
ATOM 4359 N N . ARG A 1 537 ? 23.760 3.987 -21.675 1.00 92.88 537 ARG A N 1
ATOM 4360 C CA . ARG A 1 537 ? 24.994 3.504 -22.317 1.00 92.88 537 ARG A CA 1
ATOM 4361 C C . ARG A 1 537 ? 24.705 2.492 -23.419 1.00 92.88 537 ARG A C 1
ATOM 4363 O O . ARG A 1 537 ? 25.626 2.018 -24.072 1.00 92.88 537 ARG A O 1
ATOM 4370 N N . GLY A 1 538 ? 23.439 2.149 -23.609 1.00 93.81 538 GLY A N 1
ATOM 4371 C CA . GLY A 1 538 ? 23.004 1.229 -24.636 1.00 93.81 538 GLY A CA 1
ATOM 4372 C C . GLY A 1 538 ? 21.498 1.029 -24.631 1.00 93.81 538 GLY A C 1
ATOM 4373 O O . GLY A 1 538 ? 20.794 1.501 -23.732 1.00 93.81 538 GLY A O 1
ATOM 4374 N N . LEU A 1 539 ? 21.020 0.288 -25.625 1.00 95.06 539 LEU A N 1
ATOM 4375 C CA . LEU A 1 539 ? 19.642 -0.183 -25.724 1.00 95.06 539 LEU A CA 1
ATOM 4376 C C . LEU A 1 539 ? 19.628 -1.711 -25.650 1.00 95.06 539 LEU A C 1
ATOM 4378 O O . LEU A 1 539 ? 20.359 -2.382 -26.380 1.00 95.06 539 LEU A O 1
ATOM 4382 N N . LEU A 1 540 ? 18.800 -2.257 -24.761 1.00 95.62 540 LEU A N 1
ATOM 4383 C CA . LEU A 1 540 ? 18.550 -3.691 -24.663 1.00 95.62 540 LEU A CA 1
ATOM 4384 C C . LEU A 1 540 ? 17.227 -4.012 -25.355 1.00 95.62 540 LEU A C 1
ATOM 4386 O O . LEU A 1 540 ? 16.166 -3.630 -24.866 1.00 95.62 540 LEU A O 1
ATOM 4390 N N . PHE A 1 541 ? 17.302 -4.718 -26.475 1.00 95.88 541 PHE A N 1
ATOM 4391 C CA . PHE A 1 541 ? 16.161 -5.149 -27.269 1.00 95.88 541 PHE A CA 1
ATOM 4392 C C . PHE A 1 541 ? 15.648 -6.506 -26.786 1.00 95.88 541 PHE A C 1
ATOM 4394 O O . PHE A 1 541 ? 16.417 -7.457 -26.618 1.00 95.88 541 PHE A O 1
ATOM 4401 N N . LEU A 1 542 ? 14.337 -6.590 -26.596 1.00 95.31 542 LEU A N 1
ATOM 4402 C CA . LEU A 1 542 ? 13.594 -7.748 -26.122 1.00 95.31 542 LEU A CA 1
ATOM 4403 C C . LEU A 1 542 ? 12.509 -8.089 -27.147 1.00 95.31 542 LEU A C 1
ATOM 4405 O O . LEU A 1 542 ? 11.730 -7.225 -27.551 1.00 95.31 542 LEU A O 1
ATOM 4409 N N . SER A 1 543 ? 12.450 -9.353 -27.559 1.00 93.12 543 SER A N 1
ATOM 4410 C CA . SER A 1 543 ? 11.396 -9.834 -28.455 1.00 93.12 543 SER A CA 1
ATOM 4411 C C . SER A 1 543 ? 10.138 -10.168 -27.652 1.00 93.12 543 SER A C 1
ATOM 4413 O O . SER A 1 543 ? 10.222 -10.909 -26.677 1.00 93.12 543 SER A O 1
ATOM 4415 N N . GLU A 1 544 ? 8.969 -9.675 -28.062 1.00 92.06 544 GLU A N 1
ATOM 4416 C CA . GLU A 1 544 ? 7.667 -10.117 -27.522 1.00 92.06 544 GLU A CA 1
ATOM 4417 C C . GLU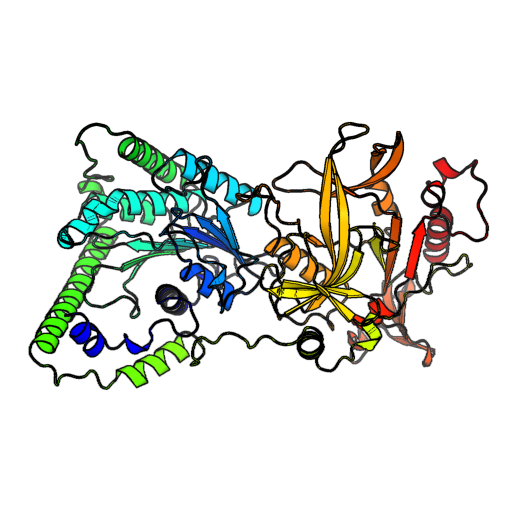 A 1 544 ? 7.198 -11.442 -28.145 1.00 92.06 544 GLU A C 1
ATOM 4419 O O . GLU A 1 544 ? 6.283 -12.089 -27.630 1.00 92.06 544 GLU A O 1
ATOM 4424 N N . VAL A 1 545 ? 7.842 -11.860 -29.238 1.00 92.31 545 VAL A N 1
ATOM 4425 C CA . VAL A 1 545 ? 7.498 -13.059 -30.005 1.00 92.31 545 VAL A CA 1
ATOM 4426 C C . VAL A 1 545 ? 8.567 -14.125 -29.844 1.00 92.31 545 VAL A C 1
ATOM 4428 O O . VAL A 1 545 ? 9.767 -13.832 -29.851 1.00 92.31 545 VAL A O 1
ATOM 4431 N N . ARG A 1 546 ? 8.128 -15.375 -29.707 1.00 91.25 546 ARG A N 1
ATOM 4432 C CA . ARG A 1 546 ? 9.006 -16.533 -29.605 1.00 91.25 546 ARG A CA 1
ATOM 4433 C C . ARG A 1 546 ? 9.914 -16.608 -30.834 1.00 91.25 546 ARG A C 1
ATOM 4435 O O . ARG A 1 546 ? 9.492 -16.361 -31.960 1.00 91.25 546 ARG A O 1
ATOM 4442 N N . ASN A 1 547 ? 11.182 -16.928 -30.612 1.00 87.69 547 ASN A N 1
ATOM 4443 C CA . ASN A 1 547 ? 12.244 -16.873 -31.622 1.00 87.69 547 ASN A CA 1
ATOM 4444 C C . ASN A 1 547 ? 12.040 -17.767 -32.864 1.00 87.69 547 ASN A C 1
ATOM 4446 O O . ASN A 1 547 ? 12.716 -17.559 -33.872 1.00 87.69 547 ASN A O 1
ATOM 4450 N N . ASP A 1 548 ? 11.132 -18.735 -32.836 1.00 89.94 548 ASP A N 1
ATOM 4451 C CA . ASP A 1 548 ? 10.724 -19.560 -33.978 1.00 89.94 548 ASP A CA 1
ATOM 4452 C C . ASP A 1 548 ? 9.637 -18.914 -34.854 1.00 89.94 548 ASP A C 1
ATOM 4454 O O . ASP A 1 548 ? 9.402 -19.381 -35.973 1.00 89.94 548 ASP A O 1
ATOM 4458 N N . TYR A 1 549 ? 9.028 -17.824 -34.388 1.00 91.12 549 TYR A N 1
ATOM 4459 C CA . TYR A 1 549 ? 8.069 -17.013 -35.126 1.00 91.12 549 TYR A CA 1
ATOM 4460 C C . TYR A 1 549 ? 8.660 -15.651 -35.522 1.00 91.12 549 TYR A C 1
ATOM 4462 O O . TYR A 1 549 ? 9.656 -15.176 -34.975 1.00 91.12 549 TYR A O 1
ATOM 4470 N N . LEU A 1 550 ? 8.032 -15.014 -36.508 1.00 90.25 550 LEU A N 1
ATOM 4471 C CA . LEU A 1 550 ? 8.206 -13.607 -36.859 1.00 90.25 550 LEU A CA 1
ATOM 4472 C C . LEU A 1 550 ? 6.834 -12.947 -36.882 1.00 90.25 550 LEU A C 1
ATOM 4474 O O . LEU A 1 550 ? 5.936 -13.449 -37.553 1.00 90.25 550 LEU A O 1
ATOM 4478 N N . LYS A 1 551 ? 6.676 -11.815 -36.197 1.00 91.00 551 LYS A N 1
ATOM 4479 C CA . LYS A 1 551 ? 5.479 -10.978 -36.329 1.00 91.00 551 LYS A CA 1
ATOM 4480 C C . LYS A 1 551 ? 5.662 -10.024 -37.492 1.00 91.00 551 LYS A C 1
ATOM 4482 O O . LYS A 1 551 ? 6.672 -9.324 -37.564 1.00 91.00 551 LYS A O 1
ATOM 4487 N N . GLN A 1 552 ? 4.697 -10.004 -38.397 1.00 89.69 552 GLN A N 1
ATOM 4488 C CA . GLN A 1 552 ? 4.703 -9.160 -39.588 1.00 89.69 552 GLN A CA 1
ATOM 4489 C C . GLN A 1 552 ? 3.317 -8.556 -39.804 1.00 89.69 552 GLN A C 1
ATOM 4491 O O . GLN A 1 552 ? 2.314 -9.102 -39.347 1.00 89.69 552 GLN A O 1
ATOM 4496 N N . PHE A 1 553 ? 3.257 -7.411 -40.478 1.00 89.44 553 PHE A N 1
ATOM 4497 C CA . PHE A 1 553 ? 2.002 -6.742 -40.804 1.00 89.44 553 PHE A CA 1
ATOM 4498 C C . PHE A 1 553 ? 1.619 -7.011 -42.263 1.00 89.44 553 PHE A C 1
ATOM 4500 O O . PHE A 1 553 ? 2.432 -6.827 -43.168 1.00 89.44 553 PHE A O 1
ATOM 4507 N N . SER A 1 554 ? 0.390 -7.469 -42.512 1.00 89.69 554 SER A N 1
ATOM 4508 C CA . SER A 1 554 ? -0.128 -7.653 -43.871 1.00 89.69 554 SER A CA 1
ATOM 4509 C C . SER A 1 554 ? -0.855 -6.390 -44.317 1.00 89.69 554 SER A C 1
ATOM 4511 O O . SER A 1 554 ? -1.940 -6.108 -43.815 1.00 89.69 554 SER A O 1
ATOM 4513 N N . LYS A 1 555 ? -0.305 -5.671 -45.304 1.00 88.00 555 LYS A N 1
ATOM 4514 C CA . LYS A 1 555 ? -0.973 -4.503 -45.911 1.00 88.00 555 LYS A CA 1
ATOM 4515 C C . LYS A 1 555 ? -2.297 -4.894 -46.584 1.00 88.00 555 LYS A C 1
ATOM 4517 O O . LYS A 1 555 ? -3.282 -4.184 -46.449 1.00 88.00 555 LYS A O 1
ATOM 4522 N N . THR A 1 556 ? -2.347 -6.060 -47.233 1.00 90.69 556 THR A N 1
ATOM 4523 C CA . THR A 1 556 ? -3.546 -6.568 -47.926 1.00 90.69 556 THR A CA 1
ATOM 4524 C C . THR A 1 556 ? -4.701 -6.881 -46.975 1.00 90.69 556 THR A C 1
ATOM 4526 O O . THR A 1 556 ? -5.846 -6.591 -47.295 1.00 90.69 556 THR A O 1
ATOM 4529 N N . HIS A 1 557 ? -4.413 -7.470 -45.810 1.00 87.12 557 HIS A N 1
ATOM 4530 C CA . HIS A 1 557 ? -5.443 -7.858 -44.836 1.00 87.12 557 HIS A CA 1
ATOM 4531 C C . HIS A 1 557 ? -5.597 -6.850 -43.689 1.00 87.12 557 HIS A C 1
ATOM 4533 O O . HIS A 1 557 ? -6.433 -7.054 -42.813 1.00 87.12 557 HIS A O 1
ATOM 4539 N N . ASN A 1 558 ? -4.768 -5.802 -43.671 1.00 90.31 558 ASN A N 1
ATOM 4540 C CA . ASN A 1 558 ? -4.696 -4.778 -42.631 1.00 90.31 558 ASN A CA 1
ATOM 4541 C C . ASN A 1 558 ? -4.605 -5.347 -41.196 1.00 90.31 558 ASN A C 1
ATOM 4543 O O . ASN A 1 558 ? -5.227 -4.834 -40.268 1.00 90.31 558 ASN A O 1
ATOM 4547 N N . LYS A 1 559 ? -3.862 -6.449 -41.012 1.00 91.44 559 LYS A N 1
ATOM 4548 C CA . LYS A 1 559 ? -3.683 -7.114 -39.709 1.00 91.44 559 LYS A CA 1
ATOM 4549 C C . LYS A 1 559 ? -2.318 -7.785 -39.570 1.00 91.44 559 LYS A C 1
ATOM 4551 O O . LYS A 1 559 ? -1.661 -8.112 -40.563 1.00 91.44 559 LYS A O 1
ATOM 4556 N N . PHE A 1 560 ? -1.901 -8.008 -38.324 1.00 91.38 560 PHE A N 1
ATOM 4557 C CA . PHE A 1 560 ? -0.688 -8.763 -38.010 1.00 91.38 560 PHE A CA 1
ATOM 4558 C C . PHE A 1 560 ? -0.866 -10.262 -38.271 1.00 91.38 560 PHE A C 1
ATOM 4560 O O . PHE A 1 560 ? -1.945 -10.815 -38.062 1.00 91.38 560 PHE A O 1
ATOM 4567 N N . TYR A 1 561 ? 0.216 -10.915 -38.687 1.00 91.88 561 TYR A N 1
ATOM 4568 C CA . TYR A 1 561 ? 0.336 -12.364 -38.816 1.00 91.88 561 TYR A CA 1
ATOM 4569 C C . TYR A 1 561 ? 1.670 -12.851 -38.250 1.00 91.88 561 TYR A C 1
ATOM 4571 O O . TYR A 1 561 ? 2.613 -12.073 -38.069 1.00 91.88 561 TYR A O 1
ATOM 4579 N N . TYR A 1 562 ? 1.740 -14.153 -37.988 1.00 92.50 562 TYR A N 1
ATOM 4580 C CA . TYR A 1 562 ? 2.911 -14.825 -37.446 1.00 92.50 562 TYR A CA 1
ATOM 4581 C C . TYR A 1 562 ? 3.449 -15.836 -38.454 1.00 92.50 562 TYR A C 1
ATOM 4583 O O . TYR A 1 562 ? 2.765 -16.790 -38.821 1.00 92.50 562 TYR A O 1
ATOM 4591 N N . TYR A 1 563 ? 4.686 -15.635 -38.898 1.00 91.50 563 TYR A N 1
ATOM 4592 C CA . TYR A 1 563 ? 5.392 -16.567 -39.769 1.00 91.50 563 TYR A CA 1
ATOM 4593 C C . TYR A 1 563 ? 6.237 -17.532 -38.938 1.00 91.50 563 TYR A C 1
ATOM 4595 O O . TYR A 1 563 ? 7.168 -17.115 -38.250 1.00 91.50 563 TYR A O 1
ATOM 4603 N N . HIS A 1 564 ? 5.934 -18.826 -39.009 1.00 91.62 564 HIS A N 1
ATOM 4604 C CA . HIS A 1 564 ? 6.702 -19.874 -38.346 1.00 91.62 564 HIS A CA 1
ATOM 4605 C C . HIS A 1 564 ? 7.917 -20.256 -39.203 1.00 91.62 564 HIS A C 1
ATOM 4607 O O . HIS A 1 564 ? 7.777 -20.845 -40.276 1.00 91.62 564 HIS A O 1
ATOM 4613 N N . LYS A 1 565 ? 9.128 -20.016 -38.688 1.00 89.62 565 LYS A N 1
ATOM 4614 C CA . LYS A 1 565 ? 10.398 -20.177 -39.422 1.00 89.62 565 LYS A CA 1
ATOM 4615 C C . LYS A 1 565 ? 10.631 -21.602 -39.926 1.00 89.62 565 LYS A C 1
ATOM 4617 O O . LYS A 1 565 ? 10.937 -21.790 -41.097 1.00 89.62 565 LYS A O 1
ATOM 4622 N N . ALA A 1 566 ? 10.454 -22.605 -39.060 1.00 90.25 566 ALA A N 1
ATOM 4623 C CA . ALA A 1 566 ? 10.676 -24.008 -39.425 1.00 90.25 566 ALA A CA 1
ATOM 4624 C C . ALA A 1 566 ? 9.609 -24.569 -40.383 1.00 90.25 566 ALA A C 1
ATOM 4626 O O . ALA A 1 566 ? 9.948 -25.255 -41.342 1.00 90.25 566 ALA A O 1
ATOM 4627 N N . ARG A 1 567 ? 8.324 -24.260 -40.151 1.00 89.81 567 ARG A N 1
ATOM 4628 C CA . ARG A 1 567 ? 7.214 -24.730 -41.002 1.00 89.81 567 ARG A CA 1
ATOM 4629 C C . ARG A 1 567 ? 7.086 -23.958 -42.315 1.00 89.81 567 ARG A C 1
ATOM 4631 O O . ARG A 1 567 ? 6.359 -24.403 -43.194 1.00 89.81 567 ARG A O 1
ATOM 4638 N N . LYS A 1 568 ? 7.760 -22.809 -42.429 1.00 90.88 568 LYS A N 1
ATOM 4639 C CA . LYS A 1 568 ? 7.661 -21.872 -43.555 1.00 90.88 568 LYS A CA 1
ATOM 4640 C C . LYS A 1 568 ? 6.210 -21.502 -43.885 1.00 90.88 568 LYS A C 1
ATOM 4642 O O . LYS A 1 568 ? 5.814 -21.473 -45.045 1.00 90.88 568 LYS A O 1
ATOM 4647 N N . ALA A 1 569 ? 5.418 -21.245 -42.847 1.00 90.81 569 ALA A N 1
ATOM 4648 C CA . ALA A 1 569 ? 3.986 -20.987 -42.958 1.00 90.81 569 ALA A CA 1
ATOM 4649 C C . ALA A 1 569 ? 3.586 -19.752 -42.146 1.00 90.81 569 ALA A C 1
ATOM 4651 O O . ALA A 1 569 ? 4.108 -19.531 -41.051 1.00 90.81 569 ALA A O 1
ATOM 4652 N N . SER A 1 570 ? 2.650 -18.975 -42.689 1.00 91.56 570 SER A N 1
ATOM 4653 C CA . SER A 1 570 ? 2.080 -17.783 -42.059 1.00 91.56 570 SER A CA 1
ATOM 4654 C C . SER A 1 570 ? 0.695 -18.083 -41.511 1.00 91.56 570 SER A C 1
ATOM 4656 O O . SER A 1 570 ? -0.123 -18.689 -42.199 1.00 91.56 570 SER A O 1
ATOM 4658 N N . PHE A 1 571 ? 0.427 -17.611 -40.300 1.00 90.94 571 PHE A N 1
ATOM 4659 C CA . PHE A 1 571 ? -0.858 -17.776 -39.637 1.00 90.94 571 PHE A CA 1
ATOM 4660 C C . PHE A 1 571 ? -1.345 -16.424 -39.134 1.00 90.94 571 PHE A C 1
ATOM 4662 O O . PHE A 1 571 ? -0.607 -15.696 -38.464 1.00 90.94 571 PHE A O 1
ATOM 4669 N N . PHE A 1 572 ? -2.589 -16.078 -39.445 1.00 90.69 572 PHE A N 1
ATOM 4670 C CA . PHE A 1 572 ? -3.255 -14.975 -38.764 1.00 90.69 572 PHE A CA 1
ATOM 4671 C C . PHE A 1 572 ? -3.758 -15.434 -37.385 1.00 90.69 572 PHE A C 1
ATOM 4673 O O . PHE A 1 572 ? -4.053 -16.620 -37.230 1.00 90.69 572 PHE A O 1
ATOM 4680 N N . PRO A 1 573 ? -3.877 -14.536 -36.388 1.00 87.50 573 PRO A N 1
ATOM 4681 C CA . PRO A 1 573 ? -4.306 -14.904 -35.036 1.00 87.50 573 PRO A CA 1
ATOM 4682 C C . PRO A 1 573 ? -5.600 -15.731 -34.997 1.00 87.50 573 PRO A C 1
ATOM 4684 O O . PRO A 1 573 ? -5.681 -16.716 -34.276 1.00 87.50 573 PRO A O 1
ATOM 4687 N N . ASP A 1 574 ? -6.574 -15.387 -35.843 1.00 87.75 574 ASP A N 1
ATOM 4688 C CA . ASP A 1 574 ? -7.866 -16.069 -36.006 1.00 87.75 574 ASP A CA 1
ATOM 4689 C C . ASP A 1 574 ? -7.764 -17.500 -36.563 1.00 87.75 574 ASP A C 1
ATOM 4691 O O . ASP A 1 574 ? -8.690 -18.293 -36.419 1.00 87.75 574 ASP A O 1
ATOM 4695 N N . GLN A 1 575 ? -6.639 -17.847 -37.185 1.00 85.69 575 GLN A N 1
ATOM 4696 C CA . GLN A 1 575 ? -6.378 -19.171 -37.756 1.00 85.69 575 GLN A CA 1
ATOM 4697 C C . GLN A 1 575 ? -5.580 -20.070 -36.805 1.00 85.69 575 GLN A C 1
ATOM 4699 O O . GLN A 1 575 ? -5.412 -21.264 -37.066 1.00 85.69 575 GLN A O 1
ATOM 4704 N N . MET A 1 576 ? -5.040 -19.507 -35.722 1.00 83.50 576 MET A N 1
ATOM 4705 C CA . MET A 1 576 ? -4.229 -20.244 -34.765 1.00 83.50 576 MET A CA 1
ATOM 4706 C C . MET A 1 576 ? -5.120 -20.876 -33.702 1.00 83.50 576 MET A C 1
ATOM 4708 O O . MET A 1 576 ? -5.980 -20.224 -33.122 1.00 83.50 576 MET A O 1
ATOM 4712 N N . LYS A 1 577 ? -4.868 -22.152 -33.392 1.00 80.00 577 LYS A N 1
ATOM 4713 C CA . LYS A 1 577 ? -5.533 -22.829 -32.266 1.00 80.00 577 LYS A CA 1
ATOM 4714 C C . LYS A 1 577 ? -5.161 -22.214 -30.912 1.00 80.00 577 LYS A C 1
ATOM 4716 O O . LYS A 1 577 ? -5.947 -22.302 -29.980 1.00 80.00 577 LYS A O 1
ATOM 4721 N N . CYS A 1 578 ? -3.954 -21.659 -30.812 1.00 80.94 578 CYS A N 1
ATOM 4722 C CA . CYS A 1 578 ? -3.383 -21.088 -29.599 1.00 80.94 578 CYS A CA 1
ATOM 4723 C C . CYS A 1 578 ? -2.391 -19.992 -30.014 1.00 80.94 578 CYS A C 1
ATOM 4725 O O . CYS A 1 578 ? -1.283 -20.286 -30.469 1.00 80.94 578 CYS A O 1
ATOM 4727 N N . VAL A 1 579 ? -2.803 -18.725 -29.936 1.00 81.50 579 VAL A N 1
ATOM 4728 C CA . VAL A 1 579 ? -1.932 -17.579 -30.268 1.00 81.50 579 VAL A CA 1
ATOM 4729 C C . VAL A 1 579 ? -0.830 -17.435 -29.216 1.00 81.50 579 VAL A C 1
ATOM 4731 O O . VAL A 1 579 ? 0.272 -16.975 -29.510 1.00 81.50 579 VAL A O 1
ATOM 4734 N N . GLU A 1 580 ? -1.093 -17.907 -28.002 1.00 83.31 580 GLU A N 1
ATOM 4735 C CA . GLU A 1 580 ? -0.201 -17.905 -26.850 1.00 83.31 580 GLU A CA 1
ATOM 4736 C C . GLU A 1 580 ? 1.102 -18.678 -27.104 1.00 83.31 580 GLU A C 1
ATOM 4738 O O . GLU A 1 580 ? 2.129 -18.353 -26.512 1.00 83.31 580 GLU A O 1
ATOM 4743 N N . GLU A 1 581 ? 1.116 -19.638 -28.038 1.00 85.38 581 GLU A N 1
ATOM 4744 C CA . GLU A 1 581 ? 2.340 -20.337 -28.464 1.00 85.38 581 GLU A CA 1
ATOM 4745 C C . GLU A 1 581 ? 3.363 -19.407 -29.132 1.00 85.38 581 GLU A C 1
ATOM 4747 O O . GLU A 1 581 ? 4.556 -19.719 -29.163 1.00 85.38 581 GLU A O 1
ATOM 4752 N N . THR A 1 582 ? 2.907 -18.269 -29.666 1.00 87.69 582 THR A N 1
ATOM 4753 C CA . THR A 1 582 ? 3.773 -17.265 -30.301 1.00 87.69 582 THR A CA 1
ATOM 4754 C C . THR A 1 582 ? 4.417 -16.319 -29.294 1.00 87.69 582 THR A C 1
ATOM 4756 O O . THR A 1 582 ? 5.338 -15.590 -29.654 1.00 87.69 582 THR A O 1
ATOM 4759 N N . ILE A 1 583 ? 3.960 -16.310 -28.040 1.00 89.94 583 ILE A N 1
ATOM 4760 C CA . ILE A 1 583 ? 4.355 -15.318 -27.040 1.00 89.94 583 ILE A CA 1
ATOM 4761 C C . ILE A 1 583 ? 5.703 -15.695 -26.423 1.00 89.94 583 ILE A C 1
ATOM 4763 O O . ILE A 1 583 ? 5.919 -16.821 -25.966 1.00 89.94 583 ILE A O 1
ATOM 4767 N N . ALA A 1 584 ? 6.624 -14.733 -26.372 1.00 92.94 584 ALA A N 1
ATOM 4768 C CA . ALA A 1 584 ? 7.900 -14.924 -25.704 1.00 92.94 584 ALA A CA 1
ATOM 4769 C C . ALA A 1 584 ? 7.728 -14.911 -24.175 1.00 92.94 584 ALA A C 1
ATOM 4771 O O . ALA A 1 584 ? 7.375 -13.899 -23.558 1.00 92.94 584 ALA A O 1
ATOM 4772 N N . SER A 1 585 ? 8.035 -16.046 -23.545 1.00 94.62 585 SER A N 1
ATOM 4773 C CA . SER A 1 585 ? 8.214 -16.121 -22.093 1.00 94.62 585 SER A CA 1
ATOM 4774 C C . SER A 1 585 ? 9.423 -15.295 -21.648 1.00 94.62 585 SER A C 1
ATOM 4776 O O . SER A 1 585 ? 10.284 -14.951 -22.458 1.00 94.62 585 SER A O 1
ATOM 4778 N N . PHE A 1 586 ? 9.546 -15.046 -20.343 1.00 95.88 586 PHE A N 1
ATOM 4779 C CA . PHE A 1 586 ? 10.702 -14.353 -19.771 1.00 95.88 586 PHE A CA 1
ATOM 4780 C C . PHE A 1 586 ? 12.038 -14.963 -20.228 1.00 95.88 586 PHE A C 1
ATOM 4782 O O . PHE A 1 586 ? 12.931 -14.244 -20.669 1.00 95.88 586 PHE A O 1
ATOM 4789 N N . ARG A 1 587 ? 12.170 -16.300 -20.175 1.00 94.75 587 ARG A N 1
ATOM 4790 C CA . ARG A 1 587 ? 13.391 -16.994 -20.616 1.00 94.75 587 ARG A CA 1
ATOM 4791 C C . ARG A 1 587 ? 13.658 -16.753 -22.097 1.00 94.75 587 ARG A C 1
ATOM 4793 O O . ARG A 1 587 ? 14.792 -16.463 -22.452 1.00 94.75 587 ARG A O 1
ATOM 4800 N N . ASN A 1 588 ? 12.629 -16.834 -22.941 1.00 93.88 588 ASN A N 1
ATOM 4801 C CA . ASN A 1 588 ? 12.799 -16.601 -24.370 1.00 93.88 588 ASN A CA 1
ATOM 4802 C C . ASN A 1 588 ? 13.265 -15.164 -24.654 1.00 93.88 588 ASN A C 1
ATOM 4804 O O . ASN A 1 588 ? 14.213 -14.985 -25.415 1.00 93.88 588 ASN A O 1
ATOM 4808 N N . CYS A 1 589 ? 12.668 -14.164 -23.995 1.00 94.81 589 CYS A N 1
ATOM 4809 C CA . CYS A 1 589 ? 13.103 -12.771 -24.102 1.00 94.81 589 CYS A CA 1
ATOM 4810 C C . CYS A 1 589 ? 14.558 -12.599 -23.654 1.00 94.81 589 CYS A C 1
ATOM 4812 O O . CYS A 1 589 ? 15.331 -11.943 -24.344 1.00 94.81 589 CYS A O 1
ATOM 4814 N N . LEU A 1 590 ? 14.932 -13.201 -22.520 1.00 94.75 590 LEU A N 1
ATOM 4815 C CA . LEU A 1 590 ? 16.280 -13.114 -21.971 1.00 94.75 590 LEU A CA 1
ATOM 4816 C C . LEU A 1 590 ? 17.310 -13.760 -22.905 1.00 94.75 590 LEU A C 1
ATOM 4818 O O . LEU A 1 590 ? 18.275 -13.107 -23.282 1.00 94.75 590 LEU A O 1
ATOM 4822 N N . GLU A 1 591 ? 17.123 -15.020 -23.291 1.00 93.88 591 GLU A N 1
ATOM 4823 C CA . GLU A 1 591 ? 18.101 -15.776 -24.089 1.00 93.88 591 GLU A CA 1
ATOM 4824 C C . GLU A 1 591 ? 18.286 -15.208 -25.499 1.00 93.88 591 GLU A C 1
ATOM 4826 O O . GLU A 1 591 ? 19.348 -15.362 -26.090 1.00 93.88 591 GLU A O 1
ATOM 4831 N N . ASN A 1 592 ? 17.272 -14.521 -26.034 1.00 92.88 592 ASN A N 1
ATOM 4832 C CA . ASN A 1 592 ? 17.300 -13.946 -27.382 1.00 92.88 592 ASN A CA 1
ATOM 4833 C C . ASN A 1 592 ? 17.455 -12.415 -27.378 1.00 92.88 592 ASN A C 1
ATOM 4835 O O . ASN A 1 592 ? 17.226 -11.771 -28.404 1.00 92.88 592 ASN A O 1
ATOM 4839 N N . ARG A 1 593 ? 17.820 -11.817 -26.237 1.00 94.25 593 ARG A N 1
ATOM 4840 C CA . ARG A 1 593 ? 17.995 -10.365 -26.123 1.00 94.25 593 ARG A CA 1
ATOM 4841 C C . ARG A 1 593 ? 19.170 -9.881 -26.962 1.00 94.25 593 ARG A C 1
ATOM 4843 O O . ARG A 1 593 ? 20.204 -10.547 -27.039 1.00 94.25 593 ARG A O 1
ATOM 4850 N N . VAL A 1 594 ? 19.030 -8.688 -27.530 1.00 94.94 594 VAL A N 1
ATOM 4851 C CA . VAL A 1 594 ? 20.088 -8.032 -28.306 1.00 94.94 594 VAL A CA 1
ATOM 4852 C C . VAL A 1 594 ? 20.515 -6.759 -27.586 1.00 94.94 594 VAL A C 1
ATOM 4854 O O . VAL A 1 594 ? 19.668 -5.975 -27.170 1.00 94.94 594 VAL A O 1
ATOM 4857 N N . LEU A 1 595 ? 21.816 -6.543 -27.410 1.00 93.94 595 LEU A N 1
ATOM 4858 C CA . LEU A 1 595 ? 22.363 -5.368 -26.735 1.00 93.94 595 LEU A CA 1
ATOM 4859 C C . LEU A 1 595 ? 23.130 -4.495 -27.726 1.00 93.94 595 LEU A C 1
ATOM 4861 O O . LEU A 1 595 ? 24.140 -4.915 -28.284 1.00 93.94 595 LEU A O 1
ATOM 4865 N N . TRP A 1 596 ? 22.685 -3.254 -27.890 1.00 94.25 596 TRP A N 1
ATOM 4866 C CA . TRP A 1 596 ? 23.457 -2.218 -28.565 1.00 94.25 596 TRP A CA 1
ATOM 4867 C C . TRP A 1 596 ? 24.156 -1.348 -27.526 1.00 94.25 596 TRP A C 1
ATOM 4869 O O . TRP A 1 596 ? 23.505 -0.556 -26.849 1.00 94.25 596 TRP A O 1
ATOM 4879 N N . THR A 1 597 ? 25.468 -1.516 -27.386 1.00 91.81 597 THR A N 1
ATOM 4880 C CA . THR A 1 597 ? 26.307 -0.739 -26.465 1.00 91.81 597 THR A CA 1
ATOM 4881 C C . THR A 1 597 ? 26.937 0.446 -27.188 1.00 91.81 597 THR A C 1
ATOM 4883 O O . THR A 1 597 ? 27.411 0.321 -28.317 1.00 91.81 597 THR A O 1
ATOM 4886 N N . TRP A 1 598 ? 26.968 1.596 -26.521 1.00 88.62 598 TRP A N 1
ATOM 4887 C CA . TRP A 1 598 ? 27.611 2.807 -27.013 1.00 88.62 598 TRP A CA 1
ATOM 4888 C C . TRP A 1 598 ? 29.074 2.818 -26.564 1.00 88.62 598 TRP A C 1
ATOM 4890 O O . TRP A 1 598 ? 29.381 3.171 -25.425 1.00 88.62 598 TRP A O 1
ATOM 4900 N N . ALA A 1 599 ? 29.976 2.432 -27.461 1.00 82.50 599 ALA A N 1
ATOM 4901 C CA . ALA A 1 599 ? 31.413 2.632 -27.295 1.00 82.50 599 ALA A CA 1
ATOM 4902 C C . ALA A 1 599 ? 31.791 4.111 -27.502 1.00 82.50 599 ALA A C 1
ATOM 4904 O O . ALA A 1 599 ? 32.696 4.629 -26.848 1.00 82.50 599 ALA A O 1
ATOM 4905 N N . ASP A 1 600 ? 31.050 4.811 -28.365 1.00 80.25 600 ASP A N 1
ATOM 4906 C CA . ASP A 1 600 ? 31.279 6.206 -28.724 1.00 80.25 600 ASP A CA 1
ATOM 4907 C C . ASP A 1 600 ? 29.981 7.025 -28.638 1.00 80.25 600 ASP A C 1
ATOM 4909 O O . ASP A 1 600 ? 28.924 6.606 -29.109 1.00 80.25 600 ASP A O 1
ATOM 4913 N N . VAL A 1 601 ? 30.057 8.240 -28.081 1.00 81.38 601 VAL A N 1
ATOM 4914 C CA . VAL A 1 601 ? 28.931 9.198 -28.053 1.00 81.38 601 VAL A CA 1
ATOM 4915 C C . VAL A 1 601 ? 28.410 9.544 -29.442 1.00 81.38 601 VAL A C 1
ATOM 4917 O O . VAL A 1 601 ? 27.249 9.910 -29.591 1.00 81.38 601 VAL A O 1
ATOM 4920 N N . ARG A 1 602 ? 29.255 9.414 -30.462 1.00 85.44 602 ARG A N 1
ATOM 4921 C CA . ARG A 1 602 ? 28.909 9.664 -31.856 1.00 85.44 602 ARG A CA 1
ATOM 4922 C C . ARG A 1 602 ? 27.903 8.652 -32.410 1.00 85.44 602 ARG A C 1
ATOM 4924 O O . ARG A 1 602 ? 27.192 8.980 -33.353 1.00 85.44 602 ARG A O 1
ATOM 4931 N N . GLN A 1 603 ? 27.786 7.462 -31.805 1.00 89.19 603 GLN A N 1
ATOM 4932 C CA . GLN A 1 603 ? 26.832 6.427 -32.227 1.00 89.19 603 GLN A CA 1
ATOM 4933 C C . GLN A 1 603 ? 25.367 6.834 -32.052 1.00 89.19 603 GLN A C 1
ATOM 4935 O O . GLN A 1 603 ? 24.505 6.259 -32.709 1.00 89.19 603 GLN A O 1
ATOM 4940 N N . VAL A 1 604 ? 25.076 7.808 -31.185 1.00 88.38 604 VAL A N 1
ATOM 4941 C CA . VAL A 1 604 ? 23.703 8.226 -30.851 1.00 88.38 604 VAL A CA 1
ATOM 4942 C C . VAL A 1 604 ? 23.310 9.589 -31.418 1.00 88.38 604 VAL A C 1
ATOM 4944 O O . VAL A 1 604 ? 22.215 10.079 -31.139 1.00 88.38 604 VAL A O 1
ATOM 4947 N N . LEU A 1 605 ? 24.197 10.211 -32.196 1.00 86.12 605 LEU A N 1
ATOM 4948 C CA . LEU A 1 605 ? 23.914 11.475 -32.870 1.00 86.12 605 LEU A CA 1
ATOM 4949 C C . LEU A 1 605 ? 22.840 11.275 -33.942 1.00 86.12 605 LEU A C 1
ATOM 4951 O O . LEU A 1 605 ? 22.821 10.248 -34.622 1.00 86.12 605 LEU A O 1
ATOM 4955 N N . SER A 1 606 ? 21.962 12.266 -34.086 1.00 84.25 606 SER A N 1
ATOM 4956 C CA . SER A 1 606 ? 20.999 12.321 -35.192 1.00 84.25 606 SER A CA 1
ATOM 4957 C C . SER A 1 606 ? 21.702 12.442 -36.548 1.00 84.25 606 SER A C 1
ATOM 4959 O O . SER A 1 606 ? 22.892 12.768 -36.633 1.00 84.25 606 SER A O 1
ATOM 4961 N N . GLU A 1 607 ? 20.965 12.229 -37.636 1.00 81.12 607 GLU A N 1
ATOM 4962 C CA . GLU A 1 607 ? 21.468 12.446 -38.998 1.00 81.12 607 GLU A CA 1
ATOM 4963 C C . GLU A 1 607 ? 22.027 13.870 -39.194 1.00 81.12 607 GLU A C 1
ATOM 4965 O O . GLU A 1 607 ? 23.123 14.049 -39.728 1.00 81.12 607 GLU A O 1
ATOM 4970 N N . GLN A 1 608 ? 21.342 14.883 -38.654 1.00 79.38 608 GLN A N 1
ATOM 4971 C CA . GLN A 1 608 ? 21.774 16.284 -38.731 1.00 79.38 608 GLN A CA 1
ATOM 4972 C C . GLN A 1 608 ? 23.095 16.535 -37.985 1.00 79.38 608 GLN A C 1
ATOM 4974 O O . GLN A 1 608 ? 23.964 17.260 -38.470 1.00 79.38 608 GLN A O 1
ATOM 4979 N N . GLU A 1 609 ? 23.270 15.919 -36.814 1.00 79.38 609 GLU A N 1
ATOM 4980 C CA . GLU A 1 609 ? 24.471 16.061 -35.980 1.00 79.38 609 GLU A CA 1
ATOM 4981 C C . GLU A 1 609 ? 25.656 15.230 -36.505 1.00 79.38 609 GLU A C 1
ATOM 4983 O O . GLU A 1 609 ? 26.817 15.574 -36.272 1.00 79.38 609 GLU A O 1
ATOM 4988 N N . SER A 1 610 ? 25.383 14.132 -37.217 1.00 79.25 610 SER A N 1
ATOM 4989 C CA . SER A 1 610 ? 26.393 13.169 -37.671 1.00 79.25 610 SER A CA 1
ATOM 4990 C C . SER A 1 610 ? 26.938 13.432 -39.079 1.00 79.25 610 SER A C 1
ATOM 4992 O O . SER A 1 610 ? 27.894 12.764 -39.470 1.00 79.25 610 SER A O 1
ATOM 4994 N N . ALA A 1 611 ? 26.449 14.452 -39.796 1.00 67.88 611 ALA A N 1
ATOM 4995 C CA . ALA A 1 611 ? 26.806 14.764 -41.190 1.00 67.88 611 ALA A CA 1
ATOM 4996 C C . ALA A 1 611 ? 28.318 14.927 -41.486 1.00 67.88 611 ALA A C 1
ATOM 4998 O O . ALA A 1 611 ? 28.736 14.853 -42.638 1.00 67.88 611 ALA A O 1
ATOM 4999 N N . ARG A 1 612 ? 29.156 15.155 -40.463 1.00 66.25 612 ARG A N 1
ATOM 5000 C CA . ARG A 1 612 ? 30.629 15.264 -40.578 1.00 66.25 612 ARG A CA 1
ATOM 5001 C C . ARG A 1 612 ? 31.393 14.186 -39.800 1.00 66.25 612 ARG A C 1
ATOM 5003 O O . ARG A 1 612 ? 32.602 14.301 -39.608 1.00 66.25 612 ARG A O 1
ATOM 5010 N N . THR A 1 613 ? 30.699 13.166 -39.308 1.00 73.75 613 THR A N 1
ATOM 5011 C CA . THR A 1 613 ? 31.284 12.128 -38.459 1.00 73.75 613 THR A CA 1
ATOM 5012 C C . THR A 1 613 ? 31.746 10.941 -39.293 1.00 73.75 613 THR A C 1
ATOM 5014 O O . THR A 1 613 ? 30.944 10.307 -39.971 1.00 73.75 613 THR A O 1
ATOM 5017 N N . VAL A 1 614 ? 33.033 10.595 -39.205 1.00 79.12 614 VAL A N 1
ATOM 5018 C CA . VAL A 1 614 ? 33.545 9.342 -39.777 1.00 79.12 614 VAL A CA 1
ATOM 5019 C C . VAL A 1 614 ? 33.002 8.172 -38.953 1.00 79.12 614 VAL A C 1
ATOM 5021 O O . VAL A 1 614 ? 33.270 8.091 -37.751 1.00 79.12 614 VAL A O 1
ATOM 5024 N N . LYS A 1 615 ? 32.222 7.295 -39.596 1.00 83.69 615 LYS A N 1
ATOM 5025 C CA . LYS A 1 615 ? 31.700 6.066 -38.990 1.00 83.69 615 LYS A CA 1
ATOM 5026 C C . LYS A 1 615 ? 32.781 4.987 -38.963 1.00 83.69 615 LYS A C 1
ATOM 5028 O O . LYS A 1 615 ? 33.469 4.775 -39.959 1.00 83.69 615 LYS A O 1
ATOM 5033 N N . ASP A 1 616 ? 32.896 4.293 -37.840 1.00 85.12 616 ASP A N 1
ATOM 5034 C CA . ASP A 1 616 ? 33.636 3.042 -37.743 1.00 85.12 616 ASP A CA 1
ATOM 5035 C C . ASP A 1 616 ? 32.755 1.917 -38.313 1.00 85.12 616 ASP A C 1
ATOM 5037 O O . ASP A 1 616 ? 31.662 1.689 -37.787 1.00 85.12 616 ASP A O 1
ATOM 5041 N N . PRO A 1 617 ? 33.183 1.207 -39.371 1.00 84.88 617 PRO A N 1
ATOM 5042 C CA . PRO A 1 617 ? 32.389 0.141 -39.980 1.00 84.88 617 PRO A CA 1
ATOM 5043 C C . PRO A 1 617 ? 32.120 -1.047 -39.041 1.00 84.88 617 PRO A C 1
ATOM 5045 O O . PRO A 1 617 ? 31.262 -1.872 -39.349 1.00 84.88 617 PRO A O 1
ATOM 5048 N N . GLN A 1 618 ? 32.832 -1.160 -37.915 1.00 86.94 618 GLN A N 1
ATOM 5049 C CA . GLN A 1 618 ? 32.602 -2.200 -36.909 1.00 86.94 618 GLN A CA 1
ATOM 5050 C C . GLN A 1 618 ? 31.502 -1.837 -35.901 1.00 86.94 618 GLN A C 1
ATOM 5052 O O . GLN A 1 618 ? 31.088 -2.687 -35.111 1.00 86.94 618 GLN A O 1
ATOM 5057 N N . LEU A 1 619 ? 31.011 -0.595 -35.915 1.00 89.19 619 LEU A N 1
ATOM 5058 C CA . LEU A 1 619 ? 30.013 -0.101 -34.972 1.00 89.19 619 LEU A CA 1
ATOM 5059 C C . LEU A 1 619 ? 28.666 0.141 -35.652 1.00 89.19 619 LEU A C 1
ATOM 5061 O O . LEU A 1 619 ? 28.588 0.537 -36.810 1.00 89.19 619 LEU A O 1
ATOM 5065 N N . VAL A 1 620 ? 27.592 -0.044 -34.884 1.00 90.00 620 VAL A N 1
ATOM 5066 C CA . VAL A 1 620 ? 26.234 0.338 -35.293 1.00 90.00 620 VAL A CA 1
ATOM 5067 C C . VAL A 1 620 ? 25.924 1.741 -34.782 1.00 90.00 620 VAL A C 1
ATOM 5069 O O . VAL A 1 620 ? 26.128 2.030 -33.595 1.00 90.00 620 VAL A O 1
ATOM 5072 N N . TYR A 1 621 ? 25.417 2.592 -35.667 1.00 91.38 621 TYR A N 1
ATOM 5073 C CA . TYR A 1 621 ? 24.990 3.960 -35.395 1.00 91.38 621 TYR A CA 1
ATOM 5074 C C . TYR A 1 621 ? 23.463 4.062 -35.409 1.00 91.38 621 TYR A C 1
ATOM 5076 O O . TYR A 1 621 ? 22.774 3.300 -36.087 1.00 91.38 621 TYR A O 1
ATOM 5084 N N . ARG A 1 622 ? 22.928 5.060 -34.700 1.00 91.38 622 ARG A N 1
ATOM 5085 C CA . ARG A 1 622 ? 21.504 5.419 -34.709 1.00 91.38 622 ARG A CA 1
ATOM 5086 C C . ARG A 1 622 ? 20.960 5.556 -36.134 1.00 91.38 622 ARG A C 1
ATOM 5088 O O . ARG A 1 622 ? 19.927 4.979 -36.444 1.00 91.38 622 ARG A O 1
ATOM 5095 N N . THR A 1 623 ? 21.711 6.217 -37.011 1.00 89.25 623 THR A N 1
ATOM 5096 C CA . THR A 1 623 ? 21.337 6.395 -38.421 1.00 89.25 623 THR A CA 1
ATOM 5097 C C . THR A 1 623 ? 21.236 5.077 -39.195 1.00 89.25 623 THR A C 1
ATOM 5099 O O . THR A 1 623 ? 20.426 4.976 -40.110 1.00 89.25 623 THR A O 1
ATOM 5102 N N . ASP A 1 624 ? 21.986 4.034 -38.820 1.00 89.94 624 ASP A N 1
ATOM 5103 C CA . ASP A 1 624 ? 21.867 2.714 -39.458 1.00 89.94 624 ASP A CA 1
ATOM 5104 C C . ASP A 1 624 ? 20.549 2.028 -39.052 1.00 89.94 624 ASP A C 1
ATOM 5106 O O . ASP A 1 624 ? 19.890 1.381 -39.869 1.00 89.94 624 ASP A O 1
ATOM 5110 N N . LEU A 1 625 ? 20.131 2.204 -37.792 1.00 89.12 625 LEU A N 1
ATOM 5111 C CA . LEU A 1 625 ? 18.839 1.733 -37.285 1.00 89.12 625 LEU A CA 1
ATOM 5112 C C . LEU A 1 625 ? 17.674 2.495 -37.927 1.00 89.12 625 LEU A C 1
ATOM 5114 O O . LEU A 1 625 ? 16.719 1.862 -38.372 1.00 89.12 625 LEU A O 1
ATOM 5118 N N . GLU A 1 626 ? 17.765 3.822 -38.033 1.00 88.31 626 GLU A N 1
ATOM 5119 C CA . GLU A 1 626 ? 16.773 4.665 -38.719 1.00 88.31 626 GLU A CA 1
ATOM 5120 C C . GLU A 1 626 ? 16.589 4.223 -40.181 1.00 88.31 626 GLU A C 1
ATOM 5122 O O . GLU A 1 626 ? 15.469 3.947 -40.617 1.00 88.31 626 GLU A O 1
ATOM 5127 N N . GLN A 1 627 ? 17.688 4.053 -40.925 1.00 87.50 627 GLN A N 1
ATOM 5128 C CA . GLN A 1 627 ? 17.653 3.586 -42.315 1.00 87.50 627 GLN A CA 1
ATOM 5129 C C . GLN A 1 627 ? 17.041 2.186 -42.445 1.00 87.50 627 GLN A C 1
ATOM 5131 O O . GLN A 1 627 ? 16.239 1.937 -43.350 1.00 87.50 627 GLN A O 1
ATOM 5136 N N . PHE A 1 628 ? 17.375 1.271 -41.530 1.00 88.31 628 PHE A N 1
ATOM 5137 C CA . PHE A 1 628 ? 16.772 -0.060 -41.481 1.00 88.31 628 PHE A CA 1
ATOM 5138 C C . PHE A 1 628 ? 15.251 0.005 -41.261 1.00 88.31 628 PHE A C 1
ATOM 5140 O O . PHE A 1 628 ? 14.501 -0.688 -41.956 1.00 88.31 628 PHE A O 1
ATOM 5147 N N . LEU A 1 629 ? 14.786 0.853 -40.338 1.00 87.38 629 LEU A N 1
ATOM 5148 C CA . LEU A 1 629 ? 13.361 1.035 -40.058 1.00 87.38 629 LEU A CA 1
ATOM 5149 C C . LEU A 1 629 ? 12.615 1.603 -41.266 1.00 87.38 629 LEU A C 1
ATOM 5151 O O . LEU A 1 629 ? 11.564 1.070 -41.625 1.00 87.38 629 LEU A O 1
ATOM 5155 N N . VAL A 1 630 ? 13.175 2.613 -41.938 1.00 85.81 630 VAL A N 1
ATOM 5156 C CA . VAL A 1 630 ? 12.596 3.181 -43.166 1.00 85.81 630 VAL A CA 1
ATOM 5157 C C . VAL A 1 630 ? 12.500 2.111 -44.255 1.00 85.81 630 VAL A C 1
ATOM 5159 O O . VAL A 1 630 ? 11.418 1.887 -44.796 1.00 85.81 630 VAL A O 1
ATOM 5162 N N . LYS A 1 631 ? 13.589 1.374 -44.518 1.00 84.81 631 LYS A N 1
ATOM 5163 C CA . LYS A 1 631 ? 13.641 0.328 -45.556 1.00 84.81 631 LYS A CA 1
ATOM 5164 C C . LYS A 1 631 ? 12.607 -0.785 -45.351 1.00 84.81 631 LYS A C 1
ATOM 5166 O O . LYS A 1 631 ? 12.131 -1.344 -46.331 1.00 84.81 631 LYS A O 1
ATOM 5171 N N . LYS A 1 632 ? 12.293 -1.143 -44.102 1.00 80.31 632 LYS A N 1
ATOM 5172 C CA . LYS A 1 632 ? 11.337 -2.219 -43.771 1.00 80.31 632 LYS A CA 1
ATOM 5173 C C . LYS A 1 632 ? 9.894 -1.734 -43.571 1.00 80.31 632 LYS A C 1
ATOM 5175 O O . LYS A 1 632 ? 9.005 -2.576 -43.459 1.00 80.31 632 LYS A O 1
ATOM 5180 N N . SER A 1 633 ? 9.666 -0.421 -43.477 1.00 72.94 633 SER A N 1
ATOM 5181 C CA . SER A 1 633 ? 8.323 0.172 -43.334 1.00 72.94 633 SER A CA 1
ATOM 5182 C C . SER A 1 633 ? 7.638 0.409 -44.690 1.00 72.94 633 SER A C 1
ATOM 5184 O O . SER A 1 633 ? 6.404 0.367 -44.792 1.00 72.94 633 SER A O 1
ATOM 5186 N N . VAL A 1 634 ? 8.439 0.626 -45.739 1.00 57.56 634 VAL A N 1
ATOM 5187 C CA . VAL A 1 634 ? 8.014 0.622 -47.152 1.00 57.56 634 VAL A CA 1
ATOM 5188 C C . VAL A 1 634 ? 7.672 -0.800 -47.578 1.00 57.56 634 VAL A C 1
ATOM 5190 O O . VAL A 1 634 ? 6.575 -0.973 -48.165 1.00 57.56 634 VAL A O 1
#

Mean predicted aligned error: 6.5 Å

pLDDT: mean 91.95, std 8.12, range [39.66, 98.81]

Secondary structure (DSSP, 8-state):
-HHHHHHH-TTGGGTTTTSSSHHHHHHHHHHHHTTTTTTS-B-TTS-BSS-TTS-EEEEEES-TT-HHHHHHHHHHGGGEEEEEE--SGGGS--GGG-SSS-GGGEEE--TTTTS--TT-HHHHHHHHHHHHHHHSS-EEEEEE------TT-GGGHHHHHHHHHHHHHHHHHHHEEEEEEEEEEE----SHHHHHHHHHHHHHEEEEEEE--TTS-TTS--EEEEEEEEPS--HHHHHHHHHHHHHHHH--SS-----SS-HHHHHH-HHHHHHHHHHHHHHHHHHHHHHHHHHHHHH-TT---TTHHHHHHHHHHHTT-------PPP---HHHHHHHHHTTS-GGGGGPPPEE----S-SSS-SSSEEEEEES-SS-BTTBEEEEEEE-STT-EEEEETTEEEE--S------SSEEEEEEEEEEEESSGGG-EEEEEEEEEEEEEETTEE-TTS-HHHHHHHHHHHHHHH-------TTSPPPPPEEEPPPEEGGGHHHHHHTEEEEE-TTS-EEEEEEE--SSS--EEE---EEEEEESB-TTEEEEEETTTTEEEEEETTTTEEE-GGG-S-GGGGBPPHHHHHHT-EEEE-SSGGGG--HHHHTTPPPPTTS--HHHHHHHHHHHH-

Solvent-accessible surface area (backbone atoms only — not comparable to full-atom values): 34182 Å² total; per-residue (Å²): 101,75,69,19,44,54,38,59,42,53,54,53,75,44,53,27,52,50,44,84,33,47,54,15,42,36,46,40,48,46,27,52,73,52,77,29,42,73,88,56,37,44,42,98,88,65,49,67,72,54,51,95,82,50,62,46,36,32,33,35,34,42,30,44,52,33,30,50,56,30,40,52,21,41,77,46,30,54,53,28,29,38,39,35,36,26,35,51,79,97,41,27,68,44,60,93,55,39,79,60,22,37,51,49,18,47,45,81,49,30,39,92,82,66,44,18,52,64,68,42,66,67,26,47,52,48,47,32,53,57,47,29,60,74,49,78,61,28,23,50,26,33,40,31,59,54,82,78,91,44,87,96,42,66,91,46,44,42,72,76,40,46,66,59,54,50,35,57,50,39,50,42,65,65,30,40,14,69,48,12,33,41,37,35,47,45,50,62,69,84,49,54,31,53,44,26,51,51,52,56,51,51,74,35,20,79,41,72,45,82,46,64,54,78,74,44,63,59,57,52,60,61,28,32,45,38,35,40,33,27,45,78,87,45,59,68,60,39,49,52,50,46,55,53,40,52,49,69,62,67,57,85,67,92,77,78,82,67,57,76,44,62,67,67,67,49,58,71,41,51,69,61,42,49,50,54,53,50,51,52,53,52,54,49,53,48,22,52,54,34,44,51,46,29,51,54,29,53,77,36,79,86,59,71,51,85,55,23,66,58,49,32,54,52,50,32,58,74,44,71,45,74,98,50,76,61,70,80,79,76,89,66,55,66,71,57,49,48,45,65,73,44,58,96,50,72,73,70,68,80,71,52,67,56,44,72,59,62,64,57,91,69,75,56,98,50,73,46,48,36,32,30,31,75,33,58,54,89,64,81,52,94,84,28,41,62,38,44,38,38,16,66,31,49,67,49,30,30,36,53,53,98,95,40,76,41,74,58,72,98,51,56,44,62,31,38,37,52,21,34,33,35,30,30,36,37,66,34,36,31,80,49,30,85,72,47,45,75,47,64,30,40,33,35,64,45,41,41,24,56,55,68,44,80,35,33,76,41,48,46,71,56,26,42,53,50,39,38,43,46,20,63,22,45,40,57,78,69,46,70,45,102,84,63,53,50,50,32,38,42,39,42,58,68,73,38,48,54,81,49,49,62,65,56,59,72,62,36,49,79,42,42,36,72,88,65,51,76,42,59,24,44,70,42,85,46,82,83,49,80,64,32,24,32,52,59,40,29,40,41,34,34,36,39,41,23,88,60,46,43,42,45,75,37,81,91,76,73,42,64,31,38,36,32,63,90,78,72,43,76,40,42,63,92,73,43,97,58,60,70,76,45,42,11,28,45,65,53,20,51,57,64,16,35,37,39,71,58,90,47,80,74,34,72,37,51,68,85,75,37,78,85,58,86,79,57,83,84,53,65,36,46,55,57,53,52,51,46,52,54,67,72,71,109

Sequence (634 aa):
MRMARTRSNPFETIKSSIFMNRAAVKMANMDSMFDYMFTSPVDGAGNSLVKDSDLLYFADVCAGPGGFSEYFLWRKKWLAKGFGFTLKECNDFKLEDFKAGTPETFDTYYGPKENGDVFDPENIQAFADYVLRQTETGVHVMMADGGFSVEGRENEQEILSKQLYLCQILVALSIVRTEGHFVVKLFDLFTPFSVGLIYLVSKCFKKISICKPNTSRPANSERYLVCKWKNPGTDAIQRHLFEVNEFLFNKKDQKDILELVPFDVLKEDEAFFQYVYDSNNEIGRNQVVGLRKIAAYTENTNLVESRQAKIRSDCLTIWKLPDVLRRHPPPAKPDEYARQILGDWQQQFLSSEGYPLQPKEDLFSSIHGWQFVPVAVTEHVDKTIRTFFMGRGGKDVFYFDKNFWNRLQDAHLELPPKTLVYGEVVKELQGEGRSQVAIHAFHIIDGLMLGGVDIRRLPLAERLRMCEKFAKAINKPPKPDSSGTRTMPVRSKRSFELYGMEDFFERMDTYQLKDGARRKGYKVRNTNEPDRFYVPRGLLFLSEVRNDYLKQFSKTHNKFYYYHKARKASFFPDQMKCVEETIASFRNCLENRVLWTWADVRQVLSEQESARTVKDPQLVYRTDLEQFLVKKSV